Protein AF-A0A2C6KU30-F1 (afdb_monomer_lite)

pLDDT: mean 70.64, std 21.9, range [23.69, 95.44]

Sequence (408 aa):
MASQPTERASGVTDSFHDGDRAETDKSPLVNNGAGEEVPAGGAPANAPGTEAVVAKAIADERVKQFEREVDKQTSSVIALMALVLVWCVMLGVILLFAFSSVNRDVSIAVFVLGILICIIGIASVCFKSRGGTITYVIFLAGLAIFIIVMWFYYIFVLYKASLAAVDAASNKLNRWVEDQKDHLMPQLPGGLGDLGKDYLKDKDRLEDFLKNGGALKDQAGMVNMKAGAEDTSELEQVASTLEPCQEGVKRSDSKKYLESIVSAFLAMASYGQMCSYSHHDVLKFKKWKYNCWNDCAFSELAVNRNLDLGDTEDVLLISKWMMTISKLPNEQAASCLTDGLSTACVVENENFLYIMLGIVCLFLICACCTCLCCTPASMGLSIRYANALKRYNAAKQEAEKASEAAEP

Organism: NCBI:txid483139

Secondary structure (DSSP, 8-state):
----------------------PPP-PPPP----------PPPP---HHHHHHHHHHHHHHHHHHHHHHHHHHHHHHHHHHHHHHHHHHHHHHHHHHSS-HHHHHHHHHHHHHHHHHHHHHHHHHHTT-HHHHHHHHHHHHHHHHHHHHHHHHHHHHHHHHHHHHHHHHHHHHHHHHHHHHTTTSPPPTT-GGGHHHHHSTTHHHHHHHHHTT--GGG-TTTS-----TTTHHHHHHHHHHSHHHHHHHHHS-HHHHHHHHHHHHHHHHHTTGGGG--EEETTTTEE-SS-TTTTS-GGGT--SS---TT-HHHHHHHHHHHHHHTTS-HHHHHHHHHHHHHHHHHHHHTTHHHHHHHHHHHHHHHHHHIIIIIHHHHHHHHHHHHHHHHHHHHHHHHHHHHHHTT--

Radius of gyration: 37.35 Å; chains: 1; bounding box: 111×34×116 Å

Structure (mmCIF, N/CA/C/O backbone):
data_AF-A0A2C6KU30-F1
#
_entry.id   AF-A0A2C6KU30-F1
#
loop_
_atom_site.group_PDB
_atom_site.id
_atom_site.type_symbol
_atom_site.label_atom_id
_atom_site.label_alt_id
_atom_site.label_comp_id
_atom_site.label_asym_id
_atom_site.label_entity_id
_atom_site.label_seq_id
_atom_site.pdbx_PDB_ins_code
_atom_site.Cartn_x
_atom_site.Cartn_y
_atom_site.Cartn_z
_atom_site.occupancy
_atom_site.B_iso_or_equiv
_atom_site.auth_seq_id
_atom_site.auth_comp_id
_atom_site.auth_asym_id
_atom_site.auth_atom_id
_atom_site.pdbx_PDB_model_num
ATOM 1 N N . MET A 1 1 ? 43.507 -2.387 36.538 1.00 34.62 1 MET A N 1
ATOM 2 C CA . MET A 1 1 ? 44.023 -3.758 36.755 1.00 34.62 1 MET A CA 1
ATOM 3 C C . MET A 1 1 ? 42.874 -4.710 36.427 1.00 34.62 1 MET A C 1
ATOM 5 O O . MET A 1 1 ? 41.802 -4.437 36.943 1.00 34.62 1 MET A O 1
ATOM 9 N N . ALA A 1 2 ? 42.959 -5.756 35.598 1.00 31.17 2 ALA A N 1
ATOM 10 C CA . ALA A 1 2 ? 43.964 -6.245 34.629 1.00 31.17 2 ALA A CA 1
ATOM 11 C C . ALA A 1 2 ? 43.292 -7.384 33.794 1.00 31.17 2 ALA A C 1
ATOM 13 O O . ALA A 1 2 ? 42.350 -7.979 34.304 1.00 31.17 2 ALA A O 1
ATOM 14 N N . SER A 1 3 ? 43.669 -7.767 32.564 1.00 33.12 3 SER A N 1
ATOM 15 C CA . SER A 1 3 ? 44.569 -7.191 31.540 1.00 33.12 3 SER A CA 1
ATOM 16 C C . SER A 1 3 ? 44.367 -7.900 30.176 1.00 33.12 3 SER A C 1
ATOM 18 O O . SER A 1 3 ? 43.989 -9.065 30.142 1.00 33.12 3 SER A O 1
ATOM 20 N N . GLN A 1 4 ? 44.666 -7.212 29.068 1.00 36.25 4 GLN A N 1
ATOM 21 C CA . GLN A 1 4 ? 44.958 -7.784 27.728 1.00 36.25 4 GLN A CA 1
ATOM 22 C C . GLN A 1 4 ? 46.442 -8.251 27.653 1.00 36.25 4 GLN A C 1
ATOM 24 O O . GLN A 1 4 ? 47.133 -8.016 28.652 1.00 36.25 4 GLN A O 1
ATOM 29 N N . PRO A 1 5 ? 47.008 -8.817 26.547 1.00 54.38 5 PRO A N 1
ATOM 30 C CA . PRO A 1 5 ? 46.505 -9.116 25.178 1.00 54.38 5 PRO A CA 1
ATOM 31 C C . PRO A 1 5 ? 46.410 -10.666 24.931 1.00 54.38 5 PRO A C 1
ATOM 33 O O . PRO A 1 5 ? 46.077 -11.338 25.899 1.00 54.38 5 PRO A O 1
ATOM 36 N N . THR A 1 6 ? 46.557 -11.365 23.779 1.00 35.94 6 THR A N 1
ATOM 37 C CA . THR A 1 6 ? 47.215 -11.156 22.453 1.00 35.94 6 THR A CA 1
ATOM 38 C C . THR A 1 6 ? 46.398 -11.573 21.205 1.00 35.94 6 THR A C 1
ATOM 40 O O . THR A 1 6 ? 45.319 -11.031 20.993 1.00 35.94 6 THR A O 1
ATOM 43 N N . GLU A 1 7 ? 46.975 -12.345 20.273 1.00 31.88 7 GLU A N 1
ATOM 44 C CA . GLU A 1 7 ? 47.012 -12.002 18.832 1.00 31.88 7 GLU A CA 1
ATOM 45 C C . GLU A 1 7 ? 46.683 -13.198 17.893 1.00 31.88 7 GLU A C 1
ATOM 47 O O . GLU A 1 7 ? 46.995 -14.341 18.209 1.00 31.88 7 GLU A O 1
ATOM 52 N N . ARG A 1 8 ? 45.891 -13.021 16.816 1.00 33.28 8 ARG A N 1
ATOM 53 C CA . ARG A 1 8 ? 46.239 -12.497 15.463 1.00 33.28 8 ARG A CA 1
ATOM 54 C C . ARG A 1 8 ? 47.086 -13.450 14.594 1.00 33.28 8 ARG A C 1
ATOM 56 O O . ARG A 1 8 ? 48.305 -13.461 14.698 1.00 33.28 8 ARG A O 1
ATOM 63 N N . ALA A 1 9 ? 46.424 -14.136 13.654 1.00 32.31 9 ALA A N 1
ATOM 64 C CA . ALA A 1 9 ? 46.951 -14.719 12.402 1.00 32.31 9 ALA A CA 1
ATOM 65 C C . ALA A 1 9 ? 45.776 -15.321 11.583 1.00 32.31 9 ALA A C 1
ATOM 67 O O . ALA A 1 9 ? 44.734 -15.582 12.176 1.00 32.31 9 ALA A O 1
ATOM 68 N N . SER A 1 10 ? 45.860 -15.659 10.287 1.00 33.59 10 SER A N 1
ATOM 69 C CA . SER A 1 10 ? 46.511 -15.034 9.110 1.00 33.59 10 SER A CA 1
ATOM 70 C C . SER A 1 10 ? 46.045 -15.785 7.834 1.00 33.59 10 SER A C 1
ATOM 72 O O . SER A 1 10 ? 45.871 -16.999 7.903 1.00 33.59 10 SER A O 1
ATOM 74 N N . GLY A 1 11 ? 45.874 -15.106 6.688 1.00 29.28 11 GLY A N 1
ATOM 75 C CA . GLY A 1 11 ? 45.394 -15.681 5.405 1.00 29.28 11 GLY A CA 1
ATOM 76 C C . GLY A 1 11 ? 44.228 -14.869 4.801 1.00 29.28 11 GLY A C 1
ATOM 77 O O . GLY A 1 11 ? 43.280 -14.602 5.530 1.00 29.28 11 GLY A O 1
ATOM 78 N N . VAL A 1 12 ? 44.208 -14.349 3.559 1.00 34.09 12 VAL A N 1
ATOM 79 C CA . VAL A 1 12 ? 45.003 -14.576 2.320 1.00 34.09 12 VAL A CA 1
ATOM 80 C C . VAL A 1 12 ? 44.783 -15.986 1.749 1.00 34.09 12 VAL A C 1
ATOM 82 O O . VAL A 1 12 ? 45.027 -16.944 2.472 1.00 34.09 12 VAL A O 1
ATOM 85 N N . THR A 1 13 ? 44.356 -16.207 0.497 1.00 34.28 13 THR A N 1
ATOM 86 C CA . THR A 1 13 ? 44.144 -15.356 -0.711 1.00 34.28 13 THR A CA 1
ATOM 87 C C . THR A 1 13 ? 42.631 -15.051 -0.962 1.00 34.28 13 THR A C 1
ATOM 89 O O . THR A 1 13 ? 41.842 -15.258 -0.047 1.00 34.28 13 THR A O 1
ATOM 92 N N . ASP A 1 14 ? 42.096 -14.471 -2.055 1.00 29.31 14 ASP A N 1
ATOM 93 C CA . ASP A 1 14 ? 42.568 -14.170 -3.426 1.00 29.31 14 ASP A CA 1
ATOM 94 C C . ASP A 1 14 ? 42.052 -12.826 -3.976 1.00 29.31 14 ASP A C 1
ATOM 96 O O . ASP A 1 14 ? 41.007 -12.316 -3.571 1.00 29.31 14 ASP A O 1
ATOM 100 N N . SER A 1 15 ? 42.790 -12.268 -4.941 1.00 36.12 15 SER A N 1
ATOM 101 C CA . SER A 1 15 ? 42.506 -10.987 -5.601 1.00 36.12 15 SER A CA 1
ATOM 102 C C . SER A 1 15 ? 42.116 -11.182 -7.067 1.00 36.12 15 SER A C 1
ATOM 104 O O . SER A 1 15 ? 42.925 -11.684 -7.847 1.00 36.12 15 SER A O 1
ATOM 106 N N . PHE A 1 16 ? 40.932 -10.713 -7.474 1.00 33.09 16 PHE A N 1
ATOM 107 C CA . PHE A 1 16 ? 40.581 -10.616 -8.895 1.00 33.09 16 PHE A CA 1
ATOM 108 C C . PHE A 1 16 ? 41.046 -9.275 -9.474 1.00 33.09 16 PHE A C 1
ATOM 110 O O . PHE A 1 16 ? 40.813 -8.226 -8.873 1.00 33.09 16 PHE A O 1
ATOM 117 N N . HIS A 1 17 ? 41.728 -9.316 -10.619 1.00 37.75 17 HIS A N 1
ATOM 118 C CA . HIS A 1 17 ? 42.477 -8.185 -11.160 1.00 37.75 17 HIS A CA 1
ATOM 119 C C . HIS A 1 17 ? 42.221 -8.057 -12.668 1.00 37.75 17 HIS A C 1
ATOM 121 O O . HIS A 1 17 ? 42.801 -8.791 -13.458 1.00 37.75 17 HIS A O 1
ATOM 127 N N . ASP A 1 18 ? 41.379 -7.095 -13.049 1.00 36.59 18 ASP A N 1
ATOM 128 C CA . ASP A 1 18 ? 41.115 -6.693 -14.437 1.00 36.59 18 ASP A CA 1
ATOM 129 C C . ASP A 1 18 ? 41.083 -5.153 -14.518 1.00 36.59 18 ASP A C 1
ATOM 131 O O . ASP A 1 18 ? 40.647 -4.490 -13.577 1.00 36.59 18 ASP A O 1
ATOM 135 N N . GLY A 1 19 ? 41.543 -4.510 -15.594 1.00 34.41 19 GLY A N 1
ATOM 136 C CA . GLY A 1 19 ? 42.189 -5.108 -16.772 1.00 34.41 19 GLY A CA 1
ATOM 137 C C . GLY A 1 19 ? 42.413 -4.127 -17.932 1.00 34.41 19 GLY A C 1
ATOM 138 O O . GLY A 1 19 ? 43.397 -4.243 -18.662 1.00 34.41 19 GLY A O 1
ATOM 139 N N . ASP A 1 20 ? 41.559 -3.107 -18.073 1.00 33.31 20 ASP A N 1
ATOM 140 C CA . ASP A 1 20 ? 41.513 -2.261 -19.277 1.00 33.31 20 ASP A CA 1
ATOM 141 C C . ASP A 1 20 ? 42.456 -1.044 -19.265 1.00 33.31 20 ASP A C 1
ATOM 143 O O . ASP A 1 20 ? 42.073 0.114 -19.101 1.00 33.31 20 ASP A O 1
ATOM 147 N N . ARG A 1 21 ? 43.733 -1.343 -19.516 1.00 38.41 21 ARG A N 1
ATOM 148 C CA . ARG A 1 21 ? 44.453 -0.862 -20.711 1.00 38.41 21 ARG A CA 1
ATOM 149 C C . ARG A 1 21 ? 43.989 0.488 -21.307 1.00 38.41 21 ARG A C 1
ATOM 151 O O . ARG A 1 21 ? 43.292 0.532 -22.319 1.00 38.41 21 ARG A O 1
ATOM 158 N N . ALA A 1 22 ? 44.508 1.594 -20.775 1.00 35.62 22 ALA A N 1
ATOM 159 C CA . ALA A 1 22 ? 44.551 2.861 -21.509 1.00 35.62 22 ALA A CA 1
ATOM 160 C C . ALA A 1 22 ? 45.574 2.751 -22.660 1.00 35.62 22 ALA A C 1
ATOM 162 O O . ALA A 1 22 ? 46.782 2.838 -22.436 1.00 35.62 22 ALA A O 1
ATOM 163 N N . GLU A 1 23 ? 45.105 2.494 -23.884 1.00 36.00 23 GLU A N 1
ATOM 164 C CA . GLU A 1 23 ? 45.980 2.357 -25.055 1.00 36.00 23 GLU A CA 1
ATOM 165 C C . GLU A 1 23 ? 46.396 3.729 -25.622 1.00 36.00 23 GLU A C 1
ATOM 167 O O . GLU A 1 23 ? 45.681 4.722 -25.491 1.00 36.00 23 GLU A O 1
ATOM 172 N N . THR A 1 24 ? 47.614 3.810 -26.162 1.00 35.03 24 THR A N 1
ATOM 173 C CA . THR A 1 24 ? 48.361 5.073 -26.284 1.00 35.03 24 THR A CA 1
ATOM 174 C C . THR A 1 24 ? 48.109 5.850 -27.574 1.00 35.03 24 THR A C 1
ATOM 176 O O . THR A 1 24 ? 48.062 5.280 -28.663 1.00 35.03 24 THR A O 1
ATOM 179 N N . ASP A 1 25 ? 48.063 7.182 -27.441 1.00 37.50 25 ASP A N 1
ATOM 180 C CA . ASP A 1 25 ? 48.224 8.133 -28.547 1.00 37.50 25 ASP A CA 1
ATOM 181 C C . ASP A 1 25 ? 49.507 7.816 -29.334 1.00 37.50 25 ASP A C 1
ATOM 183 O O . ASP A 1 25 ? 50.591 7.655 -28.762 1.00 37.50 25 ASP A O 1
ATOM 187 N N . LYS A 1 26 ? 49.361 7.706 -30.658 1.00 38.69 26 LYS A N 1
ATOM 188 C CA . LYS A 1 26 ? 50.452 7.530 -31.617 1.00 38.69 26 LYS A CA 1
ATOM 189 C C . LYS A 1 26 ? 50.250 8.413 -32.843 1.00 38.69 26 LYS A C 1
ATOM 191 O O . LYS A 1 26 ? 50.075 7.930 -33.961 1.00 38.69 26 LYS A O 1
ATOM 196 N N . SER A 1 27 ? 50.346 9.718 -32.628 1.00 40.09 27 SER A N 1
ATOM 197 C CA . SER A 1 27 ? 50.704 10.673 -33.681 1.00 40.09 27 SER A CA 1
ATOM 198 C C . SER A 1 27 ? 51.957 10.202 -34.456 1.00 40.09 27 SER A C 1
ATOM 200 O O . SER A 1 27 ? 53.006 10.002 -33.835 1.00 40.09 27 SER A O 1
ATOM 202 N N . PRO A 1 28 ? 51.906 10.027 -35.793 1.00 41.75 28 PRO A N 1
ATOM 203 C CA . PRO A 1 28 ? 53.093 9.735 -36.594 1.00 41.75 28 PRO A CA 1
ATOM 204 C C . PRO A 1 28 ? 53.980 10.979 -36.713 1.00 41.75 28 PRO A C 1
ATOM 206 O O . PRO A 1 28 ? 53.531 12.034 -37.161 1.00 41.75 28 PRO A O 1
ATOM 209 N N . LEU A 1 29 ? 55.251 10.856 -36.335 1.00 36.94 29 LEU A N 1
ATOM 210 C CA . LEU A 1 29 ? 56.240 11.918 -36.513 1.00 36.94 29 LEU A CA 1
ATOM 211 C C . LEU A 1 29 ? 56.622 12.065 -37.992 1.00 36.94 29 LEU A C 1
ATOM 213 O O . LEU A 1 29 ? 56.940 11.085 -38.664 1.00 36.94 29 LEU A O 1
ATOM 217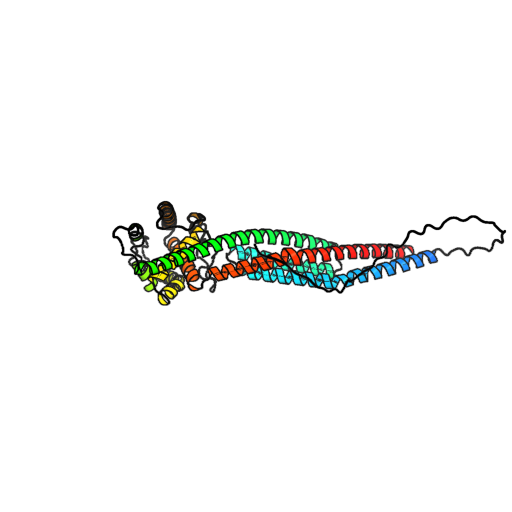 N N . VAL A 1 30 ? 56.643 13.310 -38.472 1.00 37.47 30 VAL A N 1
ATOM 218 C CA . VAL A 1 30 ? 57.248 13.678 -39.759 1.00 37.47 30 VAL A CA 1
ATOM 219 C C . VAL A 1 30 ? 58.736 13.334 -39.727 1.00 37.47 30 VAL A C 1
ATOM 221 O O . VAL A 1 30 ? 59.426 13.680 -38.768 1.00 37.47 30 VAL A O 1
ATOM 224 N N . ASN A 1 31 ? 59.249 12.727 -40.798 1.00 37.28 31 ASN A N 1
ATOM 225 C CA . ASN A 1 31 ? 60.685 12.621 -41.027 1.00 37.28 31 ASN A CA 1
ATOM 226 C C . ASN A 1 31 ? 61.001 12.917 -42.500 1.00 37.28 31 ASN A C 1
ATOM 228 O O . ASN A 1 31 ? 60.486 12.246 -43.391 1.00 37.28 31 ASN A O 1
ATOM 232 N N . ASN A 1 32 ? 61.831 13.932 -42.746 1.00 38.16 32 ASN A N 1
ATOM 233 C CA . ASN A 1 32 ? 62.255 14.350 -44.083 1.00 38.16 32 ASN A CA 1
ATOM 234 C C . ASN A 1 32 ? 63.654 13.790 -44.363 1.00 38.16 32 ASN A C 1
ATOM 236 O O . ASN A 1 32 ? 64.563 14.026 -43.568 1.00 38.16 32 ASN A O 1
ATOM 240 N N . GLY A 1 33 ? 63.870 13.121 -45.499 1.00 35.34 33 GLY A N 1
ATOM 241 C CA . GLY A 1 33 ? 65.201 12.602 -45.827 1.00 35.34 33 GLY A CA 1
ATOM 242 C C . GLY A 1 33 ? 65.347 12.061 -47.245 1.00 35.34 33 GLY A C 1
ATOM 243 O O . GLY A 1 33 ? 64.983 10.919 -47.491 1.00 35.34 33 GLY A O 1
ATOM 244 N N . ALA A 1 34 ? 65.977 12.868 -48.109 1.00 32.84 34 ALA A N 1
ATOM 245 C CA . ALA A 1 34 ? 66.360 12.568 -49.495 1.00 32.84 34 ALA A CA 1
ATOM 246 C C . ALA A 1 34 ? 65.206 12.226 -50.464 1.00 32.84 34 ALA A C 1
ATOM 248 O O . ALA A 1 34 ? 64.106 11.851 -50.073 1.00 32.84 34 ALA A O 1
ATOM 249 N N . GLY A 1 35 ? 65.463 12.409 -51.758 1.00 38.53 35 GLY A N 1
ATOM 250 C CA . GLY A 1 35 ? 6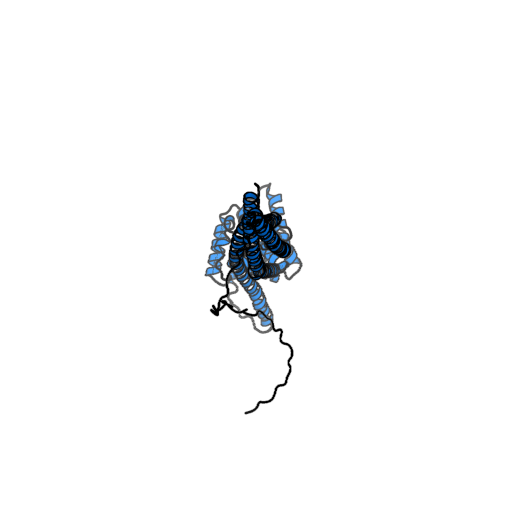4.526 12.096 -52.832 1.00 38.53 35 GLY A CA 1
ATOM 251 C C . GLY A 1 35 ? 65.261 11.539 -54.045 1.00 38.53 35 GLY A C 1
ATOM 252 O O . GLY A 1 35 ? 66.462 11.756 -54.194 1.00 38.53 35 GLY A O 1
ATOM 253 N N . GLU A 1 36 ? 64.521 10.844 -54.901 1.00 33.22 36 GLU A N 1
ATOM 254 C CA . GLU A 1 36 ? 64.981 10.326 -56.190 1.00 33.22 36 GLU A CA 1
ATOM 255 C C . GLU A 1 36 ? 63.817 10.434 -57.192 1.00 33.22 36 GLU A C 1
ATOM 257 O O . GLU A 1 36 ? 62.649 10.456 -56.790 1.00 33.22 36 GLU A O 1
ATOM 262 N N . GLU A 1 37 ? 64.111 10.605 -58.480 1.00 35.81 37 GLU A N 1
ATOM 263 C CA . GLU A 1 37 ? 63.128 11.098 -59.453 1.00 35.81 37 GLU A CA 1
ATOM 264 C C . GLU A 1 37 ? 62.352 9.984 -60.186 1.00 35.81 37 GLU A C 1
ATOM 266 O O . GLU A 1 37 ? 62.930 9.038 -60.707 1.00 35.81 37 GLU A O 1
ATOM 271 N N . VAL A 1 38 ? 61.027 10.172 -60.276 1.00 39.28 38 VAL A N 1
ATOM 272 C CA . VAL A 1 38 ? 60.174 9.988 -61.475 1.00 39.28 38 VAL A CA 1
ATOM 273 C C . VAL A 1 38 ? 60.494 8.781 -62.387 1.00 39.28 38 VAL A C 1
ATOM 275 O O . VAL A 1 38 ? 61.439 8.810 -63.173 1.00 39.28 38 VAL A O 1
ATOM 278 N N . PRO A 1 39 ? 59.573 7.799 -62.478 1.00 41.62 39 PRO A N 1
ATOM 279 C CA . PRO A 1 39 ? 58.650 7.848 -63.626 1.00 41.62 39 PRO A CA 1
ATOM 280 C C . PRO A 1 39 ? 57.173 8.013 -63.255 1.00 41.62 39 PRO A C 1
ATOM 282 O O . PRO A 1 39 ? 56.668 7.401 -62.315 1.00 41.62 39 PRO A O 1
ATOM 285 N N . ALA A 1 40 ? 56.440 8.767 -64.077 1.00 43.81 40 ALA A N 1
ATOM 286 C CA . ALA A 1 40 ? 54.985 8.858 -64.005 1.00 43.81 40 ALA A CA 1
ATOM 287 C C . ALA A 1 40 ? 54.319 7.578 -64.554 1.00 43.81 40 ALA A C 1
ATOM 289 O O . ALA A 1 40 ? 53.967 7.495 -65.731 1.00 43.81 40 ALA A O 1
ATOM 290 N N . GLY A 1 41 ? 54.134 6.575 -63.692 1.00 31.97 41 GLY A N 1
ATOM 291 C CA . GLY A 1 41 ? 53.202 5.473 -63.936 1.00 31.97 41 GLY A CA 1
ATOM 292 C C . GLY A 1 41 ? 51.765 5.943 -63.701 1.00 31.97 41 GLY A C 1
ATOM 293 O O . GLY A 1 41 ? 51.465 6.493 -62.643 1.00 31.97 41 GLY A O 1
ATOM 294 N N . GLY A 1 42 ? 50.879 5.764 -64.684 1.00 37.22 42 GLY A N 1
ATOM 295 C CA . GLY A 1 42 ? 49.505 6.264 -64.604 1.00 37.22 42 GLY A CA 1
ATOM 296 C C . GLY A 1 42 ? 48.728 5.651 -63.438 1.00 37.22 42 GLY A C 1
ATOM 297 O O . GLY A 1 42 ? 48.563 4.433 -63.377 1.00 37.22 42 GLY A O 1
ATOM 298 N N . ALA A 1 43 ? 48.219 6.494 -62.537 1.00 36.41 43 ALA A N 1
ATOM 299 C CA . ALA A 1 43 ? 47.283 6.051 -61.513 1.00 36.41 43 ALA A CA 1
ATOM 300 C C . ALA A 1 43 ? 46.015 5.492 -62.190 1.00 36.41 43 ALA A C 1
ATOM 302 O O . ALA A 1 43 ? 45.444 6.180 -63.045 1.00 36.41 43 ALA A O 1
ATOM 303 N N . PRO A 1 44 ? 45.539 4.285 -61.831 1.00 43.44 44 PRO A N 1
ATOM 304 C CA . PRO A 1 44 ? 44.194 3.885 -62.208 1.00 43.44 44 PRO A CA 1
ATOM 305 C C . PRO A 1 44 ? 43.222 4.874 -61.561 1.00 43.44 44 PRO A C 1
ATOM 307 O O . PRO A 1 44 ? 43.341 5.180 -60.374 1.00 43.44 44 PRO A O 1
ATOM 310 N N . ALA A 1 45 ? 42.267 5.394 -62.330 1.00 41.38 45 ALA A N 1
ATOM 311 C CA . ALA A 1 45 ? 41.212 6.214 -61.753 1.00 41.38 45 ALA A CA 1
ATOM 312 C C . ALA A 1 45 ? 40.434 5.356 -60.743 1.00 41.38 45 ALA A C 1
ATOM 314 O O . ALA A 1 45 ? 39.814 4.365 -61.136 1.00 41.38 45 ALA A O 1
ATOM 315 N N . ASN A 1 46 ? 40.482 5.719 -59.456 1.00 45.66 46 ASN A N 1
ATOM 316 C CA . ASN A 1 46 ? 39.674 5.071 -58.427 1.00 45.66 46 ASN A CA 1
ATOM 317 C C . ASN A 1 46 ? 38.206 5.168 -58.848 1.00 45.66 46 ASN A C 1
ATOM 319 O O . ASN A 1 46 ? 37.629 6.255 -58.873 1.00 45.66 46 ASN A O 1
ATOM 323 N N . ALA A 1 47 ? 37.612 4.033 -59.219 1.00 47.31 47 ALA A N 1
ATOM 324 C CA . ALA A 1 47 ? 36.215 3.992 -59.616 1.00 47.31 47 ALA A CA 1
ATOM 325 C C . ALA A 1 47 ? 35.354 4.429 -58.415 1.00 47.31 47 ALA A C 1
ATOM 327 O O . ALA A 1 47 ? 35.467 3.804 -57.356 1.00 47.31 47 ALA A O 1
ATOM 328 N N . PRO A 1 48 ? 34.486 5.453 -58.542 1.00 53.53 48 PRO A N 1
ATOM 329 C CA . PRO A 1 48 ? 33.768 6.018 -57.393 1.00 53.53 48 PRO A CA 1
ATOM 330 C C . PRO A 1 48 ? 32.852 5.011 -56.672 1.00 53.53 48 PRO A C 1
ATOM 332 O O . PRO A 1 48 ? 32.542 5.192 -55.498 1.00 53.53 48 PRO A O 1
ATOM 335 N N . GLY A 1 49 ? 32.482 3.902 -57.324 1.00 59.00 49 GLY A N 1
ATOM 336 C CA . GLY A 1 49 ? 31.757 2.801 -56.684 1.00 59.00 49 GLY A CA 1
ATOM 337 C C . GLY A 1 49 ? 32.552 2.034 -55.614 1.00 59.00 49 GLY A C 1
ATOM 338 O O . GLY A 1 49 ? 31.944 1.481 -54.701 1.00 59.00 49 GLY A O 1
ATOM 339 N N . THR A 1 50 ? 33.889 1.997 -55.669 1.00 65.94 50 THR A N 1
ATOM 340 C CA . THR A 1 50 ? 34.691 1.180 -54.734 1.00 65.94 50 THR A CA 1
ATOM 341 C C . THR A 1 50 ? 34.627 1.719 -53.304 1.00 65.94 50 THR A C 1
ATOM 343 O O . THR A 1 50 ? 34.465 0.949 -52.358 1.00 65.94 50 THR A O 1
ATOM 346 N N . GLU A 1 51 ? 34.700 3.042 -53.135 1.00 72.88 51 GLU A N 1
ATOM 347 C CA . GLU A 1 51 ? 34.617 3.687 -51.818 1.00 72.88 51 GLU A CA 1
ATOM 348 C C . GLU A 1 51 ? 33.200 3.579 -51.232 1.00 72.88 51 GLU A C 1
ATOM 350 O O . GLU A 1 51 ? 33.049 3.263 -50.050 1.00 72.88 51 GLU A O 1
ATOM 355 N N . ALA A 1 52 ? 32.161 3.723 -52.065 1.00 71.81 52 ALA A N 1
ATOM 356 C CA . ALA A 1 52 ? 30.765 3.541 -51.662 1.00 71.81 52 ALA A CA 1
ATOM 357 C C . ALA A 1 52 ? 30.471 2.107 -51.172 1.00 71.81 52 ALA A C 1
ATOM 359 O O . ALA A 1 52 ? 29.845 1.922 -50.127 1.00 71.81 52 ALA A O 1
ATOM 360 N N . VAL A 1 53 ? 30.980 1.083 -51.870 1.00 78.00 53 VAL A N 1
ATOM 361 C CA . VAL A 1 53 ? 30.825 -0.329 -51.468 1.00 78.00 53 VAL A CA 1
ATOM 362 C C . VAL A 1 53 ? 31.518 -0.618 -50.130 1.00 78.00 53 VAL A C 1
ATOM 364 O O . VAL A 1 53 ? 30.938 -1.293 -49.275 1.00 78.00 53 VAL A O 1
ATOM 367 N N . VAL A 1 54 ? 32.721 -0.077 -49.902 1.00 80.38 54 VAL A N 1
ATOM 368 C CA . VAL A 1 54 ? 33.431 -0.227 -48.618 1.00 80.38 54 VAL A CA 1
ATOM 369 C C . VAL A 1 54 ? 32.703 0.513 -47.488 1.00 80.38 54 VAL A C 1
ATOM 371 O O . VAL A 1 54 ? 32.538 -0.047 -46.403 1.00 80.38 54 VAL A O 1
ATOM 374 N N . ALA A 1 55 ? 32.206 1.729 -47.735 1.00 78.06 55 ALA A N 1
ATOM 375 C CA . ALA A 1 55 ? 31.430 2.491 -46.757 1.00 78.06 55 ALA A CA 1
ATOM 376 C C . ALA A 1 55 ? 30.144 1.752 -46.338 1.00 78.06 55 ALA A C 1
ATOM 378 O O . ALA A 1 55 ? 29.868 1.633 -45.141 1.00 78.06 55 ALA A O 1
ATOM 379 N N . LYS A 1 56 ? 29.406 1.184 -47.303 1.00 81.88 56 LYS A N 1
ATOM 380 C CA . LYS A 1 56 ? 28.205 0.372 -47.053 1.00 81.88 56 LYS A CA 1
ATOM 381 C C . LYS A 1 56 ? 28.517 -0.869 -46.210 1.00 81.88 56 LYS A C 1
ATOM 383 O O . LYS A 1 56 ? 27.866 -1.088 -45.193 1.00 81.88 56 LYS A O 1
ATOM 388 N N . ALA A 1 57 ? 29.569 -1.619 -46.548 1.00 83.19 57 ALA A N 1
ATOM 389 C CA . ALA A 1 57 ? 29.978 -2.801 -45.783 1.00 83.19 57 ALA A CA 1
ATOM 390 C C . ALA A 1 57 ? 30.352 -2.479 -44.318 1.00 83.19 57 ALA A C 1
ATOM 392 O O . ALA A 1 57 ? 30.035 -3.250 -43.409 1.00 83.19 57 ALA A O 1
ATOM 393 N N . ILE A 1 58 ? 30.988 -1.325 -44.072 1.00 85.94 58 ILE A N 1
ATOM 394 C CA . ILE A 1 58 ? 31.311 -0.846 -42.717 1.00 85.94 58 ILE A CA 1
ATOM 395 C C . ILE A 1 58 ? 30.040 -0.435 -41.954 1.00 85.94 58 ILE A C 1
ATOM 397 O O . ILE A 1 58 ? 29.938 -0.703 -40.754 1.00 85.94 58 ILE A O 1
ATOM 401 N N . ALA A 1 59 ? 29.064 0.188 -42.621 1.00 84.25 59 ALA A N 1
ATOM 402 C CA . ALA A 1 59 ? 27.782 0.540 -42.013 1.00 84.25 59 ALA A CA 1
ATOM 403 C C . ALA A 1 59 ? 26.964 -0.714 -41.638 1.00 84.25 59 ALA A C 1
ATOM 405 O O . ALA A 1 59 ? 26.514 -0.832 -40.497 1.00 84.25 59 ALA A O 1
ATOM 406 N N . ASP A 1 60 ? 26.860 -1.693 -42.541 1.00 86.06 60 ASP A N 1
ATOM 407 C CA . ASP A 1 60 ? 26.121 -2.943 -42.316 1.00 86.06 60 ASP A CA 1
ATOM 408 C C . ASP A 1 60 ? 26.672 -3.754 -41.127 1.00 86.06 60 ASP A C 1
ATOM 410 O O . ASP A 1 60 ? 25.904 -4.318 -40.341 1.00 86.06 60 ASP A O 1
ATOM 414 N N . GLU A 1 61 ? 27.997 -3.821 -40.943 1.00 89.19 61 GLU A N 1
ATOM 415 C CA . GLU A 1 61 ? 28.574 -4.540 -39.796 1.00 89.19 61 GLU A CA 1
ATOM 416 C C . GLU A 1 61 ? 28.391 -3.772 -38.472 1.00 89.19 61 GLU A C 1
ATOM 418 O O . GLU A 1 61 ? 28.153 -4.399 -37.437 1.00 89.19 61 GLU A O 1
ATOM 423 N N . ARG A 1 62 ? 28.374 -2.428 -38.490 1.00 87.81 62 ARG A N 1
ATOM 424 C CA . ARG A 1 62 ? 27.978 -1.618 -37.318 1.00 87.81 62 ARG A CA 1
ATOM 425 C C . ARG A 1 62 ? 26.524 -1.873 -36.918 1.00 87.81 62 ARG A C 1
ATOM 427 O O . ARG A 1 62 ? 26.243 -2.012 -35.727 1.00 87.81 62 ARG A O 1
ATOM 434 N N . VAL A 1 63 ? 25.607 -1.980 -37.886 1.00 89.75 63 VAL A N 1
ATOM 435 C CA . VAL A 1 63 ? 24.198 -2.330 -37.624 1.00 89.75 63 VAL A CA 1
ATOM 436 C C . VAL A 1 63 ? 24.106 -3.696 -36.940 1.00 89.75 63 VAL A C 1
ATOM 438 O O . VAL A 1 63 ? 23.506 -3.793 -35.869 1.00 89.75 63 VAL A O 1
ATOM 441 N N . LYS A 1 64 ? 24.780 -4.726 -37.474 1.00 90.06 64 LYS A N 1
ATOM 442 C CA . LYS A 1 64 ? 24.838 -6.068 -36.857 1.00 90.06 64 LYS A CA 1
ATOM 443 C C . LYS A 1 64 ? 25.456 -6.054 -35.455 1.00 90.06 64 LYS A C 1
ATOM 445 O O . LYS A 1 64 ? 25.000 -6.789 -34.579 1.00 90.06 64 LYS A O 1
ATOM 450 N N . GLN A 1 65 ? 26.482 -5.234 -35.217 1.00 92.25 65 GLN A N 1
ATOM 451 C CA . GLN A 1 65 ? 27.106 -5.101 -33.899 1.00 92.25 65 GLN A CA 1
ATOM 452 C C . GLN A 1 65 ? 26.125 -4.527 -32.864 1.00 92.25 65 GLN A C 1
ATOM 454 O O . GLN A 1 65 ? 25.980 -5.102 -31.782 1.00 92.25 65 GLN A O 1
ATOM 459 N N . PHE A 1 66 ? 25.419 -3.440 -33.193 1.00 90.50 66 PHE A N 1
ATOM 460 C CA . PHE A 1 66 ? 24.425 -2.853 -32.289 1.00 90.50 66 PHE A CA 1
ATOM 461 C C . PHE A 1 66 ? 23.161 -3.711 -32.154 1.00 90.50 66 PHE A C 1
ATOM 463 O O . PHE A 1 66 ? 22.566 -3.730 -31.079 1.00 90.50 66 PHE A O 1
ATOM 470 N N . GLU A 1 67 ? 22.771 -4.475 -33.179 1.00 90.88 67 GLU A N 1
ATOM 471 C CA . GLU A 1 67 ? 21.671 -5.438 -33.063 1.00 90.88 67 GLU A CA 1
ATOM 472 C C . GLU A 1 67 ? 21.987 -6.530 -32.032 1.00 90.88 67 GLU A C 1
ATOM 474 O O . GLU A 1 67 ? 21.194 -6.756 -31.120 1.00 90.88 67 GLU A O 1
ATOM 479 N N . ARG A 1 68 ? 23.193 -7.118 -32.081 1.00 90.88 68 ARG A N 1
ATOM 480 C CA . ARG A 1 68 ? 23.661 -8.071 -31.057 1.00 90.88 68 ARG A CA 1
ATOM 481 C C . ARG A 1 68 ? 23.716 -7.448 -29.654 1.00 90.88 68 ARG A C 1
ATOM 483 O O . ARG A 1 68 ? 23.454 -8.149 -28.678 1.00 90.88 68 ARG A O 1
ATOM 490 N N . GLU A 1 69 ? 24.044 -6.156 -29.528 1.00 90.56 69 GLU A N 1
ATOM 491 C CA . GLU A 1 69 ? 24.002 -5.432 -28.242 1.00 90.56 69 GLU A CA 1
ATOM 492 C C . GLU A 1 69 ? 22.560 -5.322 -27.709 1.00 90.56 69 GLU A C 1
ATOM 494 O O . GLU A 1 69 ? 22.314 -5.628 -26.539 1.00 90.56 69 GLU A O 1
ATOM 499 N N . VAL A 1 70 ? 21.609 -4.932 -28.566 1.00 90.06 70 VAL A N 1
ATOM 500 C CA . VAL A 1 70 ? 20.177 -4.814 -28.241 1.00 90.06 70 VAL A CA 1
ATOM 501 C C . VAL A 1 70 ? 19.587 -6.176 -27.869 1.00 90.06 70 VAL A C 1
ATOM 503 O O . VAL A 1 70 ? 18.988 -6.304 -26.802 1.00 90.06 70 VAL A O 1
ATOM 506 N N . ASP A 1 71 ? 19.810 -7.211 -28.678 1.00 90.62 71 ASP A N 1
ATOM 507 C CA . ASP A 1 71 ? 19.228 -8.541 -28.470 1.00 90.62 71 ASP A CA 1
ATOM 508 C C . ASP A 1 71 ? 19.791 -9.239 -27.222 1.00 90.62 71 ASP A C 1
ATOM 510 O O . ASP A 1 71 ? 19.039 -9.869 -26.476 1.00 90.62 71 ASP A O 1
ATOM 514 N N . LYS A 1 72 ? 21.081 -9.041 -26.908 1.00 90.75 72 LYS A N 1
ATOM 515 C CA . LYS A 1 72 ? 21.681 -9.499 -25.642 1.00 90.75 72 LYS A CA 1
ATOM 516 C C . LYS A 1 72 ? 21.056 -8.821 -24.415 1.00 90.75 72 LYS A C 1
ATOM 518 O O . LYS A 1 72 ? 20.981 -9.438 -23.354 1.00 90.75 72 LYS A O 1
ATOM 523 N N . GLN A 1 73 ? 20.633 -7.560 -24.528 1.00 89.88 73 GLN A N 1
ATOM 524 C CA . GLN A 1 73 ? 19.982 -6.831 -23.432 1.00 89.88 73 GLN A CA 1
ATOM 525 C C . GLN A 1 73 ? 18.485 -7.164 -23.309 1.00 89.88 73 GLN A C 1
ATOM 527 O O . GLN A 1 73 ? 17.968 -7.179 -22.191 1.00 89.88 73 GLN A O 1
ATOM 532 N N . THR A 1 74 ? 17.806 -7.479 -24.419 1.00 90.62 74 THR A N 1
ATOM 533 C CA . THR A 1 74 ? 16.362 -7.780 -24.491 1.00 90.62 74 THR A CA 1
ATOM 534 C C . THR A 1 74 ? 15.903 -8.799 -23.443 1.00 90.62 74 THR A C 1
ATOM 536 O O . THR A 1 74 ? 14.951 -8.530 -22.709 1.00 90.62 74 THR A O 1
ATOM 539 N N . SER A 1 75 ? 16.583 -9.944 -23.319 1.00 90.19 75 SER A N 1
ATOM 540 C CA . SER A 1 75 ? 16.192 -11.011 -22.381 1.00 90.19 75 SER A CA 1
ATOM 541 C C . SER A 1 75 ? 16.260 -10.565 -20.915 1.00 90.19 75 SER A C 1
ATOM 543 O O . SER A 1 75 ? 15.318 -10.792 -20.157 1.00 90.19 75 SER A O 1
ATOM 545 N N . SER A 1 76 ? 17.334 -9.872 -20.530 1.00 91.25 76 SER A N 1
ATOM 546 C CA . SER A 1 76 ? 17.539 -9.349 -19.173 1.00 91.25 76 SER A CA 1
ATOM 547 C C . SER A 1 76 ? 16.534 -8.255 -18.803 1.00 91.25 76 SER A C 1
ATOM 549 O O . SER A 1 76 ? 16.069 -8.210 -17.665 1.00 91.25 76 SER A O 1
ATOM 551 N N . VAL A 1 77 ? 16.170 -7.387 -19.755 1.00 91.00 77 VAL A N 1
ATOM 552 C CA . VAL A 1 77 ? 15.144 -6.353 -19.544 1.00 91.00 77 VAL A CA 1
ATOM 553 C C . VAL A 1 77 ? 13.768 -6.996 -19.356 1.00 91.00 77 VAL A C 1
ATOM 555 O O . VAL A 1 77 ? 13.094 -6.688 -18.376 1.00 91.00 77 VAL A O 1
ATOM 558 N N . ILE A 1 78 ? 13.370 -7.932 -20.227 1.00 91.81 78 ILE A N 1
ATOM 559 C CA . ILE A 1 78 ? 12.071 -8.622 -20.127 1.00 91.81 78 ILE A CA 1
ATOM 560 C C . ILE A 1 78 ? 11.965 -9.421 -18.820 1.00 91.81 78 ILE A C 1
ATOM 562 O O . ILE A 1 78 ? 10.944 -9.334 -18.139 1.00 91.81 78 ILE A O 1
ATOM 566 N N . ALA A 1 79 ? 13.016 -10.147 -18.425 1.00 93.19 79 ALA A N 1
ATOM 567 C CA . ALA A 1 79 ? 13.031 -10.899 -17.169 1.00 93.19 79 ALA A CA 1
ATOM 568 C C . ALA A 1 79 ? 12.825 -9.990 -15.942 1.00 93.19 79 ALA A C 1
ATOM 570 O O . ALA A 1 79 ? 12.086 -10.340 -15.022 1.00 93.19 79 ALA A O 1
ATOM 571 N N . LEU A 1 80 ? 13.428 -8.797 -15.942 1.00 91.94 80 LEU A N 1
ATOM 572 C CA . LEU A 1 80 ? 13.301 -7.851 -14.836 1.00 91.94 80 LEU A CA 1
ATOM 573 C C . LEU A 1 80 ? 11.967 -7.082 -14.855 1.00 91.94 80 LEU A C 1
ATOM 575 O O . LEU A 1 80 ? 11.402 -6.828 -13.792 1.00 91.94 80 LEU A O 1
ATOM 579 N N . MET A 1 81 ? 11.406 -6.797 -16.035 1.00 92.81 81 MET A N 1
ATOM 580 C CA . MET A 1 81 ? 10.025 -6.312 -16.183 1.00 92.81 81 MET A CA 1
ATOM 581 C C . MET A 1 81 ? 9.010 -7.329 -15.641 1.00 92.81 81 MET A C 1
ATOM 583 O O . MET A 1 81 ? 8.094 -6.951 -14.914 1.00 92.81 81 MET A O 1
ATOM 587 N N . ALA A 1 82 ? 9.191 -8.619 -15.940 1.00 92.31 82 ALA A N 1
ATOM 588 C CA . ALA A 1 82 ? 8.351 -9.695 -15.416 1.00 92.31 82 ALA A CA 1
ATOM 589 C C . ALA A 1 82 ? 8.494 -9.859 -13.891 1.00 92.31 82 ALA A C 1
ATOM 591 O O . ALA A 1 82 ? 7.505 -10.100 -13.201 1.00 92.31 82 ALA A O 1
ATOM 592 N N . LEU A 1 83 ? 9.695 -9.662 -13.339 1.00 92.62 83 LEU A N 1
ATOM 593 C CA . LEU A 1 83 ? 9.906 -9.653 -11.891 1.00 92.62 83 LEU A CA 1
ATOM 594 C C . LEU A 1 83 ? 9.195 -8.465 -11.218 1.00 92.62 83 LEU A C 1
ATOM 596 O O . LEU A 1 83 ? 8.519 -8.662 -10.211 1.00 92.62 83 LEU A O 1
ATOM 600 N N . VAL A 1 84 ? 9.269 -7.254 -11.788 1.00 90.94 84 VAL A N 1
ATOM 601 C CA . VAL A 1 84 ? 8.501 -6.087 -11.305 1.00 90.94 84 VAL A CA 1
ATOM 602 C C . VAL A 1 84 ? 6.990 -6.345 -11.380 1.00 90.94 84 VAL A C 1
ATOM 604 O O . VAL A 1 84 ? 6.284 -6.046 -10.421 1.00 90.94 84 VAL A O 1
ATOM 607 N N . LEU A 1 85 ? 6.496 -6.970 -12.454 1.00 92.19 85 LEU A N 1
ATOM 608 C CA . LEU A 1 85 ? 5.089 -7.368 -12.590 1.00 92.19 85 LEU A CA 1
ATOM 609 C C . LEU A 1 85 ? 4.633 -8.292 -11.450 1.00 92.19 85 LEU A C 1
ATOM 611 O O . LEU A 1 85 ? 3.592 -8.039 -10.843 1.00 92.19 85 LEU A O 1
ATOM 615 N N . VAL A 1 86 ? 5.417 -9.326 -11.122 1.00 92.38 86 VAL A N 1
ATOM 616 C CA . VAL A 1 86 ? 5.121 -10.238 -10.002 1.00 92.38 86 VAL A CA 1
ATOM 617 C C . VAL A 1 86 ? 5.088 -9.484 -8.669 1.00 92.38 86 VAL A C 1
ATOM 619 O O . VAL A 1 86 ? 4.169 -9.697 -7.880 1.00 92.38 86 VAL A O 1
ATOM 622 N N . TRP A 1 87 ? 6.018 -8.554 -8.428 1.00 90.56 87 TRP A N 1
ATOM 623 C CA . TRP A 1 87 ? 5.992 -7.717 -7.223 1.00 90.56 87 TRP A CA 1
ATOM 624 C C . TRP A 1 87 ? 4.765 -6.797 -7.159 1.00 90.56 87 TRP A C 1
ATOM 626 O O . TRP A 1 87 ? 4.125 -6.731 -6.112 1.00 90.56 87 TRP A O 1
ATOM 636 N N . CYS A 1 88 ? 4.372 -6.143 -8.256 1.00 87.88 88 CYS A N 1
ATOM 637 C CA . CYS A 1 88 ? 3.154 -5.324 -8.296 1.00 87.88 88 CYS A CA 1
ATOM 638 C C . CYS A 1 88 ? 1.880 -6.153 -8.058 1.00 87.88 88 CYS A C 1
ATOM 640 O O . CYS A 1 88 ? 0.985 -5.702 -7.343 1.00 87.88 88 CYS A O 1
ATOM 642 N N . VAL A 1 89 ? 1.812 -7.373 -8.601 1.00 90.50 89 VAL A N 1
ATOM 643 C CA . VAL A 1 89 ? 0.720 -8.327 -8.346 1.00 90.50 89 VAL A CA 1
ATOM 644 C C . VAL A 1 89 ? 0.676 -8.728 -6.870 1.00 90.50 89 VAL A C 1
ATOM 646 O O . VAL A 1 89 ? -0.380 -8.625 -6.250 1.00 90.50 89 VAL A O 1
ATOM 649 N N . MET A 1 90 ? 1.814 -9.113 -6.281 1.00 89.69 90 MET A N 1
ATOM 650 C CA . MET A 1 90 ? 1.907 -9.467 -4.859 1.00 89.69 90 MET A CA 1
ATOM 651 C C . MET A 1 90 ? 1.518 -8.297 -3.947 1.00 89.69 90 MET A C 1
ATOM 653 O O . MET A 1 90 ? 0.748 -8.491 -3.010 1.00 89.69 90 MET A O 1
ATOM 657 N N . LEU A 1 91 ? 1.982 -7.077 -4.239 1.00 88.25 91 LEU A N 1
ATOM 658 C CA . LEU A 1 91 ? 1.596 -5.874 -3.495 1.00 88.25 91 LEU A CA 1
ATOM 659 C C . LEU A 1 91 ? 0.095 -5.594 -3.599 1.00 88.25 91 LEU A C 1
ATOM 661 O O . LEU A 1 91 ? -0.530 -5.313 -2.581 1.00 88.25 91 LEU A O 1
ATOM 665 N N . GLY A 1 92 ? -0.495 -5.719 -4.793 1.00 86.50 92 GLY A N 1
ATOM 666 C CA . GLY A 1 92 ? -1.941 -5.604 -4.984 1.00 86.50 92 GLY A CA 1
ATOM 667 C C . GLY A 1 92 ? -2.713 -6.611 -4.126 1.00 86.50 92 GLY A C 1
ATOM 668 O O . GLY A 1 92 ? -3.591 -6.218 -3.361 1.00 86.50 92 GLY A O 1
ATOM 669 N N . VAL A 1 93 ? -2.337 -7.893 -4.174 1.00 86.12 93 VAL A N 1
ATOM 670 C CA . VAL A 1 93 ? -2.972 -8.955 -3.373 1.00 86.12 93 VAL A CA 1
ATOM 671 C C . VAL A 1 93 ? -2.836 -8.694 -1.870 1.00 86.12 93 VAL A C 1
ATOM 673 O O . VAL A 1 93 ? -3.836 -8.763 -1.163 1.00 86.12 93 VAL A O 1
ATOM 676 N N . ILE A 1 94 ? -1.649 -8.328 -1.371 1.00 86.12 94 ILE A N 1
ATOM 677 C CA . ILE A 1 94 ? -1.457 -7.989 0.051 1.00 86.12 94 ILE A CA 1
ATOM 678 C C . ILE A 1 94 ? -2.339 -6.787 0.443 1.00 86.12 94 ILE A C 1
ATOM 680 O O . ILE A 1 94 ? -2.981 -6.816 1.491 1.00 86.12 94 ILE A O 1
ATOM 684 N N . LEU A 1 95 ? -2.450 -5.768 -0.420 1.00 81.50 95 LEU A N 1
ATOM 685 C CA . LEU A 1 95 ? -3.317 -4.604 -0.197 1.00 81.50 95 LEU A CA 1
ATOM 686 C C . LEU A 1 95 ? -4.824 -4.926 -0.214 1.00 81.50 95 LEU A C 1
ATOM 688 O O . LEU A 1 95 ? -5.580 -4.189 0.408 1.00 81.50 95 LEU A O 1
ATOM 692 N N . LEU A 1 96 ? -5.279 -6.009 -0.866 1.00 78.94 96 LEU A N 1
ATOM 693 C CA . LEU A 1 96 ? -6.683 -6.456 -0.765 1.00 78.94 96 LEU A CA 1
ATOM 694 C C . LEU A 1 96 ? -7.024 -6.999 0.629 1.00 78.94 96 LEU A C 1
ATOM 696 O O . LEU A 1 96 ? -8.177 -6.910 1.048 1.00 78.94 96 LEU A O 1
ATOM 700 N N . PHE A 1 97 ? -6.041 -7.560 1.338 1.00 73.00 97 PHE A N 1
ATOM 701 C CA . PHE A 1 97 ? -6.206 -8.036 2.713 1.00 73.00 97 PHE A CA 1
ATOM 702 C C . PHE A 1 97 ? -5.908 -6.942 3.755 1.00 73.00 97 PHE A C 1
ATOM 704 O O . PHE A 1 97 ? -6.436 -6.992 4.863 1.00 73.00 97 PHE A O 1
ATOM 711 N N . ALA A 1 98 ? -5.096 -5.935 3.417 1.00 67.19 98 ALA A N 1
ATOM 712 C CA . ALA A 1 98 ? -4.647 -4.883 4.331 1.00 67.19 98 ALA A CA 1
ATOM 713 C C . ALA A 1 98 ? -5.673 -3.740 4.536 1.00 67.19 98 ALA A C 1
ATOM 715 O O . ALA A 1 98 ? -5.415 -2.595 4.165 1.00 67.19 98 ALA A O 1
ATOM 716 N N . PHE A 1 99 ? -6.783 -4.036 5.229 1.00 62.88 99 PHE A N 1
ATOM 717 C CA . PHE A 1 99 ? -7.833 -3.092 5.679 1.00 62.88 99 PHE A CA 1
ATOM 718 C C . PHE A 1 99 ? -8.732 -2.484 4.576 1.00 62.88 99 PHE A C 1
ATOM 720 O O . PHE A 1 99 ? -8.506 -2.679 3.393 1.00 62.88 99 PHE A O 1
ATOM 727 N N . SER A 1 100 ? -9.762 -1.748 5.022 1.00 60.72 100 SER A N 1
ATOM 728 C CA . SER A 1 100 ? -10.582 -0.705 4.369 1.00 60.72 100 SER A CA 1
ATOM 729 C C . SER A 1 100 ? -11.063 -0.833 2.906 1.00 60.72 100 SER A C 1
ATOM 731 O O . SER A 1 100 ? -10.322 -1.109 1.964 1.00 60.72 100 SER A O 1
ATOM 733 N N . SER A 1 101 ? -12.308 -0.399 2.670 1.00 59.06 101 SER A N 1
ATOM 734 C CA . SER A 1 101 ? -12.851 -0.119 1.331 1.00 59.06 101 SER A CA 1
ATOM 735 C C . SER A 1 101 ? -12.021 0.895 0.532 1.00 59.06 101 SER A C 1
ATOM 737 O O . SER A 1 101 ? -11.962 0.785 -0.690 1.00 59.06 101 SER A O 1
ATOM 739 N N . VAL A 1 102 ? -11.337 1.830 1.201 1.00 62.03 102 VAL A N 1
ATOM 740 C CA . VAL A 1 102 ? -10.403 2.778 0.564 1.00 62.03 102 VAL A CA 1
ATOM 741 C C . VAL A 1 102 ? -9.184 2.042 -0.006 1.00 62.03 102 VAL A C 1
ATOM 743 O O . VAL A 1 102 ? -8.744 2.322 -1.122 1.00 62.03 102 VAL A O 1
ATOM 746 N N . ASN A 1 103 ? -8.671 1.048 0.721 1.00 69.38 103 ASN A N 1
ATOM 747 C CA . ASN A 1 103 ? -7.481 0.299 0.324 1.00 69.38 103 ASN A CA 1
ATOM 748 C C . ASN A 1 103 ? -7.792 -0.729 -0.768 1.00 69.38 103 ASN A C 1
ATOM 750 O O . ASN A 1 103 ? -6.920 -1.002 -1.587 1.00 69.38 103 ASN A O 1
ATOM 754 N N . ARG A 1 104 ? -9.039 -1.218 -0.867 1.00 74.62 104 ARG A N 1
ATOM 755 C CA . ARG A 1 104 ? -9.519 -1.971 -2.043 1.00 74.62 104 ARG A CA 1
ATOM 756 C C . ARG A 1 104 ? -9.294 -1.178 -3.333 1.00 74.62 104 ARG A C 1
ATOM 758 O O . ARG A 1 104 ? -8.769 -1.721 -4.301 1.00 74.62 104 ARG A O 1
ATOM 765 N N . ASP A 1 105 ? -9.663 0.100 -3.347 1.00 80.56 105 ASP A N 1
ATOM 766 C CA . ASP A 1 105 ? -9.607 0.919 -4.562 1.00 80.56 105 ASP A CA 1
ATOM 767 C C . ASP A 1 105 ? -8.158 1.329 -4.887 1.00 80.56 105 ASP A C 1
ATOM 769 O O . ASP A 1 105 ? -7.747 1.294 -6.049 1.00 80.56 105 ASP A O 1
ATOM 773 N N . VAL A 1 106 ? -7.334 1.576 -3.859 1.00 82.75 106 VAL A N 1
ATOM 774 C CA . VAL A 1 106 ? -5.870 1.715 -3.996 1.00 82.75 106 VAL A CA 1
ATOM 775 C C . VAL A 1 106 ? -5.215 0.422 -4.501 1.00 82.75 106 VAL A C 1
ATOM 777 O O . VAL A 1 106 ? -4.352 0.482 -5.373 1.00 82.75 106 VAL A O 1
ATOM 780 N N . SER A 1 107 ? -5.620 -0.748 -4.001 1.00 84.75 107 SER A N 1
ATOM 781 C CA . SER A 1 107 ? -5.111 -2.054 -4.438 1.00 84.75 107 SER A CA 1
ATOM 782 C C . SER A 1 107 ? -5.423 -2.302 -5.912 1.00 84.75 107 SER A C 1
ATOM 784 O O . SER A 1 107 ? -4.515 -2.612 -6.683 1.00 84.75 107 SER A O 1
ATOM 786 N N . ILE A 1 108 ? -6.678 -2.094 -6.325 1.00 85.31 108 ILE A N 1
ATOM 787 C CA . ILE A 1 108 ? -7.098 -2.208 -7.726 1.00 85.31 108 ILE A CA 1
ATOM 788 C C . ILE A 1 108 ? -6.267 -1.262 -8.602 1.00 85.31 108 ILE A C 1
ATOM 790 O O . ILE A 1 108 ? -5.797 -1.679 -9.660 1.00 85.31 108 ILE A O 1
ATOM 794 N N . ALA A 1 109 ? -6.004 -0.029 -8.151 1.00 87.00 109 ALA A N 1
ATOM 795 C CA . ALA A 1 109 ? -5.123 0.895 -8.861 1.00 87.00 109 ALA A CA 1
ATOM 796 C C . ALA A 1 109 ? -3.677 0.368 -8.971 1.00 87.00 109 ALA A C 1
ATOM 798 O O . ALA A 1 109 ? -3.148 0.317 -10.078 1.00 87.00 109 ALA A O 1
ATOM 799 N N . VAL A 1 110 ? -3.045 -0.082 -7.877 1.00 87.00 110 VAL A N 1
ATOM 800 C CA . VAL A 1 110 ? -1.680 -0.661 -7.890 1.00 87.00 110 VAL A CA 1
ATOM 801 C C . VAL A 1 110 ? -1.596 -1.874 -8.819 1.00 87.00 110 VAL A C 1
ATOM 803 O O . VAL A 1 110 ? -0.672 -1.972 -9.628 1.00 87.00 110 VAL A O 1
ATOM 806 N N . PHE A 1 111 ? -2.570 -2.778 -8.727 1.00 87.56 111 PHE A N 1
ATOM 807 C CA . PHE A 1 111 ? -2.640 -4.014 -9.497 1.00 87.56 111 PHE A CA 1
ATOM 808 C C . PHE A 1 111 ? -2.813 -3.729 -10.996 1.00 87.56 111 PHE A C 1
ATOM 810 O O . PHE A 1 111 ? -1.988 -4.149 -11.808 1.00 87.56 111 PHE A O 1
ATOM 817 N N . VAL A 1 112 ? -3.840 -2.958 -11.372 1.00 90.62 112 VAL A N 1
ATOM 818 C CA . VAL A 1 112 ? -4.150 -2.658 -12.779 1.00 90.62 112 VAL A CA 1
ATOM 819 C C . VAL A 1 112 ? -3.072 -1.777 -13.414 1.00 90.62 112 VAL A C 1
ATOM 821 O O . VAL A 1 112 ? -2.623 -2.082 -14.518 1.00 90.62 112 VAL A O 1
ATOM 824 N N . LEU A 1 113 ? -2.600 -0.725 -12.732 1.00 91.00 113 LEU A N 1
ATOM 825 C CA . LEU A 1 113 ? -1.534 0.131 -13.266 1.00 91.00 113 LEU A CA 1
ATOM 826 C C . LEU A 1 113 ? -0.209 -0.632 -13.374 1.00 91.00 113 LEU A C 1
ATOM 828 O O . LEU A 1 113 ? 0.450 -0.536 -14.405 1.00 91.00 113 LEU A O 1
ATOM 832 N N . GLY A 1 114 ? 0.159 -1.437 -12.372 1.00 90.38 114 GLY A N 1
ATOM 833 C CA . GLY A 1 114 ? 1.362 -2.274 -12.418 1.00 90.38 114 GLY A CA 1
ATOM 834 C C . GLY A 1 114 ? 1.352 -3.252 -13.597 1.00 90.38 114 GLY A C 1
ATOM 835 O O . GLY A 1 114 ? 2.337 -3.340 -14.334 1.00 90.38 114 GLY A O 1
ATOM 836 N N . ILE A 1 115 ? 0.216 -3.919 -13.836 1.00 92.69 115 ILE A N 1
ATOM 837 C CA . ILE A 1 115 ? 0.013 -4.807 -14.989 1.00 92.69 115 ILE A CA 1
ATOM 838 C C . ILE A 1 115 ? 0.131 -4.036 -16.310 1.00 92.69 115 ILE A C 1
ATOM 840 O O . ILE A 1 115 ? 0.928 -4.419 -17.168 1.00 92.69 115 ILE A O 1
ATOM 844 N N . LEU A 1 116 ? -0.608 -2.932 -16.476 1.00 94.25 116 LEU A N 1
ATOM 845 C CA . LEU A 1 116 ? -0.601 -2.144 -17.714 1.00 94.25 116 LEU A CA 1
ATOM 846 C C . LEU A 1 116 ? 0.789 -1.577 -18.032 1.00 94.25 116 LEU A C 1
ATOM 848 O O . LEU A 1 116 ? 1.244 -1.682 -19.171 1.00 94.25 116 LEU A O 1
ATOM 852 N N . ILE A 1 117 ? 1.493 -1.035 -17.034 1.00 93.38 117 ILE A N 1
ATOM 853 C CA . ILE A 1 117 ? 2.850 -0.497 -17.193 1.00 93.38 117 ILE A CA 1
ATOM 854 C C . ILE A 1 117 ? 3.813 -1.604 -17.639 1.00 93.38 117 ILE A C 1
ATOM 856 O O . ILE A 1 117 ? 4.578 -1.400 -18.580 1.00 93.38 117 ILE A O 1
ATOM 860 N N . CYS A 1 118 ? 3.752 -2.795 -17.036 1.00 91.12 118 CYS A N 1
ATOM 861 C CA . CYS A 1 118 ? 4.624 -3.905 -17.425 1.00 91.12 118 CYS A CA 1
ATOM 862 C C . CYS A 1 118 ? 4.294 -4.466 -18.818 1.00 91.12 118 CYS A C 1
ATOM 864 O O . CYS A 1 118 ? 5.220 -4.749 -19.577 1.00 91.12 118 CYS A O 1
ATOM 866 N N . ILE A 1 119 ? 3.014 -4.559 -19.200 1.00 93.19 119 ILE A N 1
ATOM 867 C CA . ILE A 1 119 ? 2.607 -4.956 -20.561 1.00 93.19 119 ILE A CA 1
ATOM 868 C C . ILE A 1 119 ? 3.128 -3.948 -21.595 1.00 93.19 119 ILE A C 1
ATOM 870 O O . ILE A 1 119 ? 3.725 -4.353 -22.592 1.00 93.19 119 ILE A O 1
ATOM 874 N N . ILE A 1 120 ? 2.974 -2.642 -21.341 1.00 92.75 120 ILE A N 1
ATOM 875 C CA . ILE A 1 120 ? 3.508 -1.576 -22.204 1.00 92.75 120 ILE A CA 1
ATOM 876 C C . ILE A 1 120 ? 5.037 -1.675 -22.302 1.00 92.75 120 ILE A C 1
ATOM 878 O O . ILE A 1 120 ? 5.583 -1.561 -23.400 1.00 92.75 120 ILE A O 1
ATOM 882 N N . GLY A 1 121 ? 5.733 -1.931 -21.189 1.00 91.12 121 GLY A N 1
ATOM 883 C CA . GLY A 1 121 ? 7.185 -2.125 -21.156 1.00 91.12 121 GLY A CA 1
ATOM 884 C C . GLY A 1 121 ? 7.651 -3.299 -22.017 1.00 91.12 121 GLY A C 1
ATOM 885 O O . GLY A 1 121 ? 8.472 -3.111 -22.916 1.00 91.12 121 GLY A O 1
ATOM 886 N N . ILE A 1 122 ? 7.080 -4.486 -21.793 1.00 92.69 122 ILE A N 1
ATOM 887 C CA . ILE A 1 122 ? 7.426 -5.713 -22.524 1.00 92.69 122 ILE A CA 1
ATOM 888 C C . ILE A 1 122 ? 7.123 -5.543 -24.017 1.00 92.69 122 ILE A C 1
ATOM 890 O O . ILE A 1 122 ? 8.005 -5.774 -24.842 1.00 92.69 122 ILE A O 1
ATOM 894 N N . ALA A 1 123 ? 5.933 -5.047 -24.378 1.00 93.88 123 ALA A N 1
ATOM 895 C CA . ALA A 1 123 ? 5.577 -4.779 -25.771 1.00 93.88 123 ALA A CA 1
ATOM 896 C C . ALA A 1 123 ? 6.550 -3.786 -26.434 1.00 93.88 123 ALA A C 1
ATOM 898 O O . ALA A 1 123 ? 6.991 -4.007 -27.560 1.00 93.88 123 ALA A O 1
ATOM 899 N N . SER A 1 124 ? 6.951 -2.726 -25.725 1.00 92.38 124 SER A N 1
ATOM 900 C CA . SER A 1 124 ? 7.912 -1.738 -26.235 1.00 92.38 124 SER A CA 1
ATOM 901 C C . SER A 1 124 ? 9.287 -2.338 -26.529 1.00 92.38 124 SER A C 1
ATOM 903 O O . SER A 1 124 ? 9.926 -1.943 -27.503 1.00 92.38 124 SER A O 1
ATOM 905 N N . VAL A 1 125 ? 9.738 -3.299 -25.718 1.00 91.88 125 VAL A N 1
ATOM 906 C CA . VAL A 1 125 ? 10.991 -4.036 -25.943 1.00 91.88 125 VAL A CA 1
ATOM 907 C C . VAL A 1 125 ? 10.839 -5.032 -27.099 1.00 91.88 125 VAL A C 1
ATOM 909 O O . VAL A 1 125 ? 11.688 -5.062 -27.987 1.00 91.88 125 VAL A O 1
ATOM 912 N N . CYS A 1 126 ? 9.735 -5.784 -27.163 1.00 91.44 126 CYS A N 1
ATOM 913 C CA . CYS A 1 126 ? 9.455 -6.710 -28.267 1.00 91.44 126 CYS A CA 1
ATOM 914 C C . CYS A 1 126 ? 9.378 -6.005 -29.633 1.00 91.44 126 CYS A C 1
ATOM 916 O O . CYS A 1 126 ? 9.897 -6.523 -30.617 1.00 91.44 126 CYS A O 1
ATOM 918 N N . PHE A 1 127 ? 8.798 -4.802 -29.698 1.00 93.06 127 PHE A N 1
ATOM 919 C CA . PHE A 1 127 ? 8.743 -3.987 -30.918 1.00 93.06 127 PHE A CA 1
ATOM 920 C C . PHE A 1 127 ? 10.014 -3.147 -31.174 1.00 93.06 127 PHE A C 1
ATOM 922 O O . PHE A 1 127 ? 9.982 -2.270 -32.036 1.00 93.06 127 PHE A O 1
ATOM 929 N N . LYS A 1 128 ? 11.114 -3.360 -30.425 1.00 91.31 128 LYS A N 1
ATOM 930 C CA . LYS A 1 128 ? 12.356 -2.554 -30.481 1.00 91.31 128 LYS A CA 1
ATOM 931 C C . LYS A 1 128 ? 12.055 -1.032 -30.518 1.00 91.31 128 LYS A C 1
ATOM 933 O O . LYS A 1 128 ? 12.620 -0.276 -31.309 1.00 91.31 128 LYS A O 1
ATOM 938 N N . SER A 1 129 ? 11.134 -0.561 -29.664 1.00 93.06 129 SER A N 1
ATOM 939 C CA . SER A 1 129 ? 10.570 0.802 -29.687 1.00 93.06 129 SER A CA 1
ATOM 940 C C . SER A 1 129 ? 11.136 1.711 -28.592 1.00 93.06 129 SER A C 1
ATOM 942 O O . SER A 1 129 ? 10.703 1.691 -27.438 1.00 93.06 129 SER A O 1
ATOM 944 N N . ARG A 1 130 ? 12.067 2.598 -28.973 1.00 90.44 130 ARG A N 1
ATOM 945 C CA . ARG A 1 130 ? 12.733 3.535 -28.047 1.00 90.44 130 ARG A CA 1
ATOM 946 C C . ARG A 1 130 ? 11.756 4.491 -27.356 1.00 90.44 130 ARG A C 1
ATOM 948 O O . ARG A 1 130 ? 11.954 4.807 -26.187 1.00 90.44 130 ARG A O 1
ATOM 955 N N . GLY A 1 131 ? 10.720 4.949 -28.064 1.00 92.06 131 GLY A N 1
ATOM 956 C CA . GLY A 1 131 ? 9.682 5.806 -27.481 1.00 92.06 131 GLY A CA 1
ATOM 957 C C . GLY A 1 131 ? 8.922 5.075 -26.375 1.00 92.06 131 GLY A C 1
ATOM 958 O O . GLY A 1 131 ? 8.821 5.581 -25.261 1.00 92.06 131 GLY A O 1
ATOM 959 N N . GLY A 1 132 ? 8.492 3.842 -26.652 1.00 92.25 132 GLY A N 1
ATOM 960 C CA . GLY A 1 132 ? 7.810 2.994 -25.680 1.00 92.25 132 GLY A CA 1
ATOM 961 C C . GLY A 1 132 ? 8.661 2.671 -24.445 1.00 92.25 132 GLY A C 1
ATOM 962 O O . GLY A 1 132 ? 8.174 2.794 -23.323 1.00 92.25 132 GLY A O 1
ATOM 963 N N . THR A 1 133 ? 9.956 2.362 -24.612 1.00 91.38 133 THR A N 1
ATOM 964 C CA . THR A 1 133 ? 10.862 2.136 -23.468 1.00 91.38 133 THR A CA 1
ATOM 965 C C . THR A 1 133 ? 11.013 3.383 -22.589 1.00 91.38 133 THR A C 1
ATOM 967 O O . THR A 1 133 ? 11.039 3.268 -21.366 1.00 91.38 133 THR A O 1
ATOM 970 N N . ILE A 1 134 ? 11.087 4.582 -23.179 1.00 93.12 134 ILE A N 1
ATOM 971 C CA . ILE A 1 134 ? 11.161 5.836 -22.411 1.00 93.12 134 ILE A CA 1
ATOM 972 C C . ILE A 1 134 ? 9.846 6.076 -21.652 1.00 93.12 134 ILE A C 1
ATOM 974 O O . ILE A 1 134 ? 9.879 6.371 -20.458 1.00 93.12 134 ILE A O 1
ATOM 978 N N . THR A 1 135 ? 8.699 5.868 -22.302 1.00 93.94 135 THR A N 1
ATOM 979 C CA . THR A 1 135 ? 7.371 5.946 -21.670 1.00 93.94 135 THR A CA 1
ATOM 980 C C . THR A 1 135 ? 7.225 4.957 -20.506 1.00 93.94 135 THR A C 1
ATOM 982 O O . THR A 1 135 ? 6.737 5.342 -19.444 1.00 93.94 135 THR A O 1
ATOM 985 N N . TYR A 1 136 ? 7.717 3.719 -20.647 1.00 94.19 136 TYR A N 1
ATOM 986 C CA . TYR A 1 136 ? 7.776 2.742 -19.552 1.00 94.19 136 TYR A CA 1
ATOM 987 C C . TYR A 1 136 ? 8.582 3.261 -18.356 1.00 94.19 136 TYR A C 1
ATOM 989 O O . TYR A 1 136 ? 8.094 3.212 -17.231 1.00 94.19 136 TYR A O 1
ATOM 997 N N . VAL A 1 137 ? 9.786 3.800 -18.584 1.00 94.50 137 VAL A N 1
ATOM 998 C CA . VAL A 1 137 ? 10.641 4.335 -17.506 1.00 94.50 137 VAL A CA 1
ATOM 999 C C . VAL A 1 137 ? 9.969 5.510 -16.784 1.00 94.50 137 VAL A C 1
ATOM 1001 O O . VAL A 1 137 ? 10.069 5.601 -15.562 1.00 94.50 137 VAL A O 1
ATOM 1004 N N . ILE A 1 138 ? 9.242 6.373 -17.504 1.00 95.44 138 ILE A N 1
ATOM 1005 C CA . ILE A 1 138 ? 8.484 7.489 -16.914 1.00 95.44 138 ILE A CA 1
ATOM 1006 C C . ILE A 1 138 ? 7.323 6.974 -16.050 1.00 95.44 138 ILE A C 1
ATOM 1008 O O . ILE A 1 138 ? 7.188 7.392 -14.899 1.00 95.44 138 ILE A O 1
ATOM 1012 N N . PHE A 1 139 ? 6.508 6.042 -16.556 1.00 94.88 139 PHE A N 1
ATOM 1013 C CA . PHE A 1 139 ? 5.406 5.476 -15.770 1.00 94.88 139 PHE A CA 1
ATOM 1014 C C . PHE A 1 139 ? 5.898 4.670 -14.562 1.00 94.88 139 PHE A C 1
ATOM 1016 O O . PHE A 1 139 ? 5.314 4.772 -13.485 1.00 94.88 139 PHE A O 1
ATOM 1023 N N . LEU A 1 140 ? 6.992 3.919 -14.705 1.00 92.44 140 LEU A N 1
ATOM 1024 C CA . LEU A 1 140 ? 7.605 3.172 -13.609 1.00 92.44 140 LEU A CA 1
ATOM 1025 C C . LEU A 1 140 ? 8.167 4.105 -12.520 1.00 92.44 140 LEU A C 1
ATOM 1027 O O . LEU A 1 140 ? 8.023 3.806 -11.336 1.00 92.44 140 LEU A O 1
ATOM 1031 N N . ALA A 1 141 ? 8.734 5.259 -12.891 1.00 94.12 141 ALA A N 1
ATOM 1032 C CA . ALA A 1 141 ? 9.138 6.288 -11.931 1.00 94.12 141 ALA A CA 1
ATOM 1033 C C . ALA A 1 141 ? 7.931 6.871 -11.170 1.00 94.12 141 ALA A C 1
ATOM 1035 O O . ALA A 1 141 ? 7.979 7.010 -9.948 1.00 94.12 141 ALA A O 1
ATOM 1036 N N . GLY A 1 142 ? 6.826 7.155 -11.871 1.00 94.25 142 GLY A N 1
ATOM 1037 C CA . GLY A 1 142 ? 5.572 7.593 -11.248 1.00 94.25 142 GLY A CA 1
ATOM 1038 C C . GLY A 1 142 ? 4.997 6.552 -10.280 1.00 94.25 142 GLY A C 1
ATOM 1039 O O . GLY A 1 142 ? 4.608 6.893 -9.163 1.00 94.25 142 GLY A O 1
ATOM 1040 N N . LEU A 1 143 ? 5.020 5.273 -10.668 1.00 91.25 143 LEU A N 1
ATOM 1041 C CA . LEU A 1 143 ? 4.603 4.153 -9.822 1.00 91.25 143 LEU A CA 1
ATOM 1042 C C . LEU A 1 143 ? 5.499 4.006 -8.580 1.00 91.25 143 LEU A C 1
ATOM 1044 O O . LEU A 1 143 ? 4.981 3.786 -7.488 1.00 91.25 143 LEU A O 1
ATOM 1048 N N . ALA A 1 144 ? 6.817 4.188 -8.708 1.00 91.69 144 ALA A N 1
ATOM 1049 C CA . ALA A 1 144 ? 7.736 4.178 -7.568 1.00 91.69 144 ALA A CA 1
ATOM 1050 C C . ALA A 1 144 ? 7.415 5.294 -6.561 1.00 91.69 144 ALA A C 1
ATOM 1052 O O . ALA A 1 144 ? 7.326 5.030 -5.364 1.00 91.69 144 ALA A O 1
ATOM 1053 N N . ILE A 1 145 ? 7.179 6.522 -7.038 1.00 93.50 145 ILE A N 1
ATOM 1054 C CA . ILE A 1 145 ? 6.778 7.656 -6.188 1.00 93.50 145 ILE A CA 1
ATOM 1055 C C . ILE A 1 145 ? 5.450 7.350 -5.479 1.00 93.50 145 ILE A C 1
ATOM 1057 O O . ILE A 1 145 ? 5.340 7.560 -4.272 1.00 93.50 145 ILE A O 1
ATOM 1061 N N . PHE A 1 146 ? 4.466 6.796 -6.192 1.00 91.06 146 PHE A N 1
ATOM 1062 C CA . PHE A 1 146 ? 3.179 6.407 -5.612 1.00 91.06 146 PHE A CA 1
ATOM 1063 C C . PHE A 1 146 ? 3.323 5.333 -4.520 1.00 91.06 146 PHE A C 1
ATOM 1065 O O . PHE A 1 146 ? 2.760 5.480 -3.435 1.00 91.06 146 PHE A O 1
ATOM 1072 N N . ILE A 1 147 ? 4.122 4.285 -4.759 1.00 89.31 147 ILE A N 1
ATOM 1073 C CA . ILE A 1 147 ? 4.383 3.240 -3.757 1.00 89.31 147 ILE A CA 1
ATOM 1074 C C . ILE A 1 147 ? 5.151 3.815 -2.556 1.00 89.31 147 ILE A C 1
ATOM 1076 O O . ILE A 1 147 ? 4.848 3.435 -1.431 1.00 89.31 147 ILE A O 1
ATOM 1080 N N . ILE A 1 148 ? 6.077 4.765 -2.742 1.00 91.50 148 ILE A N 1
ATOM 1081 C CA . ILE A 1 148 ? 6.772 5.451 -1.634 1.00 91.50 148 ILE A CA 1
ATOM 1082 C C . ILE A 1 148 ? 5.794 6.276 -0.779 1.00 91.50 148 ILE A C 1
ATOM 1084 O O . ILE A 1 148 ? 5.847 6.199 0.448 1.00 91.50 148 ILE A O 1
ATOM 1088 N N . VAL A 1 149 ? 4.866 7.020 -1.392 1.00 91.69 149 VAL A N 1
ATOM 1089 C CA . VAL A 1 149 ? 3.816 7.755 -0.656 1.00 91.69 149 VAL A CA 1
ATOM 1090 C C . VAL A 1 149 ? 2.931 6.790 0.140 1.00 91.69 149 VAL A C 1
ATOM 1092 O O . VAL A 1 149 ? 2.679 7.019 1.324 1.00 91.69 149 VAL A O 1
ATOM 1095 N N . MET A 1 150 ? 2.527 5.671 -0.469 1.00 87.75 150 MET A N 1
ATOM 1096 C CA . MET A 1 150 ? 1.782 4.619 0.229 1.00 87.75 150 MET A CA 1
ATOM 1097 C C . MET A 1 150 ? 2.601 3.980 1.357 1.00 87.75 150 MET A C 1
ATOM 1099 O O . MET A 1 150 ? 2.063 3.732 2.428 1.00 87.75 150 MET A O 1
ATOM 1103 N N . TRP A 1 151 ? 3.904 3.765 1.178 1.00 89.94 151 TRP A N 1
ATOM 1104 C CA . TRP A 1 151 ? 4.787 3.197 2.201 1.00 89.94 151 TRP A CA 1
ATOM 1105 C C . TRP A 1 151 ? 4.830 4.063 3.469 1.00 89.94 151 TRP A C 1
ATOM 1107 O O . TRP A 1 151 ? 4.654 3.544 4.570 1.00 89.94 151 TRP A O 1
ATOM 1117 N N . PHE A 1 152 ? 4.945 5.390 3.331 1.00 90.81 152 PHE A N 1
ATOM 1118 C CA . PHE A 1 152 ? 4.842 6.310 4.472 1.00 90.81 152 PHE A CA 1
ATOM 1119 C C . PHE A 1 152 ? 3.455 6.291 5.135 1.00 90.81 152 PHE A C 1
ATOM 1121 O O . PHE A 1 152 ? 3.368 6.291 6.364 1.00 90.81 152 PHE A O 1
ATOM 1128 N N . TYR A 1 153 ? 2.374 6.220 4.349 1.00 88.75 153 TYR A N 1
ATOM 1129 C CA . TYR A 1 153 ? 1.015 6.077 4.884 1.00 88.75 153 TYR A CA 1
ATOM 1130 C C . TYR A 1 153 ? 0.847 4.774 5.686 1.00 88.75 153 TYR A C 1
ATOM 1132 O O . TYR A 1 153 ? 0.372 4.805 6.821 1.00 88.75 153 TYR A O 1
ATOM 1140 N N . TYR A 1 154 ? 1.311 3.638 5.159 1.00 86.69 154 TYR A N 1
ATOM 1141 C CA . TYR A 1 154 ? 1.233 2.350 5.853 1.00 86.69 154 TYR A CA 1
ATOM 1142 C C . TYR A 1 154 ? 2.157 2.257 7.075 1.00 86.69 154 TYR A C 1
ATOM 1144 O O . TYR A 1 154 ? 1.810 1.549 8.015 1.00 86.69 154 TYR A O 1
ATOM 1152 N N . ILE A 1 155 ? 3.262 3.011 7.142 1.00 89.69 155 ILE A N 1
ATOM 1153 C CA . ILE A 1 155 ? 4.039 3.174 8.387 1.00 89.69 155 ILE A CA 1
ATOM 1154 C C . ILE A 1 155 ? 3.228 3.923 9.450 1.00 89.69 155 ILE A C 1
ATOM 1156 O O . ILE A 1 155 ? 3.221 3.511 10.609 1.00 89.69 155 ILE A O 1
ATOM 1160 N N . PHE A 1 156 ? 2.512 4.989 9.079 1.00 87.06 156 PHE A N 1
ATOM 1161 C CA . PHE A 1 156 ? 1.641 5.705 10.016 1.00 87.06 156 PHE A CA 1
ATOM 1162 C C . PHE A 1 156 ? 0.484 4.821 10.512 1.00 87.06 156 PHE A C 1
ATOM 1164 O O . PHE A 1 156 ? 0.203 4.800 11.712 1.00 87.06 156 PHE A O 1
ATOM 1171 N N . VAL A 1 157 ? -0.137 4.036 9.623 1.00 83.88 157 VAL A N 1
ATOM 1172 C CA . VAL A 1 157 ? -1.159 3.040 9.995 1.00 83.88 157 VAL A CA 1
ATOM 1173 C C . VAL A 1 157 ? -0.570 1.955 10.904 1.00 83.88 157 VAL A C 1
ATOM 1175 O O . VAL A 1 157 ? -1.144 1.689 11.955 1.00 83.88 157 VAL A O 1
ATOM 1178 N N . LEU A 1 158 ? 0.598 1.384 10.574 1.00 85.75 158 LEU A N 1
ATOM 1179 C CA . LEU A 1 158 ? 1.279 0.391 11.416 1.00 85.75 158 LEU A CA 1
ATOM 1180 C C . LEU A 1 158 ? 1.569 0.947 12.815 1.00 85.75 158 LEU A C 1
ATOM 1182 O O . LEU A 1 158 ? 1.317 0.271 13.808 1.00 85.75 158 LEU A O 1
ATOM 1186 N N . TYR A 1 159 ? 2.053 2.188 12.904 1.00 87.25 159 TYR A N 1
ATOM 1187 C CA . TYR A 1 159 ? 2.297 2.863 14.176 1.00 87.25 159 TYR A CA 1
ATOM 1188 C C . TYR A 1 159 ? 1.009 2.977 15.005 1.00 87.25 159 TYR A C 1
ATOM 1190 O O . TYR A 1 159 ? 0.994 2.548 16.158 1.00 87.25 159 TYR A O 1
ATOM 1198 N N . LYS A 1 160 ? -0.099 3.453 14.420 1.00 82.75 160 LYS A N 1
ATOM 1199 C CA . LYS A 1 160 ? -1.395 3.550 15.118 1.00 82.75 160 LYS A CA 1
ATOM 1200 C C . LYS A 1 160 ? -1.965 2.191 15.530 1.00 82.75 160 LYS A C 1
ATOM 1202 O O . LYS A 1 160 ? -2.414 2.050 16.665 1.00 82.75 160 LYS A O 1
ATOM 1207 N N . ALA A 1 161 ? -1.883 1.184 14.661 1.00 81.12 161 ALA A N 1
ATOM 1208 C CA . ALA A 1 161 ? -2.269 -0.187 14.981 1.00 81.12 161 ALA A CA 1
ATOM 1209 C C . ALA A 1 161 ? -1.405 -0.778 16.111 1.00 81.12 161 ALA A C 1
ATOM 1211 O O . ALA A 1 161 ? -1.927 -1.466 16.982 1.00 81.12 161 ALA A O 1
ATOM 1212 N N . SER A 1 162 ? -0.102 -0.472 16.144 1.00 82.50 162 SER A N 1
ATOM 1213 C CA . SER A 1 162 ? 0.817 -0.935 17.194 1.00 82.50 162 SER A CA 1
ATOM 1214 C C . SER A 1 162 ? 0.558 -0.281 18.555 1.00 82.50 162 SER A C 1
ATOM 1216 O O . SER A 1 162 ? 0.653 -0.966 19.568 1.00 82.50 162 SER A O 1
ATOM 1218 N N . LEU A 1 163 ? 0.150 0.994 18.597 1.00 80.88 163 LEU A N 1
ATOM 1219 C CA . LEU A 1 163 ? -0.304 1.641 19.835 1.00 80.88 163 LEU A CA 1
ATOM 1220 C C . LEU A 1 163 ? -1.605 1.012 20.346 1.00 80.88 163 LEU A C 1
ATOM 1222 O O . LEU A 1 163 ? -1.662 0.602 21.499 1.00 80.88 163 LEU A O 1
ATOM 1226 N N . ALA A 1 164 ? -2.603 0.823 19.475 1.00 76.56 164 ALA A N 1
ATOM 1227 C CA . ALA A 1 164 ? -3.832 0.110 19.834 1.00 76.56 164 ALA A CA 1
ATOM 1228 C C . ALA A 1 164 ? -3.555 -1.330 20.321 1.00 76.56 164 ALA A C 1
ATOM 1230 O O . ALA A 1 164 ? -4.220 -1.804 21.241 1.00 76.56 164 ALA A O 1
ATOM 1231 N N . ALA A 1 165 ? -2.544 -2.007 19.759 1.00 79.12 165 ALA A N 1
ATOM 1232 C CA . ALA A 1 165 ? -2.083 -3.320 20.215 1.00 79.12 165 ALA A CA 1
ATOM 1233 C C . ALA A 1 165 ? -1.491 -3.275 21.623 1.00 79.12 165 ALA A C 1
ATOM 1235 O O . ALA A 1 165 ? -1.855 -4.081 22.478 1.00 79.12 165 ALA A O 1
ATOM 1236 N N . VAL A 1 166 ? -0.573 -2.333 21.855 1.00 80.12 166 VAL A N 1
ATOM 1237 C CA . VAL A 1 166 ? 0.095 -2.155 23.144 1.00 80.12 166 VAL A CA 1
ATOM 1238 C C . VAL A 1 166 ? -0.907 -1.746 24.215 1.00 80.12 166 VAL A C 1
ATOM 1240 O O . VAL A 1 166 ? -0.810 -2.273 25.313 1.00 80.12 166 VAL A O 1
ATOM 1243 N N . ASP A 1 167 ? -1.899 -0.907 23.915 1.00 75.56 167 ASP A N 1
ATOM 1244 C CA . ASP A 1 167 ? -2.876 -0.450 24.908 1.00 75.56 167 ASP A CA 1
ATOM 1245 C C . ASP A 1 167 ? -3.972 -1.488 25.202 1.00 75.56 167 ASP A C 1
ATOM 1247 O O . ASP A 1 167 ? -4.347 -1.669 26.363 1.00 75.56 167 ASP A O 1
ATOM 1251 N N . ALA A 1 168 ? -4.421 -2.265 24.210 1.00 69.81 168 ALA A N 1
ATOM 1252 C CA . ALA A 1 168 ? -5.268 -3.433 24.469 1.00 69.81 168 ALA A CA 1
ATOM 1253 C C . ALA A 1 168 ? -4.524 -4.494 25.313 1.00 69.81 168 ALA A C 1
ATOM 1255 O O . ALA A 1 168 ? -5.084 -5.057 26.256 1.00 69.81 168 ALA A O 1
ATOM 1256 N N . ALA A 1 169 ? -3.237 -4.729 25.030 1.00 69.69 169 ALA A N 1
ATOM 1257 C CA . ALA A 1 169 ? -2.414 -5.688 25.766 1.00 69.69 169 ALA A CA 1
ATOM 1258 C C . ALA A 1 169 ? -1.944 -5.181 27.145 1.00 69.69 169 ALA A C 1
ATOM 1260 O O . ALA A 1 169 ? -1.832 -5.981 28.074 1.00 69.69 169 ALA A O 1
ATOM 1261 N N . SER A 1 170 ? -1.686 -3.882 27.321 1.00 60.72 170 SER A N 1
ATOM 1262 C CA . SER A 1 170 ? -1.225 -3.301 28.592 1.00 60.72 170 SER A CA 1
ATOM 1263 C C . SER A 1 170 ? -2.344 -3.285 29.626 1.00 60.72 170 SER A C 1
ATOM 1265 O O . SER A 1 170 ? -2.108 -3.639 30.776 1.00 60.72 170 SER A O 1
ATOM 1267 N N . ASN A 1 171 ? -3.583 -3.015 29.205 1.00 58.84 171 ASN A N 1
ATOM 1268 C CA . ASN A 1 171 ? -4.776 -3.214 30.025 1.00 58.84 171 ASN A CA 1
ATOM 1269 C C . ASN A 1 171 ? -4.901 -4.671 30.507 1.00 58.84 171 ASN A C 1
ATOM 1271 O O . ASN A 1 171 ? -5.188 -4.918 31.677 1.00 58.84 171 ASN A O 1
ATOM 1275 N N . LYS A 1 172 ? -4.619 -5.640 29.628 1.00 57.84 172 LYS A N 1
ATOM 1276 C CA . LYS A 1 172 ? -4.623 -7.078 29.944 1.00 57.84 172 LYS A CA 1
ATOM 1277 C C . LYS A 1 172 ? -3.493 -7.466 30.913 1.00 57.84 172 LYS A C 1
ATOM 1279 O O . LYS A 1 172 ? -3.715 -8.256 31.828 1.00 57.84 172 LYS A O 1
ATOM 1284 N N . LEU A 1 173 ? -2.303 -6.877 30.758 1.00 42.91 173 LEU A N 1
ATOM 1285 C CA . LEU A 1 173 ? -1.134 -7.129 31.609 1.00 42.91 173 LEU A CA 1
ATOM 1286 C C . LEU A 1 173 ? -1.244 -6.461 32.988 1.00 42.91 173 LEU A C 1
ATOM 1288 O O . LEU A 1 173 ? -0.962 -7.107 33.993 1.00 42.91 173 LEU A O 1
ATOM 1292 N N . ASN A 1 174 ? -1.687 -5.203 33.053 1.00 54.09 174 ASN A N 1
ATOM 1293 C CA . ASN A 1 174 ? -1.903 -4.482 34.308 1.00 54.09 174 ASN A CA 1
ATOM 1294 C C . ASN A 1 174 ? -2.958 -5.196 35.161 1.00 54.09 174 ASN A C 1
ATOM 1296 O O . ASN A 1 174 ? -2.693 -5.480 36.326 1.00 54.09 174 ASN A O 1
ATOM 1300 N N . ARG A 1 175 ? -4.084 -5.609 34.557 1.00 51.00 175 ARG A N 1
ATOM 1301 C CA . ARG A 1 175 ? -5.109 -6.410 35.247 1.00 51.00 175 ARG A CA 1
ATOM 1302 C C . ARG A 1 175 ? -4.606 -7.793 35.658 1.00 51.00 175 ARG A C 1
ATOM 1304 O O . ARG A 1 175 ? -4.971 -8.251 36.729 1.00 51.00 175 ARG A O 1
ATOM 1311 N N . TRP A 1 176 ? -3.728 -8.446 34.886 1.00 47.31 176 TRP A N 1
ATOM 1312 C CA . TRP A 1 176 ? -3.076 -9.687 35.338 1.00 47.31 176 TRP A CA 1
ATOM 1313 C C . TRP A 1 176 ? -2.176 -9.449 36.563 1.00 47.31 176 TRP A C 1
ATOM 1315 O O . TRP A 1 176 ? -2.193 -10.232 37.509 1.00 47.31 176 TRP A O 1
ATOM 1325 N N . VAL A 1 177 ? -1.431 -8.339 36.591 1.00 40.09 177 VAL A N 1
ATOM 1326 C CA . VAL A 1 177 ? -0.630 -7.929 37.755 1.00 40.09 177 VAL A CA 1
ATOM 1327 C C . VAL A 1 177 ? -1.513 -7.561 38.959 1.00 40.09 177 VAL A C 1
ATOM 1329 O O . VAL A 1 177 ? -1.086 -7.755 40.094 1.00 40.09 177 VAL A O 1
ATOM 1332 N N . GLU A 1 178 ? -2.729 -7.059 38.748 1.00 48.62 178 GLU A N 1
ATOM 1333 C CA . GLU A 1 178 ? -3.702 -6.761 39.811 1.00 48.62 178 GLU A CA 1
ATOM 1334 C C . GLU A 1 178 ? -4.413 -8.022 40.330 1.00 48.62 178 GLU A C 1
ATOM 1336 O O . GLU A 1 178 ? -4.396 -8.246 41.537 1.00 48.62 178 GLU A O 1
ATOM 1341 N N . ASP A 1 179 ? -4.881 -8.921 39.455 1.00 46.91 179 ASP A N 1
ATOM 1342 C CA . ASP A 1 179 ? -5.377 -10.270 39.803 1.00 46.91 179 ASP A CA 1
ATOM 1343 C C . ASP A 1 179 ? -4.360 -11.041 40.676 1.00 46.91 179 ASP A C 1
ATOM 1345 O O . ASP A 1 179 ? -4.735 -11.756 41.604 1.00 46.91 179 ASP A O 1
ATOM 1349 N N . GLN A 1 180 ? -3.056 -10.900 40.396 1.00 38.97 180 GLN A N 1
ATOM 1350 C CA . GLN A 1 180 ? -1.978 -11.498 41.198 1.00 38.97 180 GLN A CA 1
ATOM 1351 C C . GLN A 1 180 ? -1.708 -10.750 42.523 1.00 38.97 180 GLN A C 1
ATOM 1353 O O . GLN A 1 180 ? -1.210 -11.356 43.474 1.00 38.97 180 GLN A O 1
ATOM 1358 N N . LYS A 1 181 ? -2.030 -9.452 42.623 1.00 34.88 181 LYS A N 1
ATOM 1359 C CA . LYS A 1 181 ? -1.910 -8.647 43.859 1.00 34.88 181 LYS A CA 1
ATOM 1360 C C . LYS A 1 181 ? -3.103 -8.804 44.799 1.00 34.88 181 LYS A C 1
ATOM 1362 O O . LYS A 1 181 ? -2.913 -8.688 46.008 1.00 34.88 181 LYS A O 1
ATOM 1367 N N . ASP A 1 182 ? -4.284 -9.137 44.285 1.00 37.09 182 ASP A N 1
ATOM 1368 C CA . ASP A 1 182 ? -5.493 -9.417 45.077 1.00 37.09 182 ASP A CA 1
ATOM 1369 C C . ASP A 1 182 ? -5.365 -10.688 45.950 1.00 37.09 182 ASP A C 1
ATOM 1371 O O . ASP A 1 182 ? -6.237 -10.998 46.758 1.00 37.09 182 ASP A O 1
ATOM 1375 N N . HIS A 1 183 ? -4.252 -11.422 45.842 1.00 38.47 183 HIS A N 1
ATOM 1376 C CA . HIS A 1 183 ? -3.860 -12.494 46.769 1.00 38.47 183 HIS A CA 1
ATOM 1377 C C . HIS A 1 183 ? -2.886 -12.026 47.875 1.00 38.47 183 HIS A C 1
ATOM 1379 O O . HIS A 1 183 ? -2.484 -12.828 48.718 1.00 38.47 183 HIS A O 1
ATOM 1385 N N . LEU A 1 184 ? -2.473 -10.750 47.873 1.00 29.31 184 LEU A N 1
ATOM 1386 C CA . LEU A 1 184 ? -1.392 -10.206 48.710 1.00 29.31 184 LEU A CA 1
ATOM 1387 C C . LEU A 1 184 ? -1.669 -8.829 49.345 1.00 29.31 184 LEU A C 1
ATOM 1389 O O . LEU A 1 184 ? -0.874 -8.401 50.183 1.00 29.31 184 LEU A O 1
ATOM 1393 N N . MET A 1 185 ? -2.764 -8.136 49.011 1.00 23.69 185 MET A N 1
ATOM 1394 C CA . MET A 1 185 ? -3.160 -6.884 49.679 1.00 23.69 185 MET A CA 1
ATOM 1395 C C . MET A 1 185 ? -4.624 -6.903 50.150 1.00 23.69 185 MET A C 1
ATOM 1397 O O . MET A 1 185 ? -5.499 -7.332 49.403 1.00 23.69 185 MET A O 1
ATOM 1401 N N . PRO A 1 186 ? -4.924 -6.429 51.377 1.00 28.83 186 PRO A N 1
ATOM 1402 C CA . PRO A 1 186 ? -6.296 -6.314 51.856 1.00 28.83 186 PRO A CA 1
ATOM 1403 C C . PRO A 1 186 ? -7.011 -5.143 51.171 1.00 28.83 186 PRO A C 1
ATOM 1405 O O . PRO A 1 186 ? -6.506 -4.020 51.151 1.00 28.83 186 PRO A O 1
ATOM 1408 N N . GLN A 1 187 ? -8.213 -5.392 50.656 1.00 30.47 187 GLN A N 1
ATOM 1409 C CA . GLN A 1 187 ? -9.055 -4.366 50.038 1.00 30.47 187 GLN A CA 1
ATOM 1410 C C . GLN A 1 187 ? -9.476 -3.311 51.079 1.00 30.47 187 GLN A C 1
ATOM 1412 O O . GLN A 1 187 ? -10.172 -3.631 52.045 1.00 30.47 187 GLN A O 1
ATOM 1417 N N . LEU A 1 188 ? -9.084 -2.045 50.883 1.00 26.28 188 LEU A N 1
ATOM 1418 C CA . LEU A 1 188 ? -9.642 -0.928 51.652 1.00 26.28 188 LEU A CA 1
ATOM 1419 C C . LEU A 1 188 ? -10.991 -0.487 51.048 1.00 26.28 188 LEU A C 1
ATOM 1421 O O . LEU A 1 188 ? -11.082 -0.311 49.831 1.00 26.28 188 LEU A O 1
ATOM 1425 N N . PRO A 1 189 ? -12.032 -0.254 51.868 1.00 24.86 189 PRO A N 1
ATOM 1426 C CA . PRO A 1 189 ? -13.310 0.257 51.383 1.00 24.86 189 PRO A CA 1
ATOM 1427 C C . PRO A 1 189 ? -13.194 1.735 50.972 1.00 24.86 189 PRO A C 1
ATOM 1429 O O . PRO A 1 189 ? -12.613 2.538 51.701 1.00 24.86 189 PRO A O 1
ATOM 1432 N N . GLY A 1 190 ? -13.791 2.102 49.831 1.00 31.61 190 GLY A N 1
ATOM 1433 C CA . GLY A 1 190 ? -13.845 3.489 49.334 1.00 31.61 190 GLY A CA 1
ATOM 1434 C C . GLY A 1 190 ? -12.942 3.821 48.136 1.00 31.61 190 GLY A C 1
ATOM 1435 O O . GLY A 1 190 ? -12.723 4.997 47.858 1.00 31.61 190 GLY A O 1
ATOM 1436 N N . GLY A 1 191 ? -12.406 2.821 47.426 1.00 23.78 191 GLY A N 1
ATOM 1437 C CA . GLY A 1 191 ? -11.669 3.034 46.172 1.00 23.78 191 GLY A CA 1
ATOM 1438 C C . GLY A 1 191 ? -12.551 3.535 45.015 1.00 23.78 191 GLY A C 1
ATOM 1439 O O . GLY A 1 191 ? -13.750 3.272 44.975 1.00 23.78 191 GLY A O 1
ATOM 1440 N N . LEU A 1 192 ? -11.939 4.208 44.032 1.00 28.91 192 LEU A N 1
ATOM 1441 C CA . LEU A 1 192 ? -12.602 4.956 42.942 1.00 28.91 192 LEU A CA 1
ATOM 1442 C C . LEU A 1 192 ? -13.466 4.111 41.968 1.00 28.91 192 LEU A C 1
ATOM 1444 O O . LEU A 1 192 ? -14.116 4.652 41.077 1.00 28.91 192 LEU A O 1
ATOM 1448 N N . GLY A 1 193 ? -13.506 2.788 42.140 1.00 31.23 193 GLY A N 1
ATOM 1449 C CA . GLY A 1 193 ? -14.188 1.836 41.258 1.00 31.23 193 GLY A CA 1
ATOM 1450 C C . GLY A 1 193 ? -15.722 1.832 41.311 1.00 31.23 193 GLY A C 1
ATOM 1451 O O . GLY A 1 193 ? -16.320 0.969 40.676 1.00 31.23 193 GLY A O 1
ATOM 1452 N N . ASP A 1 194 ? -16.370 2.740 42.048 1.00 30.44 194 ASP A N 1
ATOM 1453 C CA . ASP A 1 194 ? -17.839 2.861 42.080 1.00 30.44 194 ASP A CA 1
ATOM 1454 C C . ASP A 1 194 ? -18.404 3.816 41.013 1.00 30.44 194 ASP A C 1
ATOM 1456 O O . ASP A 1 194 ? -19.506 3.578 40.525 1.00 30.44 194 ASP A O 1
ATOM 1460 N N . LEU A 1 195 ? -17.662 4.836 40.561 1.00 29.64 195 LEU A N 1
ATOM 1461 C CA . LEU A 1 195 ? -18.170 5.783 39.549 1.00 29.64 195 LEU A CA 1
ATOM 1462 C C . LEU A 1 195 ? -18.367 5.128 38.172 1.00 29.64 195 LEU A C 1
ATOM 1464 O O . LEU A 1 195 ? -19.360 5.390 37.495 1.00 29.64 195 LEU A O 1
ATOM 1468 N N . GLY A 1 196 ? -17.482 4.201 37.793 1.00 30.53 196 GLY A N 1
ATOM 1469 C CA . GLY A 1 196 ? -17.660 3.381 36.591 1.00 30.53 196 GLY A CA 1
ATOM 1470 C C . GLY A 1 196 ? -18.823 2.383 36.689 1.00 30.53 196 GLY A C 1
ATOM 1471 O O . GLY A 1 196 ? -19.344 1.954 35.659 1.00 30.53 196 GLY A O 1
ATOM 1472 N N . LYS A 1 197 ? -19.275 2.022 37.903 1.00 33.34 197 LYS A N 1
ATOM 1473 C CA . LYS A 1 197 ? -20.360 1.043 38.085 1.00 33.34 197 LYS A CA 1
ATOM 1474 C C . LYS A 1 197 ? -21.734 1.587 37.738 1.00 33.34 197 LYS A C 1
ATOM 1476 O O . LYS A 1 197 ? -22.585 0.768 37.448 1.00 33.34 197 LYS A O 1
ATOM 1481 N N . ASP A 1 198 ? -21.992 2.893 37.753 1.00 33.47 198 ASP A N 1
ATOM 1482 C CA . ASP A 1 198 ? -23.355 3.379 37.473 1.00 33.47 198 ASP A CA 1
ATOM 1483 C C . ASP A 1 198 ? -23.675 3.459 35.972 1.00 33.47 198 ASP A C 1
ATOM 1485 O O . ASP A 1 198 ? -24.814 3.204 35.589 1.00 33.47 198 ASP A O 1
ATOM 1489 N N . TYR A 1 199 ? -22.675 3.679 35.109 1.00 33.81 199 TYR A N 1
ATOM 1490 C CA . TYR A 1 199 ? -22.838 3.582 33.648 1.00 33.81 199 TYR A CA 1
ATOM 1491 C C . TYR A 1 199 ? -22.580 2.173 33.085 1.00 33.81 199 TYR A C 1
ATOM 1493 O O . TYR A 1 199 ? -23.065 1.857 32.003 1.00 33.81 199 TYR A O 1
ATOM 1501 N N . LEU A 1 200 ? -21.864 1.308 33.816 1.00 35.59 200 LEU A N 1
ATOM 1502 C CA . LEU A 1 200 ? -21.655 -0.107 33.466 1.00 35.59 200 LEU A CA 1
ATOM 1503 C C . LEU A 1 200 ? -22.347 -1.078 34.442 1.00 35.59 200 LEU A C 1
ATOM 1505 O O . LEU A 1 200 ? -21.946 -2.235 34.543 1.00 35.59 200 LEU A O 1
ATOM 1509 N N . LYS A 1 201 ? -23.393 -0.645 35.161 1.00 36.03 201 LYS A N 1
ATOM 1510 C CA . LYS A 1 201 ? -24.173 -1.525 36.064 1.00 36.03 201 LYS A CA 1
ATOM 1511 C C . LYS A 1 201 ? -24.898 -2.611 35.287 1.00 36.03 201 LYS A C 1
ATOM 1513 O O . LYS A 1 201 ? -24.965 -3.756 35.713 1.00 36.03 201 LYS A O 1
ATOM 1518 N N . ASP A 1 202 ? -25.298 -2.255 34.075 1.00 42.59 202 ASP A N 1
ATOM 1519 C CA . ASP A 1 202 ? -25.833 -3.131 33.046 1.00 42.59 202 ASP A CA 1
ATOM 1520 C C . ASP A 1 202 ? -24.756 -4.029 32.396 1.00 42.59 202 ASP A C 1
ATOM 1522 O O . ASP A 1 202 ? -24.897 -4.443 31.251 1.00 42.59 202 ASP A O 1
ATOM 1526 N N . LYS A 1 203 ? -23.690 -4.395 33.123 1.00 41.59 203 LYS A N 1
ATOM 1527 C CA . LYS A 1 203 ? -22.740 -5.440 32.706 1.00 41.59 203 LYS A CA 1
ATOM 1528 C C . LYS A 1 203 ? -23.417 -6.806 32.663 1.00 41.59 203 LYS A C 1
ATOM 1530 O O . LYS A 1 203 ? -23.289 -7.505 31.664 1.00 41.59 203 LYS A O 1
ATOM 1535 N N . ASP A 1 204 ? -24.228 -7.108 33.677 1.00 41.88 204 ASP A N 1
ATOM 1536 C CA . ASP A 1 204 ? -25.105 -8.283 33.696 1.00 41.88 204 ASP A CA 1
ATOM 1537 C C . ASP A 1 204 ? -26.123 -8.217 32.543 1.00 41.88 204 ASP A C 1
ATOM 1539 O O . ASP A 1 204 ? -26.414 -9.224 31.909 1.00 41.88 204 ASP A O 1
ATOM 1543 N N . ARG A 1 205 ? -26.600 -7.011 32.199 1.00 44.44 205 ARG A N 1
ATOM 1544 C CA . ARG A 1 205 ? -27.560 -6.763 31.108 1.00 44.44 205 ARG A CA 1
ATOM 1545 C C . ARG A 1 205 ? -26.926 -6.819 29.711 1.00 44.44 205 ARG A C 1
ATOM 1547 O O . ARG A 1 205 ? -27.617 -7.160 28.757 1.00 44.44 205 ARG A O 1
ATOM 1554 N N . LEU A 1 206 ? -25.634 -6.507 29.577 1.00 44.50 206 LEU A N 1
ATOM 1555 C CA . LEU A 1 206 ? -24.826 -6.718 28.369 1.00 44.50 206 LEU A CA 1
ATOM 1556 C C . LEU A 1 206 ? -24.503 -8.207 28.203 1.00 44.50 206 LEU A C 1
ATOM 1558 O O . LEU A 1 206 ? -24.583 -8.738 27.097 1.00 44.50 206 LEU A O 1
ATOM 1562 N N . GLU A 1 207 ? -24.190 -8.889 29.306 1.00 44.94 207 GLU A N 1
ATOM 1563 C CA . GLU A 1 207 ? -24.008 -10.335 29.334 1.00 44.94 207 GLU A CA 1
ATOM 1564 C C . GLU A 1 207 ? -25.317 -11.063 28.971 1.00 44.94 207 GLU A C 1
ATOM 1566 O O . GLU A 1 207 ? -25.281 -11.965 28.139 1.00 44.94 207 GLU A O 1
ATOM 1571 N N . ASP A 1 208 ? -26.475 -10.608 29.467 1.00 47.06 208 ASP A N 1
ATOM 1572 C CA . ASP A 1 208 ? -27.809 -11.069 29.049 1.00 47.06 208 ASP A CA 1
ATOM 1573 C C . ASP A 1 208 ? -28.135 -10.700 27.593 1.00 47.06 208 ASP A C 1
ATOM 1575 O O . ASP A 1 208 ? -28.646 -11.535 26.852 1.00 47.06 208 ASP A O 1
ATOM 1579 N N . PHE A 1 209 ? -27.839 -9.479 27.137 1.00 49.31 209 PHE A N 1
ATOM 1580 C CA . PHE A 1 209 ? -28.077 -9.055 25.748 1.00 49.31 209 PHE A CA 1
ATOM 1581 C C . PHE A 1 209 ? -27.321 -9.944 24.750 1.00 49.31 209 PHE A C 1
ATOM 1583 O O . PHE A 1 209 ? -27.868 -10.331 23.713 1.00 49.31 209 PHE A O 1
ATOM 1590 N N . LEU A 1 210 ? -26.089 -10.326 25.099 1.00 46.81 210 LEU A N 1
ATOM 1591 C CA . LEU A 1 210 ? -25.261 -11.238 24.318 1.00 46.81 210 LEU A CA 1
ATOM 1592 C C . LEU A 1 210 ? -25.714 -12.699 24.467 1.00 46.81 210 LEU A C 1
ATOM 1594 O O . LEU A 1 210 ? -25.917 -13.362 23.450 1.00 46.81 210 LEU A O 1
ATOM 1598 N N . LYS A 1 211 ? -25.930 -13.207 25.690 1.00 46.75 211 LYS A N 1
ATOM 1599 C CA . LYS A 1 211 ? -26.360 -14.601 25.940 1.00 46.75 211 LYS A CA 1
ATOM 1600 C C . LYS A 1 211 ? -27.751 -14.909 25.382 1.00 46.75 211 LYS A C 1
ATOM 1602 O O . LYS A 1 211 ? -27.936 -15.976 24.804 1.00 46.75 211 LYS A O 1
ATOM 1607 N N . ASN A 1 212 ? -28.690 -13.972 25.500 1.00 45.41 212 ASN A N 1
ATOM 1608 C CA . ASN A 1 212 ? -30.076 -14.110 25.043 1.00 45.41 212 ASN A CA 1
ATOM 1609 C C . ASN A 1 212 ? -30.296 -13.584 23.611 1.00 45.41 212 ASN A C 1
ATOM 1611 O O . ASN A 1 212 ? -31.435 -13.505 23.160 1.00 45.41 212 ASN A O 1
ATOM 1615 N N . GLY A 1 213 ? -29.222 -13.229 22.890 1.00 40.38 213 GLY A N 1
ATOM 1616 C CA . GLY A 1 213 ? -29.248 -12.993 21.443 1.00 40.38 213 GLY A CA 1
ATOM 1617 C C . GLY A 1 213 ? -30.144 -11.843 20.986 1.00 40.38 213 GLY A C 1
ATOM 1618 O O . GLY A 1 213 ? -30.938 -12.025 20.070 1.00 40.38 213 GLY A O 1
ATOM 1619 N N . GLY A 1 214 ? -30.019 -10.664 21.604 1.00 42.19 214 GLY A N 1
ATOM 1620 C CA . GLY A 1 214 ? -30.771 -9.481 21.172 1.00 42.19 214 GLY A CA 1
ATOM 1621 C C . GLY A 1 214 ? -32.223 -9.443 21.661 1.00 42.19 214 GLY A C 1
ATOM 1622 O O . GLY A 1 214 ? -33.112 -9.013 20.930 1.00 42.19 214 GLY A O 1
ATOM 1623 N N . ALA A 1 215 ? -32.477 -9.855 22.908 1.00 34.62 215 ALA A N 1
ATOM 1624 C CA . ALA A 1 215 ? -33.782 -9.759 23.576 1.00 34.62 215 ALA A CA 1
ATOM 1625 C C . ALA A 1 215 ? -34.201 -8.296 23.885 1.00 34.62 215 ALA A C 1
ATOM 1627 O O . ALA A 1 215 ? -34.384 -7.894 25.032 1.00 34.62 215 ALA A O 1
ATOM 1628 N N . LEU A 1 216 ? -34.378 -7.481 22.843 1.00 38.34 216 LEU A N 1
ATOM 1629 C CA . LEU A 1 216 ? -34.578 -6.024 22.892 1.00 38.34 216 LEU A CA 1
ATOM 1630 C C . LEU A 1 216 ? -35.986 -5.590 23.372 1.00 38.34 216 LEU A C 1
ATOM 1632 O O . LEU A 1 216 ? -36.339 -4.418 23.295 1.00 38.34 216 LEU A O 1
ATOM 1636 N N . LYS A 1 217 ? -36.801 -6.514 23.904 1.00 34.16 217 LYS A N 1
ATOM 1637 C CA . LYS A 1 217 ? -38.157 -6.214 24.406 1.00 34.16 217 LYS A CA 1
ATOM 1638 C C . LYS A 1 217 ? -38.161 -5.369 25.683 1.00 34.16 217 LYS A C 1
ATOM 1640 O O . LYS A 1 217 ? -39.018 -4.502 25.821 1.00 34.16 217 LYS A O 1
ATOM 1645 N N . ASP A 1 218 ? -37.178 -5.567 26.561 1.00 34.47 218 ASP A N 1
ATOM 1646 C CA . ASP A 1 218 ? -37.147 -4.963 27.906 1.00 34.47 218 ASP A CA 1
ATOM 1647 C C . ASP A 1 218 ? -36.070 -3.858 28.056 1.00 34.47 218 ASP A C 1
ATOM 1649 O O . ASP A 1 218 ? -35.735 -3.423 29.163 1.00 34.47 218 ASP A O 1
ATOM 1653 N N . GLN A 1 219 ? -35.508 -3.382 26.934 1.00 37.59 219 GLN A N 1
ATOM 1654 C CA . GLN A 1 219 ? -34.471 -2.333 26.883 1.00 37.59 219 GLN A CA 1
ATOM 1655 C C . GLN A 1 219 ? -34.949 -0.975 26.326 1.00 37.59 219 GLN A C 1
ATOM 1657 O O . GLN A 1 219 ? -34.134 -0.077 26.107 1.00 37.59 219 GLN A O 1
ATOM 1662 N N . ALA A 1 220 ? -36.263 -0.748 26.215 1.00 33.31 220 ALA A N 1
ATOM 1663 C CA . ALA A 1 220 ? -36.869 0.523 25.775 1.00 33.31 220 ALA A CA 1
ATOM 1664 C C . ALA A 1 220 ? -36.605 1.752 26.695 1.00 33.31 220 ALA A C 1
ATOM 1666 O O . ALA A 1 220 ? -37.268 2.779 26.574 1.00 33.31 220 ALA A O 1
ATOM 1667 N N . GLY A 1 221 ? -35.657 1.652 27.637 1.00 33.59 221 GLY A N 1
ATOM 1668 C CA . GLY A 1 221 ? -35.251 2.710 28.566 1.00 33.59 221 GLY A CA 1
ATOM 1669 C C . GLY A 1 221 ? -33.980 3.482 28.184 1.00 33.59 221 GLY A C 1
ATOM 1670 O O . GLY A 1 221 ? -33.735 4.520 28.790 1.00 33.59 221 GLY A O 1
ATOM 1671 N N . MET A 1 222 ? -33.176 3.018 27.212 1.00 31.89 222 MET A N 1
ATOM 1672 C CA . MET A 1 222 ? -31.962 3.738 26.759 1.00 31.89 222 MET A CA 1
ATOM 1673 C C . MET A 1 222 ? -31.977 4.130 25.275 1.00 31.89 222 MET A C 1
ATOM 1675 O O . MET A 1 222 ? -31.379 5.139 24.911 1.00 31.89 222 MET A O 1
ATOM 1679 N N . VAL A 1 223 ? -32.720 3.407 24.432 1.00 36.75 223 VAL A N 1
ATOM 1680 C CA . VAL A 1 223 ? -33.106 3.851 23.084 1.00 36.75 223 VAL A CA 1
ATOM 1681 C C . VAL A 1 223 ? -34.612 3.656 22.952 1.00 36.75 223 VAL A C 1
ATOM 1683 O O . VAL A 1 223 ? -35.151 2.637 23.382 1.00 36.75 223 VAL A O 1
ATOM 1686 N N . ASN A 1 224 ? -35.309 4.634 22.373 1.00 32.50 224 ASN A N 1
ATOM 1687 C CA . ASN A 1 224 ? -36.771 4.641 22.279 1.00 32.50 224 ASN A CA 1
ATOM 1688 C C . ASN A 1 224 ? -37.248 3.783 21.083 1.00 32.50 224 ASN A C 1
ATOM 1690 O O . ASN A 1 224 ? -37.861 4.268 20.128 1.00 32.50 224 ASN A O 1
ATOM 1694 N N . MET A 1 225 ? -36.890 2.494 21.105 1.00 36.97 225 MET A N 1
ATOM 1695 C CA . MET A 1 225 ? -37.282 1.496 20.108 1.00 36.97 225 MET A CA 1
ATOM 1696 C C . MET A 1 225 ? -38.744 1.096 20.307 1.00 36.97 225 MET A C 1
ATOM 1698 O O . MET A 1 225 ? -39.094 0.220 21.096 1.00 36.97 225 MET A O 1
ATOM 1702 N N . LYS A 1 226 ? -39.620 1.795 19.585 1.00 33.09 226 LYS A N 1
ATOM 1703 C CA . LYS A 1 226 ? -41.066 1.584 19.600 1.00 33.09 226 LYS A CA 1
ATOM 1704 C C . LYS A 1 226 ? -41.438 0.464 18.624 1.00 33.09 226 LYS A C 1
ATOM 1706 O O . LYS A 1 226 ? -41.795 0.747 17.485 1.00 33.09 226 LYS A O 1
ATOM 1711 N N . ALA A 1 227 ? -41.313 -0.775 19.095 1.00 34.59 227 ALA A N 1
ATOM 1712 C CA . ALA A 1 227 ? -41.325 -1.965 18.250 1.00 34.59 227 ALA A CA 1
ATOM 1713 C C . ALA A 1 227 ? -42.557 -2.089 17.327 1.00 34.59 227 ALA A C 1
ATOM 1715 O O . ALA A 1 227 ? -43.703 -1.944 17.771 1.00 34.59 227 ALA A O 1
ATOM 1716 N N . GLY A 1 228 ? -42.299 -2.375 16.051 1.00 32.94 228 GLY A N 1
ATOM 1717 C CA . GLY A 1 228 ? -43.276 -2.633 14.996 1.00 32.94 228 GLY A CA 1
ATOM 1718 C C . GLY A 1 228 ? -43.331 -4.116 14.616 1.00 32.94 228 GLY A C 1
ATOM 1719 O O . GLY A 1 228 ? -42.434 -4.897 14.918 1.00 32.94 228 GLY A O 1
ATOM 1720 N N . ALA A 1 229 ? -44.395 -4.541 13.932 1.00 34.94 229 ALA A N 1
ATOM 1721 C CA . ALA A 1 229 ? -44.572 -5.954 13.568 1.00 34.94 229 ALA A CA 1
ATOM 1722 C C . ALA A 1 229 ? -43.630 -6.452 12.445 1.00 34.94 229 ALA A C 1
ATOM 1724 O O . ALA A 1 229 ? -43.696 -7.626 12.088 1.00 34.94 229 ALA A O 1
ATOM 1725 N N . GLU A 1 230 ? -42.773 -5.583 11.902 1.00 42.53 230 GLU A N 1
ATOM 1726 C CA . GLU A 1 230 ? -41.762 -5.908 10.884 1.00 42.53 230 GLU A CA 1
ATOM 1727 C C . GLU A 1 230 ? -40.370 -6.197 11.499 1.00 42.53 230 GLU A C 1
ATOM 1729 O O . GLU A 1 230 ? -39.537 -6.812 10.839 1.00 42.53 230 GLU A O 1
ATOM 1734 N N . ASP A 1 231 ? -40.140 -5.858 12.778 1.00 49.03 231 ASP A N 1
ATOM 1735 C CA . ASP A 1 231 ? -38.821 -5.877 13.447 1.00 49.03 231 ASP A CA 1
ATOM 1736 C C . ASP A 1 231 ? -38.139 -7.259 13.549 1.00 49.03 231 ASP A C 1
ATOM 1738 O O . ASP A 1 231 ? -36.974 -7.348 13.943 1.00 49.03 231 ASP A O 1
ATOM 1742 N N . THR A 1 232 ? -38.832 -8.368 13.265 1.00 47.00 232 THR A N 1
ATOM 1743 C CA . THR A 1 232 ? -38.289 -9.718 13.507 1.00 47.00 232 THR A CA 1
ATOM 1744 C C . THR A 1 232 ? -37.060 -10.037 12.659 1.00 47.00 232 THR A C 1
ATOM 1746 O O . THR A 1 232 ? -36.158 -10.712 13.152 1.00 47.00 232 THR A O 1
ATOM 1749 N N . SER A 1 233 ? -36.987 -9.528 11.427 1.00 53.75 233 SER A N 1
ATOM 1750 C CA . SER A 1 233 ? -35.815 -9.691 10.556 1.00 53.75 233 SER A CA 1
ATOM 1751 C C . SER A 1 233 ? -34.635 -8.813 10.986 1.00 53.75 233 SER A C 1
ATOM 1753 O O . SER A 1 233 ? -33.484 -9.232 10.862 1.00 53.75 233 SER A O 1
ATOM 1755 N N . GLU A 1 234 ? -34.894 -7.626 11.542 1.00 53.75 234 GLU A N 1
ATOM 1756 C CA . GLU A 1 234 ? -33.850 -6.734 12.063 1.00 53.75 234 GLU A CA 1
ATOM 1757 C C . GLU A 1 234 ? -33.236 -7.283 13.355 1.00 53.75 234 GLU A C 1
ATOM 1759 O O . GLU A 1 234 ? -32.015 -7.259 13.524 1.00 53.75 234 GLU A O 1
ATOM 1764 N N . LEU A 1 235 ? -34.065 -7.854 14.236 1.00 50.72 235 LEU A N 1
ATOM 1765 C CA . LEU A 1 235 ? -33.617 -8.524 15.458 1.00 50.72 235 LEU A CA 1
ATOM 1766 C C . LEU A 1 235 ? -32.701 -9.719 15.138 1.00 50.72 235 LEU A C 1
ATOM 1768 O O . LEU A 1 235 ? -31.642 -9.883 15.746 1.00 50.72 235 LEU A O 1
ATOM 1772 N N . GLU A 1 236 ? -33.083 -10.523 14.140 1.00 56.97 236 GLU A N 1
ATOM 1773 C CA . GLU A 1 236 ? -32.296 -11.655 13.642 1.00 56.97 236 GLU A CA 1
ATOM 1774 C C . GLU A 1 236 ? -30.996 -11.189 12.958 1.00 56.97 236 GLU A C 1
ATOM 1776 O O . GLU A 1 236 ? -29.931 -11.772 13.188 1.00 56.97 236 GLU A O 1
ATOM 1781 N N . GLN A 1 237 ? -31.032 -10.080 12.206 1.00 60.62 237 GLN A N 1
ATOM 1782 C CA . GLN A 1 237 ? -29.831 -9.466 11.634 1.00 60.62 237 GLN A CA 1
ATOM 1783 C C . GLN A 1 237 ? -28.851 -9.017 12.732 1.00 60.62 237 GLN A C 1
ATOM 1785 O O . GLN A 1 237 ? -27.673 -9.377 12.664 1.00 60.62 237 GLN A O 1
ATOM 1790 N N . VAL A 1 238 ? -29.323 -8.305 13.762 1.00 59.81 238 VAL A N 1
ATOM 1791 C CA . VAL A 1 238 ? -28.513 -7.864 14.915 1.00 59.81 238 VAL A CA 1
ATOM 1792 C C . VAL A 1 238 ? -27.901 -9.052 15.661 1.00 59.81 238 VAL A C 1
ATOM 1794 O O . VAL A 1 238 ? -26.698 -9.049 15.937 1.00 59.81 238 VAL A O 1
ATOM 1797 N N . ALA A 1 239 ? -28.681 -10.103 15.926 1.00 59.88 239 ALA A N 1
ATOM 1798 C CA . ALA A 1 239 ? -28.173 -11.328 16.541 1.00 59.88 239 ALA A CA 1
ATOM 1799 C C . ALA A 1 239 ? -27.069 -11.988 15.686 1.00 59.88 239 ALA A C 1
ATOM 1801 O O . ALA A 1 239 ? -26.040 -12.403 16.222 1.00 59.88 239 ALA A O 1
ATOM 1802 N N . SER A 1 240 ? -27.227 -12.011 14.355 1.00 66.56 240 SER A N 1
ATOM 1803 C CA . SER A 1 240 ? -26.232 -12.566 13.418 1.00 66.56 240 SER A CA 1
ATOM 1804 C C . SER A 1 240 ? -24.928 -11.759 13.316 1.00 66.56 240 SER A C 1
ATOM 1806 O O . SER A 1 240 ? -23.902 -12.294 12.883 1.00 66.56 240 SER A O 1
ATOM 1808 N N . THR A 1 241 ? -24.952 -10.475 13.688 1.00 66.94 241 THR A N 1
ATOM 1809 C CA . THR A 1 241 ? -23.757 -9.622 13.795 1.00 66.94 241 THR A CA 1
ATOM 1810 C C . THR A 1 241 ? -23.017 -9.887 15.108 1.00 66.94 241 THR A C 1
ATOM 1812 O O . THR A 1 241 ? -21.795 -9.872 15.137 1.00 66.94 241 THR A O 1
ATOM 1815 N N . LEU A 1 242 ? -23.729 -10.219 16.190 1.00 73.44 242 LEU A N 1
ATOM 1816 C CA . LEU A 1 242 ? -23.141 -10.471 17.514 1.00 73.44 242 LEU A CA 1
ATOM 1817 C C . LEU A 1 242 ? -22.662 -11.922 17.738 1.00 73.44 242 LEU A C 1
ATOM 1819 O O . LEU A 1 242 ? -22.113 -12.223 18.801 1.00 73.44 242 LEU A O 1
ATOM 1823 N N . GLU A 1 243 ? -22.803 -12.805 16.742 1.00 77.94 243 GLU A N 1
ATOM 1824 C CA . GLU A 1 243 ? -22.287 -14.188 16.734 1.00 77.94 243 GLU A CA 1
ATOM 1825 C C . GLU A 1 243 ? -20.843 -14.319 17.287 1.00 77.94 243 GLU A C 1
ATOM 1827 O O . GLU A 1 243 ? -20.637 -15.156 18.175 1.00 77.94 243 GLU A O 1
ATOM 1832 N N . PRO A 1 244 ? -19.849 -13.489 16.889 1.00 77.31 244 PRO A N 1
ATOM 1833 C CA . PRO A 1 244 ? -18.483 -13.602 17.409 1.00 77.31 244 PRO A CA 1
ATOM 1834 C C . PRO A 1 244 ? -18.394 -13.311 18.913 1.00 77.31 244 PRO A C 1
ATOM 1836 O O . PRO A 1 244 ? -17.687 -14.006 19.645 1.00 77.31 244 PRO A O 1
ATOM 1839 N N . CYS A 1 245 ? -19.147 -12.319 19.397 1.00 76.44 245 CYS A N 1
ATOM 1840 C CA . CYS A 1 245 ? -19.210 -11.982 20.819 1.00 76.44 245 CYS A CA 1
ATOM 1841 C C . CYS A 1 245 ? -19.805 -13.140 21.630 1.00 76.44 245 CYS A C 1
ATOM 1843 O O . CYS A 1 245 ? -19.283 -13.502 22.684 1.00 76.44 245 CYS A O 1
ATOM 1845 N N . GLN A 1 246 ? -20.872 -13.767 21.119 1.00 77.44 246 GLN A N 1
ATOM 1846 C CA . GLN A 1 246 ? -21.470 -14.936 21.762 1.00 77.44 246 GLN A CA 1
ATOM 1847 C C . GLN A 1 246 ? -20.506 -16.118 21.841 1.00 77.44 246 GLN A C 1
ATOM 1849 O O . GLN A 1 246 ? -20.523 -16.851 22.828 1.00 77.44 246 GLN A O 1
ATOM 1854 N N . GLU A 1 247 ? -19.694 -16.344 20.808 1.00 80.50 247 GLU A N 1
ATOM 1855 C CA . GLU A 1 247 ? -18.729 -17.437 20.817 1.00 80.50 247 GLU A CA 1
ATOM 1856 C C . GLU A 1 247 ? -17.599 -17.201 21.831 1.00 80.50 247 GLU A C 1
ATOM 1858 O O . GLU A 1 247 ? -17.278 -18.108 22.601 1.00 80.50 247 GLU A O 1
ATOM 1863 N N . GLY A 1 248 ? -17.046 -15.989 21.917 1.00 76.62 248 GLY A N 1
ATOM 1864 C CA . GLY A 1 248 ? -16.017 -15.675 22.913 1.00 76.62 248 GLY A CA 1
ATOM 1865 C C . GLY A 1 248 ? -16.525 -15.773 24.360 1.00 76.62 248 GLY A C 1
ATOM 1866 O O . GLY A 1 248 ? -15.861 -16.389 25.200 1.00 76.62 248 GLY A O 1
ATOM 1867 N N . VAL A 1 249 ? -17.757 -15.306 24.622 1.00 78.31 249 VAL A N 1
ATOM 1868 C CA . VAL A 1 249 ? -18.467 -15.465 25.913 1.00 78.31 249 VAL A CA 1
ATOM 1869 C C . VAL A 1 249 ? -18.656 -16.941 26.299 1.00 78.31 249 VAL A C 1
ATOM 1871 O O . VAL A 1 249 ? -18.658 -17.254 27.487 1.00 78.31 249 VAL A O 1
ATOM 1874 N N . LYS A 1 250 ? -18.801 -17.851 25.321 1.00 79.50 250 LYS A N 1
ATOM 1875 C CA . LYS A 1 250 ? -18.918 -19.310 25.539 1.00 79.50 250 LYS A CA 1
ATOM 1876 C C . LYS A 1 250 ? -17.560 -20.005 25.714 1.00 79.50 250 LYS A C 1
ATOM 1878 O O . LYS A 1 250 ? -17.496 -21.044 26.365 1.00 79.50 250 LYS A O 1
ATOM 1883 N N . ARG A 1 251 ? -16.487 -19.472 25.115 1.00 77.75 251 ARG A N 1
ATOM 1884 C CA . ARG A 1 251 ? -15.131 -20.060 25.124 1.00 77.75 251 ARG A CA 1
ATOM 1885 C C . ARG A 1 251 ? -14.274 -19.654 26.333 1.00 77.75 251 ARG A C 1
ATOM 1887 O O . ARG A 1 251 ? -13.223 -20.255 26.540 1.00 77.75 251 ARG A O 1
ATOM 1894 N N . SER A 1 252 ? -14.666 -18.634 27.096 1.00 74.25 252 SER A N 1
ATOM 1895 C CA . SER A 1 252 ? -13.830 -18.030 28.145 1.00 74.25 252 SER A CA 1
ATOM 1896 C C . SER A 1 252 ? -14.653 -17.469 29.315 1.00 74.25 252 SER A C 1
ATOM 1898 O O . SER A 1 252 ? -15.880 -17.469 29.267 1.00 74.25 252 SER A O 1
ATOM 1900 N N . ASP A 1 253 ? -13.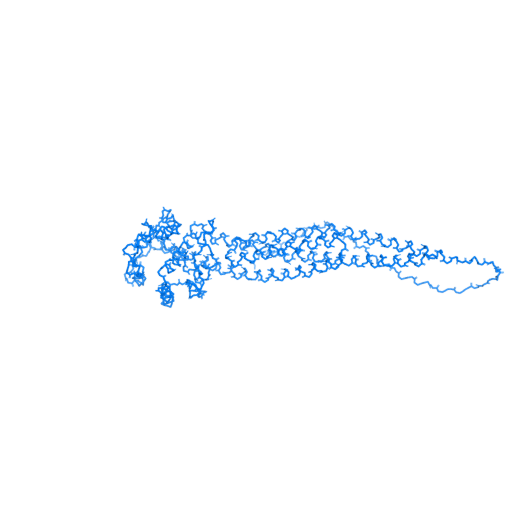985 -17.016 30.385 1.00 77.81 253 ASP A N 1
ATOM 1901 C CA . ASP A 1 253 ? -14.626 -16.298 31.499 1.00 77.81 253 ASP A CA 1
ATOM 1902 C C . ASP A 1 253 ? -15.355 -15.060 30.952 1.00 77.81 253 ASP A C 1
ATOM 1904 O O . ASP A 1 253 ? -14.719 -14.100 30.509 1.00 77.81 253 ASP A O 1
ATOM 1908 N N . SER A 1 254 ? -16.692 -15.102 30.976 1.00 73.38 254 SER A N 1
ATOM 1909 C CA . SER A 1 254 ? -17.555 -14.094 30.357 1.00 73.38 254 SER A CA 1
ATOM 1910 C C . SER A 1 254 ? -17.245 -12.682 30.860 1.00 73.38 254 SER A C 1
ATOM 1912 O O . SER A 1 254 ? -17.178 -11.752 30.056 1.00 73.38 254 SER A O 1
ATOM 1914 N N . LYS A 1 255 ? -16.938 -12.518 32.154 1.00 71.38 255 LYS A N 1
ATOM 1915 C CA . LYS A 1 255 ? -16.615 -11.214 32.742 1.00 71.38 255 LYS A CA 1
ATOM 1916 C C . LYS A 1 255 ? -15.288 -10.678 32.200 1.00 71.38 255 LYS A C 1
ATOM 1918 O O . LYS A 1 255 ? -15.226 -9.524 31.772 1.00 71.38 255 LYS A O 1
ATOM 1923 N N . LYS A 1 256 ? -14.238 -11.508 32.191 1.00 72.88 256 LYS A N 1
ATOM 1924 C CA . LYS A 1 256 ? -12.902 -11.114 31.700 1.00 72.88 256 LYS A CA 1
ATOM 1925 C C . LYS A 1 256 ? -12.893 -10.872 30.192 1.00 72.88 256 LYS A C 1
ATOM 1927 O O . LYS A 1 256 ? -12.225 -9.954 29.726 1.00 72.88 256 LYS A O 1
ATOM 1932 N N . TYR A 1 257 ? -13.674 -11.645 29.441 1.00 75.75 257 TYR A N 1
ATOM 1933 C CA . TYR A 1 257 ? -13.842 -11.465 28.003 1.00 75.75 257 TYR A CA 1
ATOM 1934 C C . TYR A 1 257 ? -14.524 -10.132 27.664 1.00 75.75 257 TYR A C 1
ATOM 1936 O O . TYR A 1 257 ? -13.976 -9.355 26.885 1.00 75.75 257 TYR A O 1
ATOM 1944 N N . LEU A 1 258 ? -15.649 -9.802 28.314 1.00 73.81 258 LEU A N 1
ATOM 1945 C CA . LEU A 1 258 ? -16.339 -8.516 28.126 1.00 73.81 258 LEU A CA 1
ATOM 1946 C C . LEU A 1 258 ? -15.436 -7.317 28.462 1.00 73.81 258 LEU A C 1
ATOM 1948 O O . LEU A 1 258 ? -15.424 -6.321 27.740 1.00 73.81 258 LEU A O 1
ATOM 1952 N N . GLU A 1 259 ? -14.629 -7.420 29.520 1.00 71.50 259 GLU A N 1
ATOM 1953 C CA . GLU A 1 259 ? -13.640 -6.397 29.890 1.00 71.50 259 GLU A CA 1
ATOM 1954 C C . GLU A 1 259 ? -12.479 -6.253 28.890 1.00 71.50 259 GLU A C 1
ATOM 1956 O O . GLU A 1 259 ? -11.870 -5.180 28.820 1.00 71.50 259 GLU A O 1
ATOM 1961 N N . SER A 1 260 ? -12.167 -7.302 28.123 1.00 76.94 260 SER A N 1
ATOM 1962 C CA . SER A 1 260 ? -11.178 -7.260 27.039 1.00 76.94 260 SER A CA 1
ATOM 1963 C C . SER A 1 260 ? -11.789 -6.657 25.769 1.00 76.94 260 SER A C 1
ATOM 1965 O O . SER A 1 260 ? -11.194 -5.748 25.194 1.00 76.94 260 SER A O 1
ATOM 1967 N N . ILE A 1 261 ? -13.028 -7.034 25.406 1.00 81.75 261 ILE A N 1
ATOM 1968 C CA . ILE A 1 261 ? -13.780 -6.420 24.294 1.00 81.75 261 ILE A CA 1
ATOM 1969 C C . ILE A 1 261 ? -13.900 -4.905 24.482 1.00 81.75 261 ILE A C 1
ATOM 1971 O O . ILE A 1 261 ? -13.603 -4.160 23.555 1.00 81.75 261 ILE A O 1
ATOM 1975 N N . VAL A 1 262 ? -14.306 -4.430 25.667 1.00 79.44 262 VAL A N 1
ATOM 1976 C CA . VAL A 1 262 ? -14.432 -2.983 25.936 1.00 79.44 262 VAL A CA 1
ATOM 1977 C C . VAL A 1 262 ? -13.077 -2.279 25.806 1.00 79.44 262 VAL A C 1
ATOM 1979 O O . VAL A 1 262 ? -13.006 -1.192 25.235 1.00 79.44 262 VAL A O 1
ATOM 1982 N N . SER A 1 263 ? -11.988 -2.915 26.252 1.00 79.31 263 SER A N 1
ATOM 1983 C CA . SER A 1 263 ? -10.632 -2.374 26.098 1.00 79.31 263 SER A CA 1
ATOM 1984 C C . SER A 1 263 ? -10.203 -2.292 24.628 1.00 79.31 263 SER A C 1
ATOM 1986 O O . SER A 1 263 ? -9.669 -1.270 24.202 1.00 79.31 263 SER A O 1
ATOM 1988 N N . ALA A 1 264 ? -10.464 -3.341 23.842 1.00 82.25 264 ALA A N 1
ATOM 1989 C CA . ALA A 1 264 ? -10.178 -3.378 22.411 1.00 82.25 264 ALA A CA 1
ATOM 1990 C C . ALA A 1 264 ? -11.042 -2.371 21.634 1.00 82.25 264 ALA A C 1
ATOM 1992 O O . ALA A 1 264 ? -10.533 -1.667 20.766 1.00 82.25 264 ALA A O 1
ATOM 1993 N N . PHE A 1 265 ? -12.328 -2.249 21.975 1.00 85.38 265 PHE A N 1
ATOM 1994 C CA . PHE A 1 265 ? -13.251 -1.278 21.388 1.00 85.38 265 PHE A CA 1
ATOM 1995 C C . PHE A 1 265 ? -12.760 0.158 21.604 1.00 85.38 265 PHE A C 1
ATOM 1997 O O . PHE A 1 265 ? -12.631 0.907 20.635 1.00 85.38 265 PHE A O 1
ATOM 2004 N N . LEU A 1 266 ? -12.441 0.526 22.852 1.00 83.25 266 LEU A N 1
ATOM 2005 C CA . LEU A 1 266 ? -11.979 1.872 23.193 1.00 83.25 266 LEU A CA 1
ATOM 2006 C C . LEU A 1 266 ? -10.638 2.198 22.526 1.00 83.25 266 LEU A C 1
ATOM 2008 O O . LEU A 1 266 ? -10.545 3.230 21.866 1.00 83.25 266 LEU A O 1
ATOM 2012 N N . ALA A 1 267 ? -9.644 1.305 22.598 1.00 82.94 267 ALA A N 1
ATOM 2013 C CA . ALA A 1 267 ? -8.347 1.516 21.952 1.00 82.94 267 ALA A CA 1
ATOM 2014 C C . ALA A 1 267 ? -8.460 1.603 20.415 1.00 82.94 267 ALA A C 1
ATOM 2016 O O . ALA A 1 267 ? -7.827 2.448 19.779 1.00 82.94 267 ALA A O 1
ATOM 2017 N N . MET A 1 268 ? -9.295 0.771 19.782 1.00 84.25 268 MET A N 1
ATOM 2018 C CA . MET A 1 268 ? -9.509 0.854 18.334 1.00 84.25 268 MET A CA 1
ATOM 2019 C C . MET A 1 268 ? -10.263 2.118 17.924 1.00 84.25 268 MET A C 1
ATOM 2021 O O . MET A 1 268 ? -9.920 2.709 16.900 1.00 84.25 268 MET A O 1
ATOM 2025 N N . ALA A 1 269 ? -11.259 2.561 18.691 1.00 86.00 269 ALA A N 1
ATOM 2026 C CA . ALA A 1 269 ? -11.943 3.823 18.431 1.00 86.00 269 ALA A CA 1
ATOM 2027 C C . ALA A 1 269 ? -10.986 5.017 18.597 1.00 86.00 269 ALA A C 1
ATOM 2029 O O . ALA A 1 269 ? -10.915 5.883 17.724 1.00 86.00 269 ALA A O 1
ATOM 2030 N N . SER A 1 270 ? -10.184 5.028 19.663 1.00 85.81 270 SER A N 1
ATOM 2031 C CA . SER A 1 270 ? -9.366 6.181 20.039 1.00 85.81 270 SER A CA 1
ATOM 2032 C C . SER A 1 270 ? -8.129 6.401 19.168 1.00 85.81 270 SER A C 1
ATOM 2034 O O . SER A 1 270 ? -7.746 7.544 18.905 1.00 85.81 270 SER A O 1
ATOM 2036 N N . TYR A 1 271 ? -7.554 5.328 18.619 1.00 84.81 271 TYR A N 1
ATOM 2037 C CA . TYR A 1 271 ? -6.535 5.396 17.566 1.00 84.81 271 TYR A CA 1
ATOM 2038 C C . TYR A 1 271 ? -7.124 5.414 16.141 1.00 84.81 271 TYR A C 1
ATOM 2040 O O . TYR A 1 271 ? -6.385 5.261 15.163 1.00 84.81 271 TYR A O 1
ATOM 2048 N N . GLY A 1 272 ? -8.446 5.585 16.000 1.00 83.81 272 GLY A N 1
ATOM 2049 C CA . GLY A 1 272 ? -9.159 5.654 14.718 1.00 83.81 272 GLY A CA 1
ATOM 2050 C C . GLY A 1 272 ? -9.157 4.351 13.905 1.00 83.81 272 GLY A C 1
ATOM 2051 O O . GLY A 1 272 ? -9.617 4.339 12.764 1.00 83.81 272 GLY A O 1
ATOM 2052 N N . GLN A 1 273 ? -8.649 3.255 14.475 1.00 82.31 273 GLN A N 1
ATOM 2053 C CA . GLN A 1 273 ? -8.508 1.956 13.814 1.00 82.31 273 GLN A CA 1
ATOM 2054 C C . GLN A 1 273 ? -9.846 1.232 13.632 1.00 82.31 273 GLN A C 1
ATOM 2056 O O . GLN A 1 273 ? -9.960 0.425 12.716 1.00 82.31 273 GLN A O 1
ATOM 2061 N N . MET A 1 274 ? -10.872 1.544 14.436 1.00 83.19 274 MET A N 1
ATOM 2062 C CA . MET A 1 274 ? -12.213 0.949 14.321 1.00 83.19 274 MET A CA 1
ATOM 2063 C C . MET A 1 274 ? -12.733 1.008 12.875 1.00 83.19 274 MET A C 1
ATOM 2065 O O . MET A 1 274 ? -13.152 -0.002 12.321 1.00 83.19 274 MET A O 1
ATOM 2069 N N . CYS A 1 275 ? -12.592 2.163 12.217 1.00 80.69 275 CYS A N 1
ATOM 2070 C CA . CYS A 1 275 ? -13.031 2.355 10.833 1.00 80.69 275 CYS A CA 1
ATOM 2071 C C . CYS A 1 275 ? -12.021 1.888 9.769 1.00 80.69 275 CYS A C 1
ATOM 2073 O O . CYS A 1 275 ? -12.341 1.892 8.578 1.00 80.69 275 CYS A O 1
ATOM 2075 N N . SER A 1 276 ? -10.811 1.469 10.157 1.00 72.94 276 SER A N 1
ATOM 2076 C CA . SER A 1 276 ? -9.903 0.740 9.261 1.00 72.94 276 SER A CA 1
ATOM 2077 C C . SER A 1 276 ? -10.454 -0.662 8.967 1.00 72.94 276 SER A C 1
ATOM 2079 O O . SER A 1 276 ? -10.324 -1.157 7.843 1.00 72.94 276 SER A O 1
ATOM 2081 N N . TYR A 1 277 ? -11.140 -1.276 9.935 1.00 68.81 277 TYR A N 1
ATOM 2082 C CA . TYR A 1 277 ? -11.881 -2.526 9.770 1.00 68.81 277 TYR A CA 1
ATOM 2083 C C . TYR A 1 277 ? -13.229 -2.279 9.075 1.00 68.81 277 TYR A C 1
ATOM 2085 O O . TYR A 1 277 ? -14.289 -2.317 9.689 1.00 68.81 277 TYR A O 1
ATOM 2093 N N . SER A 1 278 ? -13.221 -2.073 7.752 1.00 54.75 278 SER A N 1
ATOM 2094 C CA . SER A 1 278 ? -14.459 -1.901 6.961 1.00 54.75 278 SER A CA 1
ATOM 2095 C C . SER A 1 278 ? -15.372 -3.137 6.911 1.00 54.75 278 SER A C 1
ATOM 2097 O O . SER A 1 278 ? -16.412 -3.106 6.251 1.00 54.75 278 SER A O 1
ATOM 2099 N N . HIS A 1 279 ? -14.970 -4.229 7.560 1.00 60.38 279 HIS A N 1
ATOM 2100 C CA . HIS A 1 279 ? -15.752 -5.437 7.755 1.00 60.38 279 HIS A CA 1
ATOM 2101 C C . HIS A 1 279 ? -15.740 -5.771 9.251 1.00 60.38 279 HIS A C 1
ATOM 2103 O O . HIS A 1 279 ? -14.656 -5.829 9.831 1.00 60.38 279 HIS A O 1
ATOM 2109 N N . HIS A 1 280 ? -16.907 -5.998 9.860 1.00 58.81 280 HIS A N 1
ATOM 2110 C CA . HIS A 1 280 ? -16.986 -6.423 11.266 1.00 58.81 280 HIS A CA 1
ATOM 2111 C C . HIS A 1 280 ? -16.612 -7.904 11.448 1.00 58.81 280 HIS A C 1
ATOM 2113 O O . HIS A 1 280 ? -16.284 -8.332 12.549 1.00 58.81 280 HIS A O 1
ATOM 2119 N N . ASP A 1 281 ? -16.647 -8.666 10.351 1.00 60.19 281 ASP A N 1
ATOM 2120 C CA . ASP A 1 281 ? -16.112 -10.016 10.195 1.00 60.19 281 ASP A CA 1
ATOM 2121 C C . ASP A 1 281 ? -15.350 -10.035 8.859 1.00 60.19 281 ASP A C 1
ATOM 2123 O O . ASP A 1 281 ? -15.952 -9.996 7.778 1.00 60.19 281 ASP A O 1
ATOM 2127 N N . VAL A 1 282 ? -14.015 -9.996 8.931 1.00 55.81 282 VAL A N 1
ATOM 2128 C CA . VAL A 1 282 ? -13.149 -9.906 7.743 1.00 55.81 282 VAL A CA 1
ATOM 2129 C C . VAL A 1 282 ? -13.076 -11.244 7.006 1.00 55.81 282 VAL A C 1
ATOM 2131 O O . VAL A 1 282 ? -13.034 -11.241 5.778 1.00 55.81 282 VAL A O 1
ATOM 2134 N N . LEU A 1 283 ? -13.135 -12.380 7.713 1.00 61.50 283 LEU A N 1
ATOM 2135 C CA . LEU A 1 283 ? -13.098 -13.710 7.093 1.00 61.50 283 LEU A CA 1
ATOM 2136 C C . LEU A 1 283 ? -14.357 -13.988 6.258 1.00 61.50 283 LEU A C 1
ATOM 2138 O O . LEU A 1 283 ? -14.265 -14.570 5.178 1.00 61.50 283 LEU A O 1
ATOM 2142 N N . LYS A 1 284 ? -15.526 -13.526 6.720 1.00 64.50 284 LYS A N 1
ATOM 2143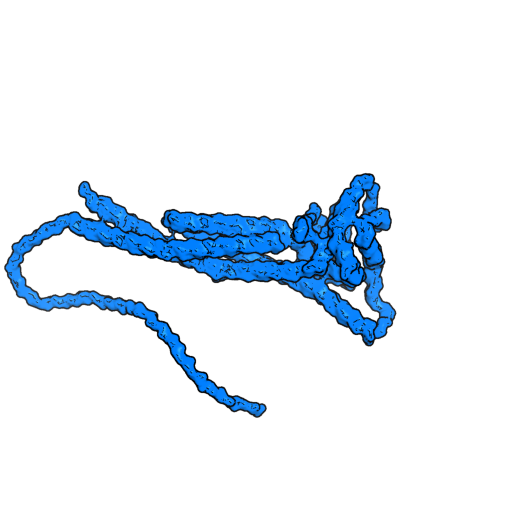 C CA . LYS A 1 284 ? -16.798 -13.579 5.977 1.00 64.50 284 LYS A CA 1
ATOM 2144 C C . LYS A 1 284 ? -17.028 -12.348 5.080 1.00 64.50 284 LYS A C 1
ATOM 2146 O O . LYS A 1 284 ? -18.081 -12.252 4.453 1.00 64.50 284 LYS A O 1
ATOM 2151 N N . PHE A 1 285 ? -16.081 -11.402 5.018 1.00 65.38 285 PHE A N 1
ATOM 2152 C CA . PHE A 1 285 ? -16.177 -10.119 4.299 1.00 65.38 285 PHE A CA 1
ATOM 2153 C C . PHE A 1 285 ? -17.471 -9.313 4.585 1.00 65.38 285 PHE A C 1
ATOM 2155 O O . PHE A 1 285 ? -17.942 -8.551 3.732 1.00 65.38 285 PHE A O 1
ATOM 2162 N N . LYS A 1 286 ? -18.061 -9.444 5.786 1.00 70.19 286 LYS A N 1
ATOM 2163 C CA . LYS A 1 286 ? -19.298 -8.736 6.165 1.00 70.19 286 LYS A CA 1
ATOM 2164 C C . LYS A 1 286 ? -19.009 -7.253 6.408 1.00 70.19 286 LYS A C 1
ATOM 2166 O O . LYS A 1 286 ? -18.378 -6.898 7.401 1.00 70.19 286 LYS A O 1
ATOM 2171 N N . LYS A 1 287 ? -19.464 -6.380 5.505 1.00 74.81 287 LYS A N 1
ATOM 2172 C CA . LYS A 1 287 ? -19.308 -4.919 5.629 1.00 74.81 287 LYS A CA 1
ATOM 2173 C C . LYS A 1 287 ? -20.224 -4.329 6.697 1.00 74.81 287 LYS A C 1
ATOM 2175 O O . LYS A 1 287 ? -21.331 -4.818 6.895 1.00 74.81 287 LYS A O 1
ATOM 2180 N N . TRP A 1 288 ? -19.770 -3.225 7.289 1.00 81.81 288 TRP A N 1
ATOM 2181 C CA . TRP A 1 288 ? -20.618 -2.315 8.064 1.00 81.81 288 TRP A CA 1
ATOM 2182 C C . TRP A 1 288 ? -21.785 -1.807 7.203 1.00 81.81 288 TRP A C 1
ATOM 2184 O O . TRP A 1 288 ? -21.599 -1.545 6.009 1.00 81.81 288 TRP A O 1
ATOM 2194 N N . LYS A 1 289 ? -22.971 -1.635 7.801 1.00 82.88 289 LYS A N 1
ATOM 2195 C CA . LYS A 1 289 ? -24.180 -1.167 7.087 1.00 82.88 289 LYS A CA 1
ATOM 2196 C C . LYS A 1 289 ? -24.125 0.331 6.744 1.00 82.88 289 LYS A C 1
ATOM 2198 O O . LYS A 1 289 ? -24.653 0.741 5.713 1.00 82.88 289 LYS A O 1
ATOM 2203 N N . TYR A 1 290 ? -23.443 1.121 7.576 1.00 86.12 290 TYR A N 1
ATOM 2204 C CA . TYR A 1 290 ? -23.291 2.577 7.455 1.00 86.12 290 TYR A CA 1
ATOM 2205 C C . TYR A 1 290 ? -21.810 2.995 7.510 1.00 86.12 290 TYR A C 1
ATOM 2207 O O . TYR A 1 290 ? -20.929 2.204 7.855 1.00 86.12 290 TYR A O 1
ATOM 2215 N N . ASN A 1 291 ? -21.503 4.247 7.163 1.00 86.06 291 ASN A N 1
ATOM 2216 C CA . ASN A 1 291 ? -20.138 4.765 7.171 1.00 86.06 291 ASN A CA 1
ATOM 2217 C C . ASN A 1 291 ? -19.628 4.988 8.608 1.00 86.06 291 ASN A C 1
ATOM 2219 O O . ASN A 1 291 ? -20.000 5.956 9.266 1.00 86.06 291 ASN A O 1
ATOM 2223 N N . CYS A 1 292 ? -18.709 4.136 9.067 1.00 86.31 292 CYS A N 1
ATOM 2224 C CA . CYS A 1 292 ? -18.108 4.213 10.405 1.00 86.31 292 CYS A CA 1
ATOM 2225 C C . CYS A 1 292 ? -17.588 5.620 10.792 1.00 86.31 292 CYS A C 1
ATOM 2227 O O . CYS A 1 292 ? -17.740 6.046 11.937 1.00 86.31 292 CYS A O 1
ATOM 2229 N N . TRP A 1 293 ? -17.004 6.370 9.848 1.00 87.56 293 TRP A N 1
ATOM 2230 C CA . TRP A 1 293 ? -16.360 7.657 10.135 1.00 87.56 293 TRP A CA 1
ATOM 2231 C C . TRP A 1 293 ? -17.346 8.829 10.218 1.00 87.56 293 TRP A C 1
ATOM 2233 O O . TRP A 1 293 ? -17.218 9.680 11.103 1.00 87.56 293 TRP A O 1
ATOM 2243 N N . ASN A 1 294 ? -18.313 8.860 9.294 1.00 86.94 294 ASN A N 1
ATOM 2244 C CA . ASN A 1 294 ? -19.250 9.972 9.111 1.00 86.94 294 ASN A CA 1
ATOM 2245 C C . ASN A 1 294 ? -20.615 9.706 9.757 1.00 86.94 294 ASN A C 1
ATOM 2247 O O . ASN A 1 294 ? -21.128 10.561 10.469 1.00 86.94 294 ASN A O 1
ATOM 2251 N N . ASP A 1 295 ? -21.187 8.524 9.518 1.00 89.94 295 ASP A N 1
ATOM 2252 C CA . ASP A 1 295 ? -22.543 8.171 9.948 1.00 89.94 295 ASP A CA 1
ATOM 2253 C C . ASP A 1 295 ? -22.535 7.713 11.410 1.00 89.94 295 ASP A C 1
ATOM 2255 O O . ASP A 1 295 ? -23.341 8.163 12.215 1.00 89.94 295 ASP A O 1
ATOM 2259 N N . CYS A 1 296 ? -21.573 6.856 11.766 1.00 87.38 296 CYS A N 1
ATOM 2260 C CA . CYS A 1 296 ? -21.389 6.351 13.130 1.00 87.38 296 CYS A CA 1
ATOM 2261 C C . CYS A 1 296 ? -20.478 7.240 13.997 1.00 87.38 296 CYS A C 1
ATOM 2263 O O . CYS A 1 296 ? -20.143 6.868 15.122 1.00 87.38 296 CYS A O 1
ATOM 2265 N N . ALA A 1 297 ? -20.046 8.394 13.479 1.00 90.81 297 ALA A N 1
ATOM 2266 C CA . ALA A 1 297 ? -19.304 9.429 14.202 1.00 90.81 297 ALA A CA 1
ATOM 2267 C C . ALA A 1 297 ? -18.067 8.961 15.009 1.00 90.81 297 ALA A C 1
ATOM 2269 O O . ALA A 1 297 ? -17.620 9.679 15.901 1.00 90.81 297 ALA A O 1
ATOM 2270 N N . PHE A 1 298 ? -17.458 7.802 14.708 1.00 88.50 298 PHE A N 1
ATOM 2271 C CA . PHE A 1 298 ? -16.265 7.309 15.428 1.00 88.50 298 PHE A CA 1
ATOM 2272 C C . PHE A 1 298 ? -15.057 8.254 15.301 1.00 88.50 298 PHE A C 1
ATOM 2274 O O . PHE A 1 298 ? -14.133 8.206 16.111 1.00 88.50 298 PHE A O 1
ATOM 2281 N N . SER A 1 299 ? -15.098 9.164 14.327 1.00 88.81 299 SER A N 1
ATOM 2282 C CA . SER A 1 299 ? -14.207 10.317 14.206 1.00 88.81 299 SER A CA 1
ATOM 2283 C C . SER A 1 299 ? -14.192 11.229 15.446 1.00 88.81 299 SER A C 1
ATOM 2285 O O . SER A 1 299 ? -13.156 11.828 15.725 1.00 88.81 299 SER A O 1
ATOM 2287 N N . GLU A 1 300 ? -15.277 11.299 16.230 1.00 88.88 300 GLU A N 1
ATOM 2288 C CA . GLU A 1 300 ? -15.318 12.046 17.499 1.00 88.88 300 GLU A CA 1
ATOM 2289 C C . GLU A 1 300 ? -14.504 11.379 18.619 1.00 88.88 300 GLU A C 1
ATOM 2291 O O . GLU A 1 300 ? -14.047 12.073 19.524 1.00 88.88 300 GLU A O 1
ATOM 2296 N N . LEU A 1 301 ? -14.296 10.058 18.560 1.00 87.00 301 LEU A N 1
ATOM 2297 C CA . LEU A 1 301 ? -13.525 9.309 19.560 1.00 87.00 301 LEU A CA 1
ATOM 2298 C C . LEU A 1 301 ? -12.017 9.277 19.264 1.00 87.00 301 LEU A C 1
ATOM 2300 O O . LEU A 1 301 ? -11.242 8.955 20.159 1.00 87.00 301 LEU A O 1
ATOM 2304 N N . ALA A 1 302 ? -11.586 9.604 18.040 1.00 88.31 302 ALA A N 1
ATOM 2305 C CA . ALA A 1 302 ? -10.233 9.366 17.519 1.00 88.31 302 ALA A CA 1
ATOM 2306 C C . ALA A 1 302 ? -9.144 10.339 18.049 1.00 88.31 302 ALA A C 1
ATOM 2308 O O . ALA A 1 302 ? -8.408 10.968 17.282 1.00 88.31 302 ALA A O 1
ATOM 2309 N N . VAL A 1 303 ? -9.025 10.470 19.375 1.00 89.75 303 VAL A N 1
ATOM 2310 C CA . VAL A 1 303 ? -8.157 11.437 20.078 1.00 89.75 303 VAL A CA 1
ATOM 2311 C C . VAL A 1 303 ? -6.670 11.073 20.145 1.00 89.75 303 VAL A C 1
ATOM 2313 O O . VAL A 1 303 ? -5.872 11.876 20.618 1.00 89.75 303 VAL A O 1
ATOM 2316 N N . ASN A 1 304 ? -6.253 9.917 19.619 1.00 85.69 304 ASN A N 1
ATOM 2317 C CA . ASN A 1 304 ? -4.851 9.468 19.563 1.00 85.69 304 ASN A CA 1
ATOM 2318 C C . ASN A 1 304 ? -4.172 9.190 20.924 1.00 85.69 304 ASN A C 1
ATOM 2320 O O . ASN A 1 304 ? -2.944 9.093 20.967 1.00 85.69 304 ASN A O 1
ATOM 2324 N N . ARG A 1 305 ? -4.957 9.008 21.991 1.00 83.94 305 ARG A N 1
ATOM 2325 C CA . ARG A 1 305 ? -4.568 8.382 23.270 1.00 83.94 305 ARG A CA 1
ATOM 2326 C C . ARG A 1 305 ? -5.469 7.175 23.539 1.00 83.94 305 ARG A C 1
ATOM 2328 O O . ARG A 1 305 ? -6.542 7.109 22.945 1.00 83.94 305 ARG A O 1
ATOM 2335 N N . ASN A 1 306 ? -5.097 6.243 24.418 1.00 79.56 306 ASN A N 1
ATOM 2336 C CA . ASN A 1 306 ? -6.091 5.313 24.969 1.00 79.56 306 ASN A CA 1
ATOM 2337 C C . ASN A 1 306 ? -7.157 6.105 25.748 1.00 79.56 306 ASN A C 1
ATOM 2339 O O . ASN A 1 306 ? -6.802 7.065 26.430 1.00 79.56 306 ASN A O 1
ATOM 2343 N N . LEU A 1 307 ? -8.427 5.704 25.647 1.00 77.00 307 LEU A N 1
ATOM 2344 C CA . LEU A 1 307 ? -9.512 6.287 26.442 1.00 77.00 307 LEU A CA 1
ATOM 2345 C C . LEU A 1 307 ? -9.628 5.536 27.773 1.00 77.00 307 LEU A C 1
ATOM 2347 O O . LEU A 1 307 ? -9.775 4.311 27.769 1.00 77.00 307 LEU A O 1
ATOM 2351 N N . ASP A 1 308 ? -9.583 6.254 28.893 1.00 74.75 308 ASP A N 1
ATOM 2352 C CA . ASP A 1 308 ? -9.770 5.685 30.230 1.00 74.75 308 ASP A CA 1
ATOM 2353 C C . ASP A 1 308 ? -11.145 6.058 30.804 1.00 74.75 308 ASP A C 1
ATOM 2355 O O . ASP A 1 308 ? -11.516 7.225 30.884 1.00 74.75 308 ASP A O 1
ATOM 2359 N N . LEU A 1 309 ? -11.899 5.059 31.265 1.00 70.44 309 LEU A N 1
ATOM 2360 C CA . LEU A 1 309 ? -13.179 5.265 31.951 1.00 70.44 309 LEU A CA 1
ATOM 2361 C C . LEU A 1 309 ? -13.007 5.841 33.372 1.00 70.44 309 LEU A C 1
ATOM 2363 O O . LEU A 1 309 ? -13.998 6.208 34.003 1.00 70.44 309 LEU A O 1
ATOM 2367 N N . GLY A 1 310 ? -11.771 5.917 33.878 1.00 70.44 310 GLY A N 1
ATOM 2368 C CA . GLY A 1 310 ? -11.397 6.681 35.067 1.00 70.44 310 GLY A CA 1
ATOM 2369 C C . GLY A 1 310 ? -11.143 8.176 34.820 1.00 70.44 310 GLY A C 1
ATOM 2370 O O . GLY A 1 310 ? -11.180 8.948 35.780 1.00 70.44 310 GLY A O 1
ATOM 2371 N N . ASP A 1 311 ? -10.915 8.612 33.573 1.00 74.19 311 ASP A N 1
ATOM 2372 C CA . ASP A 1 311 ? -10.721 10.028 33.235 1.00 74.19 311 ASP A CA 1
ATOM 2373 C C . ASP A 1 311 ? -12.071 10.710 32.952 1.00 74.19 311 ASP A C 1
ATOM 2375 O O . ASP A 1 311 ? -12.880 10.264 32.138 1.00 74.19 311 ASP A O 1
ATOM 2379 N N . THR A 1 312 ? -12.311 11.841 33.615 1.00 78.69 312 THR A N 1
ATOM 2380 C CA . THR A 1 312 ? -13.530 12.635 33.420 1.00 78.69 312 THR A CA 1
ATOM 2381 C C . THR A 1 312 ? -13.591 13.258 32.022 1.00 78.69 312 THR A C 1
ATOM 2383 O O . THR A 1 312 ? -14.687 13.403 31.483 1.00 78.69 312 THR A O 1
ATOM 2386 N N . GLU A 1 313 ? -12.454 13.593 31.400 1.00 85.75 313 GLU A N 1
ATOM 2387 C CA . GLU A 1 313 ? -12.437 14.114 30.025 1.00 85.75 313 GLU A CA 1
ATOM 2388 C C . GLU A 1 313 ? -12.830 13.040 29.000 1.00 85.75 313 GLU A C 1
ATOM 2390 O O . GLU A 1 313 ? -13.658 13.298 28.124 1.00 85.75 313 GLU A O 1
ATOM 2395 N N . ASP A 1 314 ? -12.308 11.819 29.143 1.00 77.31 314 ASP A N 1
ATOM 2396 C CA . ASP A 1 314 ? -12.624 10.699 28.249 1.00 77.31 314 ASP A CA 1
ATOM 2397 C C . ASP A 1 314 ? -14.068 10.212 28.439 1.00 77.31 314 ASP A C 1
ATOM 2399 O O . ASP A 1 314 ? -14.767 9.956 27.456 1.00 77.31 314 ASP A O 1
ATOM 2403 N N . VAL A 1 315 ? -14.578 10.174 29.676 1.00 75.12 315 VAL A N 1
ATOM 2404 C CA . VAL A 1 315 ? -16.000 9.895 29.948 1.00 75.12 315 VAL A CA 1
ATOM 2405 C C . VAL A 1 315 ? -16.909 10.966 29.330 1.00 75.12 315 VAL A C 1
ATOM 2407 O O . VAL A 1 315 ? -17.946 10.627 28.754 1.00 75.12 315 VAL A O 1
ATOM 2410 N N . LEU A 1 316 ? -16.527 12.250 29.371 1.00 79.00 316 LEU A N 1
ATOM 2411 C CA . LEU A 1 316 ? -17.259 13.320 28.681 1.00 79.00 316 LEU A CA 1
ATOM 2412 C C . LEU A 1 316 ? -17.208 13.168 27.152 1.00 79.00 316 LEU A C 1
ATOM 2414 O O . LEU A 1 316 ? -18.220 13.410 26.492 1.00 79.00 316 LEU A O 1
ATOM 2418 N N . LEU A 1 317 ? -16.081 12.729 26.584 1.00 81.44 317 LEU A N 1
ATOM 2419 C CA . LEU A 1 317 ? -15.945 12.463 25.149 1.00 81.44 317 LEU A CA 1
ATOM 2420 C C . LEU A 1 317 ? -16.823 11.285 24.696 1.00 81.44 317 LEU A C 1
ATOM 2422 O O . LEU A 1 317 ? -17.570 11.408 23.724 1.00 81.44 317 LEU A O 1
ATOM 2426 N N . ILE A 1 318 ? -16.781 10.165 25.422 1.00 78.06 318 ILE A N 1
ATOM 2427 C CA . ILE A 1 318 ? -17.594 8.970 25.148 1.00 78.06 318 ILE A CA 1
ATOM 2428 C C . ILE A 1 318 ? -19.086 9.296 25.301 1.00 78.06 318 ILE A C 1
ATOM 2430 O O . ILE A 1 318 ? -19.891 8.920 24.449 1.00 78.06 318 ILE A O 1
ATOM 2434 N N . SER A 1 319 ? -19.454 10.061 26.334 1.00 74.31 319 SER A N 1
ATOM 2435 C CA . SER A 1 319 ? -20.817 10.569 26.532 1.00 74.31 319 SER A CA 1
ATOM 2436 C C . SER A 1 319 ? -21.265 11.480 25.383 1.00 74.31 319 SER A C 1
ATOM 2438 O O . SER A 1 319 ? -22.375 11.329 24.870 1.00 74.31 319 SER A O 1
ATOM 2440 N N . LYS A 1 320 ? -20.393 12.375 24.897 1.00 81.56 320 LYS A N 1
ATOM 2441 C CA . LYS A 1 320 ? -20.671 13.217 23.726 1.00 81.56 320 LYS A CA 1
ATOM 2442 C C . LYS A 1 320 ? -20.922 12.376 22.472 1.00 81.56 320 LYS A C 1
ATOM 2444 O O . LYS A 1 320 ? -21.931 12.603 21.811 1.00 81.56 320 LYS A O 1
ATOM 2449 N N . TRP A 1 321 ? -20.068 11.395 22.177 1.00 87.44 321 TRP A N 1
ATOM 2450 C CA . TRP A 1 321 ? -20.256 10.496 21.033 1.00 87.44 321 TRP A CA 1
ATOM 2451 C C . TRP A 1 321 ? -21.547 9.670 21.160 1.00 87.44 321 TRP A C 1
ATOM 2453 O O . TRP A 1 321 ? -22.322 9.606 20.208 1.00 87.44 321 TRP A O 1
ATOM 2463 N N . MET A 1 322 ? -21.869 9.141 22.346 1.00 77.19 322 MET A N 1
ATOM 2464 C CA . MET A 1 322 ? -23.162 8.486 22.603 1.00 77.19 322 MET A CA 1
ATOM 2465 C C . MET A 1 322 ? -24.355 9.436 22.401 1.00 77.19 322 MET A C 1
ATOM 2467 O O . MET A 1 322 ? -25.380 9.032 21.855 1.00 77.19 322 MET A O 1
ATOM 2471 N N . MET A 1 323 ? -24.223 10.716 22.766 1.00 74.69 323 MET A N 1
ATOM 2472 C CA . MET A 1 323 ? -25.203 11.760 22.442 1.00 74.69 323 MET A CA 1
ATOM 2473 C C . MET A 1 323 ? -25.233 12.138 20.954 1.00 74.69 323 MET A C 1
ATOM 2475 O O . MET A 1 323 ? -26.178 12.802 20.531 1.00 74.69 323 MET A O 1
ATOM 2479 N N . THR A 1 324 ? -24.230 11.789 20.151 1.00 83.62 324 THR A N 1
ATOM 2480 C CA . THR A 1 324 ? -24.267 11.910 18.684 1.00 83.62 324 THR A CA 1
ATOM 2481 C C . THR A 1 324 ? -24.988 10.698 18.085 1.00 83.62 324 THR A C 1
ATOM 2483 O O . THR A 1 324 ? -25.939 10.884 17.328 1.00 83.62 324 THR A O 1
ATOM 2486 N N . ILE A 1 325 ? -24.641 9.478 18.516 1.00 79.06 325 ILE A N 1
ATOM 2487 C CA . ILE A 1 325 ? -25.307 8.224 18.125 1.00 79.06 325 ILE A CA 1
ATOM 2488 C C . ILE A 1 325 ? -26.812 8.247 18.436 1.00 79.06 325 ILE A C 1
ATOM 2490 O O . ILE A 1 325 ? -27.615 7.903 17.574 1.00 79.06 325 ILE A O 1
ATOM 2494 N N . SER A 1 326 ? -27.229 8.707 19.620 1.00 73.94 326 SER A N 1
ATOM 2495 C CA . SER A 1 326 ? -28.648 8.715 20.025 1.00 73.94 326 SER A CA 1
ATOM 2496 C C . SER A 1 326 ? -29.532 9.747 19.306 1.00 73.94 326 SER A C 1
ATOM 2498 O O . SER A 1 326 ? -30.741 9.783 19.536 1.00 73.94 326 SER A O 1
ATOM 2500 N N . LYS A 1 327 ? -28.955 10.574 18.421 1.00 82.12 327 LYS A N 1
ATOM 2501 C CA . LYS A 1 327 ? -29.691 11.467 17.505 1.00 82.12 327 LYS A CA 1
ATOM 2502 C C . LYS A 1 327 ? -29.924 10.846 16.122 1.00 82.12 327 LYS A C 1
ATOM 2504 O O . LYS A 1 327 ? -30.671 11.418 15.330 1.00 82.12 327 LYS A O 1
ATOM 2509 N N . LEU A 1 328 ? -29.274 9.722 15.818 1.00 78.62 328 LEU A N 1
ATOM 2510 C CA . LEU A 1 328 ? -29.488 8.964 14.587 1.00 78.62 328 LEU A CA 1
ATOM 2511 C C . LEU A 1 328 ? -30.826 8.198 14.662 1.00 78.62 328 LEU A C 1
ATOM 2513 O O . LEU A 1 328 ? -31.324 7.934 15.759 1.00 78.62 328 LEU A O 1
ATOM 2517 N N . PRO A 1 329 ? -31.412 7.790 13.521 1.00 83.50 329 PRO A N 1
ATOM 2518 C CA . PRO A 1 329 ? -32.485 6.798 13.495 1.00 83.50 329 PRO A CA 1
ATOM 2519 C C . PRO A 1 329 ? -32.111 5.535 14.286 1.00 83.50 329 PRO A C 1
ATOM 2521 O O . PRO A 1 329 ? -30.972 5.076 14.208 1.00 83.50 329 PRO A O 1
ATOM 2524 N N . ASN A 1 330 ? -33.074 4.945 15.005 1.00 72.81 330 ASN A N 1
ATOM 2525 C CA . ASN A 1 330 ? -32.854 3.782 15.881 1.00 72.81 330 ASN A CA 1
ATOM 2526 C C . ASN A 1 330 ? -32.097 2.627 15.187 1.00 72.81 330 ASN A C 1
ATOM 2528 O O . ASN A 1 330 ? -31.165 2.076 15.766 1.00 72.81 330 ASN A O 1
ATOM 2532 N N . GLU A 1 331 ? -32.475 2.298 13.947 1.00 74.38 331 GLU A N 1
ATOM 2533 C CA . GLU A 1 331 ? -31.834 1.294 13.079 1.00 74.38 331 GLU A CA 1
ATOM 2534 C C . GLU A 1 331 ? -30.336 1.592 12.860 1.00 74.38 331 GLU A C 1
ATOM 2536 O O . GLU A 1 331 ? -29.476 0.720 13.003 1.00 74.38 331 GLU A O 1
ATOM 2541 N N . GLN A 1 332 ? -30.017 2.852 12.555 1.00 80.62 332 GLN A N 1
ATOM 2542 C CA . GLN A 1 332 ? -28.662 3.319 12.275 1.00 80.62 332 GLN A CA 1
ATOM 2543 C C . GLN A 1 332 ? -27.809 3.353 13.546 1.00 80.62 332 GLN A C 1
ATOM 2545 O O . GLN A 1 332 ? -26.684 2.853 13.541 1.00 80.62 332 GLN A O 1
ATOM 2550 N N . ALA A 1 333 ? -28.362 3.863 14.651 1.00 70.69 333 ALA A N 1
ATOM 2551 C CA . ALA A 1 333 ? -27.715 3.850 15.961 1.00 70.69 333 ALA A CA 1
ATOM 2552 C C . ALA A 1 333 ? -27.389 2.417 16.420 1.00 70.69 333 ALA A C 1
ATOM 2554 O O . ALA A 1 333 ? -26.257 2.138 16.820 1.00 70.69 333 ALA A O 1
ATOM 2555 N N . ALA A 1 334 ? -28.353 1.496 16.304 1.00 72.00 334 ALA A N 1
ATOM 2556 C CA . ALA A 1 334 ? -28.165 0.091 16.648 1.00 72.00 334 ALA A CA 1
ATOM 2557 C C . ALA A 1 334 ? -27.093 -0.570 15.772 1.00 72.00 334 ALA A C 1
ATOM 2559 O O . ALA A 1 334 ? -26.167 -1.170 16.315 1.00 72.00 334 ALA A O 1
ATOM 2560 N N . SER A 1 335 ? -27.145 -0.392 14.444 1.00 77.38 335 SER A N 1
ATOM 2561 C CA . SER A 1 335 ? -26.129 -0.954 13.545 1.00 77.38 335 SER A CA 1
ATOM 2562 C C . SER A 1 335 ? -24.732 -0.435 13.877 1.00 77.38 335 SER A C 1
ATOM 2564 O O . SER A 1 335 ? -23.830 -1.244 14.055 1.00 77.38 335 SER A O 1
ATOM 2566 N N . CYS A 1 336 ? -24.558 0.880 14.056 1.00 79.88 336 CYS A N 1
ATOM 2567 C CA . CYS A 1 336 ? -23.271 1.488 14.404 1.00 79.88 336 CYS A CA 1
ATOM 256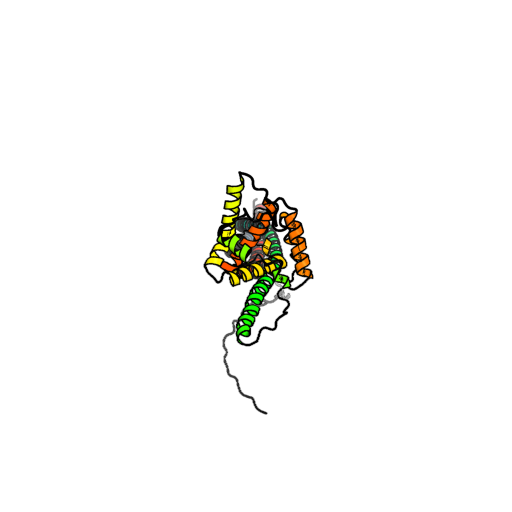8 C C . CYS A 1 336 ? -22.663 0.924 15.700 1.00 79.88 336 CYS A C 1
ATOM 2570 O O . CYS A 1 336 ? -21.451 0.708 15.772 1.00 79.88 336 CYS A O 1
ATOM 2572 N N . LEU A 1 337 ? -23.494 0.657 16.714 1.00 77.88 337 LEU A N 1
ATOM 2573 C CA . LEU A 1 337 ? -23.059 0.035 17.966 1.00 77.88 337 LEU A CA 1
ATOM 2574 C C . LEU A 1 337 ? -22.741 -1.459 17.784 1.00 77.88 337 LEU A C 1
ATOM 2576 O O . LEU A 1 337 ? -21.721 -1.929 18.287 1.00 77.88 337 LEU A O 1
ATOM 2580 N N . THR A 1 338 ? -23.566 -2.206 17.044 1.00 77.31 338 THR A N 1
ATOM 2581 C CA . THR A 1 338 ? -23.386 -3.659 16.863 1.00 77.31 338 THR A CA 1
ATOM 2582 C C . THR A 1 338 ? -22.259 -4.021 15.895 1.00 77.31 338 THR A C 1
ATOM 2584 O O . THR A 1 338 ? -21.515 -4.957 16.176 1.00 77.31 338 THR A O 1
ATOM 2587 N N . ASP A 1 339 ? -22.069 -3.256 14.813 1.00 83.12 339 ASP A N 1
ATOM 2588 C CA . ASP A 1 339 ? -20.938 -3.385 13.885 1.00 83.12 339 ASP A CA 1
ATOM 2589 C C . ASP A 1 339 ? -19.614 -3.130 14.635 1.00 83.12 339 ASP A C 1
ATOM 2591 O O . ASP A 1 339 ? -18.677 -3.931 14.557 1.00 83.12 339 ASP A O 1
ATOM 2595 N N . GLY A 1 340 ? -19.550 -2.056 15.436 1.00 83.38 340 GLY A N 1
ATOM 2596 C CA . GLY A 1 340 ? -18.376 -1.720 16.249 1.00 83.38 340 GLY A CA 1
ATOM 2597 C C . GLY A 1 340 ? -18.081 -2.743 17.352 1.00 83.38 340 GLY A C 1
ATOM 2598 O O . GLY A 1 340 ? -16.926 -3.132 17.541 1.00 83.38 340 GLY A O 1
ATOM 2599 N N . LEU A 1 341 ? -19.112 -3.236 18.049 1.00 81.94 341 LEU A N 1
ATOM 2600 C CA . LEU A 1 341 ? -18.952 -4.269 19.077 1.00 81.94 341 LEU A CA 1
ATOM 2601 C C . LEU A 1 341 ? -18.510 -5.610 18.467 1.00 81.94 341 LEU A C 1
ATOM 2603 O O . LEU A 1 341 ? -17.548 -6.200 18.953 1.00 81.94 341 LEU A O 1
ATOM 2607 N N . SER A 1 342 ? -19.132 -6.050 17.365 1.00 82.44 342 SER A N 1
ATOM 2608 C CA . SER A 1 342 ? -18.709 -7.246 16.617 1.00 82.44 342 SER A CA 1
ATOM 2609 C C . SER A 1 342 ? -17.249 -7.151 16.179 1.00 82.44 342 SER A C 1
ATOM 2611 O O . SER A 1 342 ? -16.494 -8.103 16.366 1.00 82.44 342 SER A O 1
ATOM 2613 N N . THR A 1 343 ? -16.837 -5.994 15.648 1.00 83.94 343 THR A N 1
ATOM 2614 C CA . THR A 1 343 ? -15.447 -5.742 15.239 1.00 83.94 343 THR A CA 1
ATOM 2615 C C . THR A 1 343 ? -14.481 -5.972 16.409 1.00 83.94 343 THR A C 1
ATOM 2617 O O . THR A 1 343 ? -13.480 -6.671 16.256 1.00 83.94 343 THR A O 1
ATOM 2620 N N . ALA A 1 344 ? -14.799 -5.464 17.606 1.00 83.31 344 ALA A N 1
ATOM 2621 C CA . ALA A 1 344 ? -13.990 -5.688 18.807 1.00 83.31 344 ALA A CA 1
ATOM 2622 C C . ALA A 1 344 ? -13.983 -7.158 19.277 1.00 83.31 344 ALA A C 1
ATOM 2624 O O . ALA A 1 344 ? -12.930 -7.669 19.661 1.00 83.31 344 ALA A O 1
ATOM 2625 N N . CYS A 1 345 ? -15.113 -7.864 19.184 1.00 83.38 345 CYS A N 1
ATOM 2626 C CA . CYS A 1 345 ? -15.201 -9.288 19.522 1.00 83.38 345 CYS A CA 1
ATOM 2627 C C . CYS A 1 345 ? -14.372 -10.180 18.582 1.00 83.38 345 CYS A C 1
ATOM 2629 O O . CYS A 1 345 ? -13.673 -11.074 19.056 1.00 83.38 345 CYS A O 1
ATOM 2631 N N . VAL A 1 346 ? -14.401 -9.932 17.265 1.00 82.94 346 VAL A N 1
ATOM 2632 C CA . VAL A 1 346 ? -13.558 -10.646 16.282 1.00 82.94 346 VAL A CA 1
ATOM 2633 C C . VAL A 1 346 ? -12.075 -10.371 16.536 1.00 82.94 346 VAL A C 1
ATOM 2635 O O . VAL A 1 346 ? -11.262 -11.296 16.528 1.00 82.94 346 VAL A O 1
ATOM 2638 N N . VAL A 1 347 ? -11.722 -9.116 16.833 1.00 81.62 347 VAL A N 1
ATOM 2639 C CA . VAL A 1 347 ? -10.338 -8.710 17.106 1.00 81.62 347 VAL A CA 1
ATOM 2640 C C . VAL A 1 347 ? -9.742 -9.414 18.330 1.00 81.62 347 VAL A C 1
ATOM 2642 O O . VAL A 1 347 ? -8.602 -9.879 18.251 1.00 81.62 347 VAL A O 1
ATOM 2645 N N . GLU A 1 348 ? -10.508 -9.555 19.415 1.00 82.25 348 GLU A N 1
ATOM 2646 C CA . GLU A 1 348 ? -10.108 -10.327 20.600 1.00 82.25 348 GLU A CA 1
ATOM 2647 C C . GLU A 1 348 ? -10.080 -11.843 20.317 1.00 82.25 348 GLU A C 1
ATOM 2649 O O . GLU A 1 348 ? -9.096 -12.508 20.640 1.00 82.25 348 GLU A O 1
ATOM 2654 N N . ASN A 1 349 ? -11.116 -12.396 19.671 1.00 80.69 349 ASN A N 1
ATOM 2655 C CA . ASN A 1 349 ? -11.251 -13.841 19.433 1.00 80.69 349 ASN A CA 1
ATOM 2656 C C . ASN A 1 349 ? -10.134 -14.428 18.562 1.00 80.69 349 ASN A C 1
ATOM 2658 O O . ASN A 1 349 ? -9.608 -15.501 18.860 1.00 80.69 349 ASN A O 1
ATOM 2662 N N . GLU A 1 350 ? -9.809 -13.759 17.455 1.00 76.06 350 GLU A N 1
ATOM 2663 C CA . GLU A 1 350 ? -8.894 -14.291 16.438 1.00 76.06 350 GLU A CA 1
ATOM 2664 C C . GLU A 1 350 ? -7.457 -13.788 16.610 1.00 76.06 350 GLU A C 1
ATOM 2666 O O . GLU A 1 350 ? -6.583 -14.126 15.814 1.00 76.06 350 GLU A O 1
ATOM 2671 N N . ASN A 1 351 ? -7.194 -12.966 17.637 1.00 74.81 351 ASN A N 1
ATOM 2672 C CA . ASN A 1 351 ? -5.967 -12.168 17.751 1.00 74.81 351 ASN A CA 1
ATOM 2673 C C . ASN A 1 351 ? -5.716 -11.330 16.475 1.00 74.81 351 ASN A C 1
ATOM 2675 O O . ASN A 1 351 ? -4.570 -11.071 16.095 1.00 74.81 351 ASN A O 1
ATOM 2679 N N . PHE A 1 352 ? -6.798 -10.911 15.803 1.00 70.69 352 PHE A N 1
ATOM 2680 C CA . PHE A 1 352 ? -6.786 -10.390 14.430 1.00 70.69 352 PHE A CA 1
ATOM 2681 C C . PHE A 1 352 ? -5.844 -9.193 14.259 1.00 70.69 352 PHE A C 1
ATOM 2683 O O . PHE A 1 352 ? -5.181 -9.041 13.235 1.00 70.69 352 PHE A O 1
ATOM 2690 N N . LEU A 1 353 ? -5.715 -8.380 15.307 1.00 70.62 353 LEU A N 1
ATOM 2691 C CA . LEU A 1 353 ? -4.828 -7.224 15.347 1.00 70.62 353 LEU A CA 1
ATOM 2692 C C . LEU A 1 353 ? -3.355 -7.591 15.065 1.00 70.62 353 LEU A C 1
ATOM 2694 O O . LEU A 1 353 ? -2.665 -6.869 14.347 1.00 70.62 353 LEU A O 1
ATOM 2698 N N . TYR A 1 354 ? -2.883 -8.743 15.557 1.00 76.94 354 TYR A N 1
ATOM 2699 C CA . TYR A 1 354 ? -1.530 -9.248 15.292 1.00 76.94 354 TYR A CA 1
ATOM 2700 C C . TYR A 1 354 ? -1.380 -9.788 13.865 1.00 76.94 354 TYR A C 1
ATOM 2702 O O . TYR A 1 354 ? -0.331 -9.599 13.247 1.00 76.94 354 TYR A O 1
ATOM 2710 N N . ILE A 1 355 ? -2.433 -10.403 13.313 1.00 79.56 355 ILE A N 1
ATOM 2711 C CA . ILE A 1 355 ? -2.474 -10.844 11.910 1.00 79.56 355 ILE A CA 1
ATOM 2712 C C . ILE A 1 355 ? -2.341 -9.622 10.989 1.00 79.56 355 ILE A C 1
ATOM 2714 O O . ILE A 1 355 ? -1.511 -9.617 10.081 1.00 79.56 355 ILE A O 1
ATOM 2718 N N . MET A 1 356 ? -3.079 -8.547 11.276 1.00 75.94 356 MET A N 1
ATOM 2719 C CA . MET A 1 356 ? -3.024 -7.301 10.508 1.00 75.94 356 MET A CA 1
ATOM 2720 C C . MET A 1 356 ? -1.682 -6.573 10.631 1.00 75.94 356 MET A C 1
ATOM 2722 O O . MET A 1 356 ? -1.155 -6.112 9.618 1.00 75.94 356 MET A O 1
ATOM 2726 N N . LEU A 1 357 ? -1.079 -6.527 11.826 1.00 82.31 357 LEU A N 1
ATOM 2727 C CA . LEU A 1 357 ? 0.300 -6.049 11.997 1.00 82.31 357 LEU A CA 1
ATOM 2728 C C . LEU A 1 357 ? 1.280 -6.864 11.133 1.00 82.31 357 LEU A C 1
ATOM 2730 O O . LEU A 1 357 ? 2.126 -6.283 10.455 1.00 82.31 357 LEU A O 1
ATOM 2734 N N . GLY A 1 358 ? 1.131 -8.192 11.087 1.00 84.81 358 GLY A N 1
ATOM 2735 C CA . GLY A 1 358 ? 1.921 -9.072 10.221 1.00 84.81 358 GLY A CA 1
ATOM 2736 C C . GLY A 1 358 ? 1.751 -8.771 8.727 1.00 84.81 358 GLY A C 1
ATOM 2737 O O . GLY A 1 358 ? 2.746 -8.650 8.010 1.00 84.81 358 GLY A O 1
ATOM 2738 N N . ILE A 1 359 ? 0.512 -8.583 8.262 1.00 85.19 359 ILE A N 1
ATOM 2739 C CA . ILE A 1 359 ? 0.187 -8.253 6.863 1.00 85.19 359 ILE A CA 1
ATOM 2740 C C . ILE A 1 359 ? 0.764 -6.886 6.463 1.00 85.19 359 ILE A C 1
ATOM 2742 O O . ILE A 1 359 ? 1.363 -6.768 5.392 1.00 85.19 359 ILE A O 1
ATOM 2746 N N . VAL A 1 360 ? 0.651 -5.859 7.315 1.00 85.94 360 VAL A N 1
ATOM 2747 C CA . VAL A 1 360 ? 1.219 -4.529 7.024 1.00 85.94 360 VAL A CA 1
ATOM 2748 C C . VAL A 1 360 ? 2.751 -4.550 7.069 1.00 85.94 360 VAL A C 1
ATOM 2750 O O . VAL A 1 360 ? 3.387 -3.970 6.190 1.00 85.94 360 VAL A O 1
ATOM 2753 N N . CYS A 1 361 ? 3.371 -5.273 8.007 1.00 87.69 361 CYS A N 1
ATOM 2754 C CA . CYS A 1 361 ? 4.822 -5.487 8.000 1.00 87.69 361 CYS A CA 1
ATOM 2755 C C . CYS A 1 361 ? 5.294 -6.186 6.713 1.00 87.69 361 CYS A C 1
ATOM 2757 O O . CYS A 1 361 ? 6.276 -5.752 6.108 1.00 87.69 361 CYS A O 1
ATOM 2759 N N . LEU A 1 362 ? 4.577 -7.217 6.250 1.00 88.81 362 LEU A N 1
ATOM 2760 C CA . LEU A 1 362 ? 4.869 -7.888 4.982 1.00 88.81 362 LEU A CA 1
ATOM 2761 C C . LEU A 1 362 ? 4.746 -6.920 3.795 1.00 88.81 362 LEU A C 1
ATOM 2763 O O . LEU A 1 362 ? 5.669 -6.844 2.986 1.00 88.81 362 LEU A O 1
ATOM 2767 N N . PHE A 1 363 ? 3.671 -6.124 3.727 1.00 89.19 363 PHE A N 1
ATOM 2768 C CA . PHE A 1 363 ? 3.508 -5.081 2.709 1.00 89.19 363 PHE A CA 1
ATOM 2769 C C . PHE A 1 363 ? 4.702 -4.118 2.679 1.00 89.19 363 PHE A C 1
ATOM 2771 O O . PHE A 1 363 ? 5.275 -3.886 1.615 1.00 89.19 363 PHE A O 1
ATOM 2778 N N . LEU A 1 364 ? 5.111 -3.589 3.837 1.00 89.75 364 LEU A N 1
ATOM 2779 C CA . LEU A 1 364 ? 6.210 -2.625 3.935 1.00 89.75 364 LEU A CA 1
ATOM 2780 C C . LEU A 1 364 ? 7.557 -3.221 3.501 1.00 89.75 364 LEU A C 1
ATOM 2782 O O . LEU A 1 364 ? 8.352 -2.512 2.879 1.00 89.75 364 LEU A O 1
ATOM 2786 N N . ILE A 1 365 ? 7.803 -4.509 3.765 1.00 90.38 365 ILE A N 1
ATOM 2787 C CA . ILE A 1 365 ? 8.991 -5.233 3.284 1.00 90.38 365 ILE A CA 1
ATOM 2788 C C . ILE A 1 365 ? 8.927 -5.412 1.760 1.00 90.38 365 ILE A C 1
ATOM 2790 O O . ILE A 1 365 ? 9.858 -5.021 1.057 1.00 90.38 365 ILE A O 1
ATOM 2794 N N . CYS A 1 366 ? 7.818 -5.933 1.224 1.00 90.62 366 CYS A N 1
ATOM 2795 C CA . CYS A 1 366 ? 7.645 -6.139 -0.217 1.00 90.62 366 CYS A CA 1
ATOM 2796 C C . CYS A 1 366 ? 7.745 -4.821 -1.008 1.00 90.62 366 CYS A C 1
ATOM 2798 O O . CYS A 1 366 ? 8.380 -4.769 -2.065 1.00 90.62 366 CYS A O 1
ATOM 2800 N N . ALA A 1 367 ? 7.165 -3.737 -0.488 1.00 88.81 367 ALA A N 1
ATOM 2801 C CA . ALA A 1 367 ? 7.207 -2.412 -1.099 1.00 88.81 367 ALA A CA 1
ATOM 2802 C C . ALA A 1 367 ? 8.619 -1.807 -1.041 1.00 88.81 367 ALA A C 1
ATOM 2804 O O . ALA A 1 367 ? 9.072 -1.227 -2.027 1.00 88.81 367 ALA A O 1
ATOM 2805 N N . CYS A 1 368 ? 9.352 -2.019 0.058 1.00 91.38 368 CYS A N 1
ATOM 2806 C 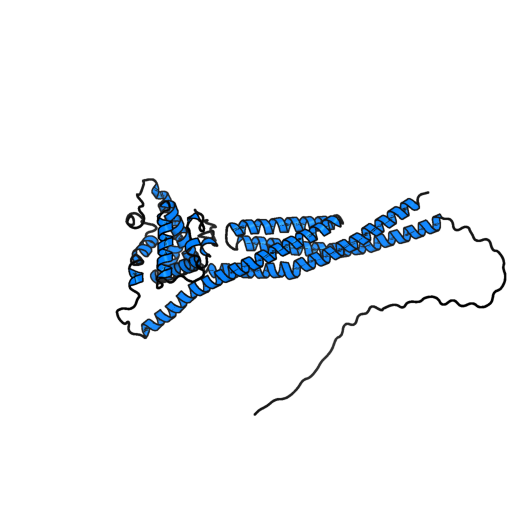CA . CYS A 1 368 ? 10.762 -1.645 0.180 1.00 91.38 368 CYS A CA 1
ATOM 2807 C C . CYS A 1 368 ? 11.628 -2.350 -0.883 1.00 91.38 368 CYS A C 1
ATOM 2809 O O . CYS A 1 368 ? 12.323 -1.681 -1.648 1.00 91.38 368 CYS A O 1
ATOM 2811 N N . CYS A 1 369 ? 11.518 -3.678 -1.023 1.00 90.31 369 CYS A N 1
ATOM 2812 C CA . CYS A 1 369 ? 12.222 -4.434 -2.068 1.00 90.31 369 CYS A CA 1
ATOM 2813 C C . CYS A 1 369 ? 11.855 -3.953 -3.484 1.00 90.31 369 CYS A C 1
ATOM 2815 O O . CYS A 1 369 ? 12.731 -3.790 -4.339 1.00 90.31 369 CYS A O 1
ATOM 2817 N N . THR A 1 370 ? 10.573 -3.665 -3.722 1.00 88.69 370 THR A N 1
ATOM 2818 C CA . THR A 1 370 ? 10.083 -3.168 -5.015 1.00 88.69 370 THR A CA 1
ATOM 2819 C C . THR A 1 370 ? 10.688 -1.802 -5.356 1.00 88.69 370 THR A C 1
ATOM 2821 O O . THR A 1 370 ? 11.242 -1.632 -6.442 1.00 88.69 370 THR A O 1
ATOM 2824 N N . CYS A 1 371 ? 10.638 -0.840 -4.429 1.00 88.38 371 CYS A N 1
ATOM 2825 C CA . CYS A 1 371 ? 11.084 0.536 -4.662 1.00 88.38 371 CYS A CA 1
ATOM 2826 C C . CYS A 1 371 ? 12.602 0.734 -4.609 1.00 88.38 371 CYS A C 1
ATOM 2828 O O . CYS A 1 371 ? 13.109 1.574 -5.349 1.00 88.38 371 CYS A O 1
ATOM 2830 N N . LEU A 1 372 ? 13.330 -0.001 -3.762 1.00 89.25 372 LEU A N 1
ATOM 2831 C CA . LEU A 1 372 ? 14.777 0.190 -3.584 1.00 89.25 372 LEU A CA 1
ATOM 2832 C C . LEU A 1 372 ? 15.631 -0.759 -4.434 1.00 89.25 372 LEU A C 1
ATOM 2834 O O . LEU A 1 372 ? 16.760 -0.409 -4.772 1.00 89.25 372 LEU A O 1
ATOM 2838 N N . CYS A 1 373 ? 15.115 -1.936 -4.806 1.00 91.56 373 CYS A N 1
ATOM 2839 C CA . CYS A 1 373 ? 15.883 -2.938 -5.551 1.00 91.56 373 CYS A CA 1
ATOM 2840 C C . CYS A 1 373 ? 15.332 -3.152 -6.966 1.00 91.56 373 CYS A C 1
ATOM 2842 O O . CYS A 1 373 ? 16.036 -2.918 -7.949 1.00 91.56 373 CYS A O 1
ATOM 2844 N N . CYS A 1 374 ? 14.073 -3.583 -7.089 1.00 90.44 374 CYS A N 1
ATOM 2845 C CA . CYS A 1 374 ? 13.529 -4.072 -8.359 1.00 90.44 374 CYS A CA 1
ATOM 2846 C C . CYS A 1 374 ? 13.307 -2.948 -9.381 1.00 90.44 374 CYS A C 1
ATOM 2848 O O . CYS A 1 374 ? 13.771 -3.038 -10.520 1.00 90.44 374 CYS A O 1
ATOM 2850 N N . THR A 1 375 ? 12.645 -1.866 -8.970 1.00 89.69 375 THR A N 1
ATOM 2851 C CA . THR A 1 375 ? 12.341 -0.729 -9.845 1.00 89.69 375 THR A CA 1
ATOM 2852 C C . THR A 1 375 ? 13.599 0.028 -10.300 1.00 89.69 375 THR A C 1
ATOM 2854 O O . THR A 1 375 ? 13.750 0.199 -11.513 1.00 89.69 375 THR A O 1
ATOM 2857 N N . PRO A 1 376 ? 14.557 0.412 -9.427 1.00 92.25 376 PRO A N 1
ATOM 2858 C CA . PRO A 1 376 ? 15.778 1.096 -9.863 1.00 92.25 376 PRO A CA 1
ATOM 2859 C C . PRO A 1 376 ? 16.627 0.250 -10.820 1.00 92.25 376 PRO A C 1
ATOM 2861 O O . PRO A 1 376 ? 17.151 0.775 -11.805 1.00 92.25 376 PRO A O 1
ATOM 2864 N N . ALA A 1 377 ? 16.709 -1.066 -10.594 1.00 92.94 377 ALA A N 1
ATOM 2865 C CA . ALA A 1 377 ? 17.388 -1.981 -11.507 1.00 92.94 377 ALA A CA 1
ATOM 2866 C C . ALA A 1 377 ? 16.671 -2.074 -12.870 1.00 92.94 377 ALA A C 1
ATOM 2868 O O . ALA A 1 377 ? 17.331 -2.000 -13.911 1.00 92.94 377 ALA A O 1
ATOM 2869 N N . SER A 1 378 ? 15.332 -2.165 -12.881 1.00 92.12 378 SER A N 1
ATOM 2870 C CA . SER A 1 378 ? 14.528 -2.185 -14.115 1.00 92.12 378 SER A CA 1
ATOM 2871 C C . SER A 1 378 ? 14.689 -0.894 -14.920 1.00 92.12 378 SER A C 1
ATOM 2873 O O . SER A 1 378 ? 14.947 -0.940 -16.126 1.00 92.12 378 SER A O 1
ATOM 2875 N N . MET A 1 379 ? 14.634 0.268 -14.258 1.00 91.31 379 MET A N 1
ATOM 2876 C CA . MET A 1 379 ? 14.887 1.568 -14.885 1.00 91.31 379 MET A CA 1
ATOM 2877 C C . MET A 1 379 ? 16.309 1.645 -15.454 1.00 91.31 379 MET A C 1
ATOM 2879 O O . MET A 1 379 ? 16.483 2.011 -16.615 1.00 91.31 379 MET A O 1
ATOM 2883 N N . GLY A 1 380 ? 17.326 1.249 -14.681 1.00 92.19 380 GLY A N 1
ATOM 2884 C CA . GLY A 1 380 ? 18.727 1.276 -15.110 1.00 92.19 380 GLY A CA 1
ATOM 2885 C C . GLY A 1 380 ? 19.005 0.408 -16.343 1.00 92.19 380 GLY A C 1
ATOM 2886 O O . GLY A 1 380 ? 19.684 0.853 -17.271 1.00 92.19 380 GLY A O 1
ATOM 2887 N N . LEU A 1 381 ? 18.444 -0.804 -16.397 1.00 92.88 381 LEU A N 1
ATOM 2888 C CA . LEU A 1 381 ? 18.544 -1.687 -17.565 1.00 92.88 381 LEU A CA 1
ATOM 2889 C C . LEU A 1 381 ? 17.722 -1.174 -18.757 1.00 92.88 381 LEU A C 1
ATOM 2891 O O . LEU A 1 381 ? 18.230 -1.163 -19.877 1.00 92.88 381 LEU A O 1
ATOM 2895 N N . SER A 1 382 ? 16.515 -0.653 -18.527 1.00 91.75 382 SER A N 1
ATOM 2896 C CA . SER A 1 382 ? 15.672 -0.062 -19.580 1.00 91.75 382 SER A CA 1
ATOM 2897 C C . SER A 1 382 ? 16.309 1.183 -20.216 1.00 91.75 382 SER A C 1
ATOM 2899 O O . SER A 1 382 ? 16.220 1.375 -21.427 1.00 91.75 382 SER A O 1
ATOM 2901 N N . ILE A 1 383 ? 17.014 2.008 -19.433 1.00 93.00 383 ILE A N 1
ATOM 2902 C CA . ILE A 1 383 ? 17.768 3.172 -19.930 1.00 93.00 383 ILE A CA 1
ATOM 2903 C C . ILE A 1 383 ? 18.987 2.731 -20.756 1.00 93.00 383 ILE A C 1
ATOM 2905 O O . ILE A 1 383 ? 19.259 3.320 -21.805 1.00 93.00 383 ILE A O 1
ATOM 2909 N N . ARG A 1 384 ? 19.711 1.682 -20.335 1.00 93.25 384 ARG A N 1
ATOM 2910 C CA . ARG A 1 384 ? 20.810 1.093 -21.129 1.00 93.25 384 ARG A CA 1
ATOM 2911 C C . ARG A 1 384 ? 20.293 0.569 -22.472 1.00 93.25 384 ARG A C 1
ATOM 2913 O O . ARG A 1 384 ? 20.821 0.967 -23.509 1.00 93.25 384 ARG A O 1
ATOM 2920 N N . TYR A 1 385 ? 19.193 -0.181 -22.453 1.00 92.62 385 TYR A N 1
ATOM 2921 C CA . TYR A 1 385 ? 18.525 -0.687 -23.650 1.00 92.62 385 TYR A CA 1
ATOM 2922 C C . TYR A 1 385 ? 18.062 0.442 -24.583 1.00 92.62 385 TYR A C 1
ATOM 2924 O O . TYR A 1 385 ? 18.384 0.431 -25.769 1.00 92.62 385 TYR A O 1
ATOM 2932 N N . ALA A 1 386 ? 17.399 1.481 -24.062 1.00 92.31 386 ALA A N 1
ATOM 2933 C CA . ALA A 1 386 ? 16.964 2.636 -24.856 1.00 92.31 386 ALA A CA 1
ATOM 2934 C C . ALA A 1 386 ? 18.133 3.419 -25.494 1.00 92.31 386 ALA A C 1
ATOM 2936 O O . ALA A 1 386 ? 17.951 4.063 -26.533 1.00 92.31 386 ALA A O 1
ATOM 2937 N N . ASN A 1 387 ? 19.331 3.361 -24.899 1.00 92.81 387 ASN A N 1
ATOM 2938 C CA . ASN A 1 387 ? 20.556 3.946 -25.446 1.00 92.81 387 ASN A CA 1
ATOM 2939 C C . ASN A 1 387 ? 21.235 3.042 -26.490 1.00 92.81 387 ASN A C 1
ATOM 2941 O O . ASN A 1 387 ? 21.641 3.552 -27.534 1.00 92.81 387 ASN A O 1
ATOM 2945 N N . ALA A 1 388 ? 21.301 1.724 -26.274 1.00 91.69 388 ALA A N 1
ATOM 2946 C CA . ALA A 1 388 ? 21.748 0.766 -27.294 1.00 91.69 388 ALA A CA 1
ATOM 2947 C C . ALA A 1 388 ? 20.844 0.834 -28.539 1.00 91.69 388 ALA A C 1
ATOM 2949 O O . ALA A 1 388 ? 21.315 0.983 -29.664 1.00 91.69 388 ALA A O 1
ATOM 2950 N N . LEU A 1 389 ? 19.529 0.883 -28.327 1.00 91.88 389 LEU A N 1
ATOM 2951 C CA . LEU A 1 389 ? 18.522 1.034 -29.372 1.00 91.88 389 LEU A CA 1
ATOM 2952 C C . LEU A 1 389 ? 18.603 2.392 -30.099 1.00 91.88 389 LEU A C 1
ATOM 2954 O O . LEU A 1 389 ? 18.336 2.467 -31.297 1.00 91.88 389 LEU A O 1
ATOM 2958 N N . LYS A 1 390 ? 19.035 3.468 -29.420 1.00 94.25 390 LYS A N 1
ATOM 2959 C CA . LYS A 1 390 ? 19.370 4.746 -30.080 1.00 94.25 390 LYS A CA 1
ATOM 2960 C C . LYS A 1 390 ? 20.547 4.579 -31.051 1.00 94.25 390 LYS A C 1
ATOM 2962 O O . LYS A 1 390 ? 20.487 5.138 -32.142 1.00 94.25 390 LYS A O 1
ATOM 2967 N N . ARG A 1 391 ? 21.595 3.835 -30.668 1.00 93.75 391 ARG A N 1
ATOM 2968 C CA . ARG A 1 391 ? 22.764 3.561 -31.528 1.00 93.75 391 ARG A CA 1
ATOM 2969 C C . ARG A 1 391 ? 22.386 2.691 -32.724 1.00 93.75 391 ARG A C 1
ATOM 2971 O O . ARG A 1 391 ? 22.708 3.063 -33.843 1.00 93.75 391 ARG A O 1
ATOM 2978 N N . TYR A 1 392 ? 21.644 1.606 -32.494 1.00 92.31 392 TYR A N 1
ATOM 2979 C CA . TYR A 1 392 ? 21.126 0.733 -33.551 1.00 92.31 392 TYR A CA 1
ATOM 2980 C C . TYR A 1 392 ? 20.299 1.515 -34.584 1.00 92.31 392 TYR A C 1
ATOM 2982 O O . TYR A 1 392 ? 20.597 1.456 -35.773 1.00 92.31 392 TYR A O 1
ATOM 2990 N N . ASN A 1 393 ? 19.332 2.327 -34.142 1.00 91.62 393 ASN A N 1
ATOM 2991 C CA . ASN A 1 393 ? 18.504 3.120 -35.057 1.00 91.62 393 ASN A CA 1
ATOM 2992 C C . ASN A 1 393 ? 19.305 4.196 -35.814 1.00 91.62 393 ASN A C 1
ATOM 2994 O O . ASN A 1 393 ? 18.994 4.469 -36.969 1.00 91.62 393 ASN A O 1
ATOM 2998 N N . ALA A 1 394 ? 20.335 4.791 -35.199 1.00 92.56 394 ALA A N 1
ATOM 2999 C CA . ALA A 1 394 ? 21.223 5.734 -35.883 1.00 92.56 394 ALA A CA 1
ATOM 3000 C C . ALA A 1 394 ? 22.086 5.032 -36.946 1.00 92.56 394 ALA A C 1
ATOM 3002 O O . ALA A 1 394 ? 22.080 5.445 -38.100 1.00 92.56 394 ALA A O 1
ATOM 3003 N N . ALA A 1 395 ? 22.742 3.922 -36.590 1.00 90.94 395 ALA A N 1
ATOM 3004 C CA . ALA A 1 395 ? 23.540 3.125 -37.522 1.00 90.94 395 ALA A CA 1
ATOM 3005 C C . ALA A 1 395 ? 22.695 2.571 -38.681 1.00 90.94 395 ALA A C 1
ATOM 3007 O O . ALA A 1 395 ? 23.161 2.531 -39.815 1.00 90.94 395 ALA A O 1
ATOM 3008 N N . LYS A 1 396 ? 21.435 2.196 -38.421 1.00 92.25 396 LYS A N 1
ATOM 3009 C CA . LYS A 1 396 ? 20.497 1.775 -39.464 1.00 92.25 396 LYS A CA 1
ATOM 3010 C C . LYS A 1 396 ? 20.186 2.917 -40.439 1.00 92.25 396 LYS A C 1
ATOM 3012 O O . LYS A 1 396 ? 20.283 2.705 -41.639 1.00 92.25 396 LYS A O 1
ATOM 3017 N N . GLN A 1 397 ? 19.921 4.129 -39.945 1.00 92.62 397 GLN A N 1
ATOM 3018 C CA . GLN A 1 397 ? 19.721 5.309 -40.801 1.00 92.62 397 GLN A CA 1
ATOM 3019 C C . GLN A 1 397 ? 20.993 5.740 -41.553 1.00 92.62 397 GLN A C 1
ATOM 3021 O O . GLN A 1 397 ? 20.895 6.330 -42.627 1.00 92.62 397 GLN A O 1
ATOM 3026 N N . GLU A 1 398 ? 22.182 5.476 -41.004 1.00 89.50 398 GLU A N 1
ATOM 3027 C CA . GLU A 1 398 ? 23.461 5.656 -41.706 1.00 89.50 398 GLU A CA 1
ATOM 3028 C C . GLU A 1 398 ? 23.622 4.626 -42.838 1.00 89.50 398 GLU A C 1
ATOM 3030 O O . GLU A 1 398 ? 23.973 5.008 -43.952 1.00 89.50 398 GLU A O 1
ATOM 3035 N N . ALA A 1 399 ? 23.306 3.350 -42.589 1.00 87.62 399 ALA A N 1
ATOM 3036 C CA . ALA A 1 399 ? 23.359 2.279 -43.588 1.00 87.62 399 ALA A CA 1
ATOM 3037 C C . ALA A 1 399 ? 22.311 2.450 -44.704 1.00 87.62 399 ALA A C 1
ATOM 3039 O O . ALA A 1 399 ? 22.638 2.276 -45.875 1.00 87.62 399 ALA A O 1
ATOM 3040 N N . GLU A 1 400 ? 21.083 2.856 -44.364 1.00 90.38 400 GLU A N 1
ATOM 3041 C CA . GLU A 1 400 ? 20.019 3.173 -45.328 1.00 90.38 400 GLU A CA 1
ATOM 3042 C C . GLU A 1 400 ? 20.486 4.278 -46.292 1.00 90.38 400 GLU A C 1
ATOM 3044 O O . GLU A 1 400 ? 20.543 4.047 -47.499 1.00 90.38 400 GLU A O 1
ATOM 3049 N N . LYS A 1 401 ? 20.982 5.411 -45.779 1.00 87.56 401 LYS A N 1
ATOM 3050 C CA . LYS A 1 401 ? 21.522 6.507 -46.612 1.00 87.56 401 LYS A CA 1
ATOM 3051 C C . LYS A 1 401 ? 22.765 6.117 -47.412 1.00 87.56 401 LYS A C 1
ATOM 3053 O O . LYS A 1 401 ? 22.925 6.555 -48.547 1.00 87.56 401 LYS A O 1
ATOM 3058 N N . ALA A 1 402 ? 23.652 5.299 -46.842 1.00 82.31 402 ALA A N 1
ATOM 3059 C CA . ALA A 1 402 ? 24.809 4.763 -47.559 1.00 82.31 402 ALA A CA 1
ATOM 3060 C C . ALA A 1 402 ? 24.406 3.764 -48.659 1.00 82.31 402 ALA A C 1
ATOM 3062 O O . ALA A 1 402 ? 25.170 3.550 -49.597 1.00 82.31 402 ALA A O 1
ATOM 3063 N N . SER A 1 403 ? 23.217 3.158 -48.560 1.00 82.00 403 SER A N 1
ATOM 3064 C CA . SER A 1 403 ? 22.651 2.320 -49.614 1.00 82.00 403 SER A CA 1
ATOM 3065 C C . SER A 1 403 ? 21.987 3.145 -50.719 1.00 82.00 403 SER A C 1
ATOM 3067 O O . SER A 1 403 ? 22.284 2.885 -51.879 1.00 82.00 403 SER A O 1
ATOM 3069 N N . GLU A 1 404 ? 21.213 4.181 -50.372 1.00 85.69 404 GLU A N 1
ATOM 3070 C CA . GLU A 1 404 ? 20.622 5.142 -51.321 1.00 85.69 404 GLU A CA 1
ATOM 3071 C C . GLU A 1 404 ? 21.707 5.858 -52.145 1.00 85.69 404 GLU A C 1
ATOM 3073 O O . GLU A 1 404 ? 21.598 5.974 -53.360 1.00 85.69 404 GLU A O 1
ATOM 3078 N N . ALA A 1 405 ? 22.804 6.277 -51.504 1.00 77.44 405 ALA A N 1
ATOM 3079 C CA . ALA A 1 405 ? 23.944 6.920 -52.165 1.00 77.44 405 ALA A CA 1
ATOM 3080 C C . ALA A 1 405 ? 24.837 5.961 -52.987 1.00 77.44 405 ALA A C 1
ATOM 3082 O O . ALA A 1 405 ? 25.859 6.392 -53.524 1.00 77.44 405 ALA A O 1
ATOM 3083 N N . ALA A 1 406 ? 24.490 4.671 -53.054 1.00 71.38 406 ALA A N 1
ATOM 3084 C CA . ALA A 1 406 ? 25.215 3.641 -53.798 1.00 71.38 406 ALA A CA 1
ATOM 3085 C C . ALA A 1 406 ? 24.376 2.990 -54.918 1.00 71.38 406 ALA A C 1
ATOM 3087 O O . ALA A 1 406 ? 24.871 2.075 -55.582 1.00 71.38 406 ALA A O 1
ATOM 3088 N N . GLU A 1 407 ? 23.136 3.440 -55.140 1.00 72.94 407 GLU A N 1
ATOM 3089 C CA . GLU A 1 407 ? 22.350 3.092 -56.330 1.00 72.94 407 GLU A CA 1
ATOM 3090 C C . GLU A 1 407 ? 22.647 4.105 -57.466 1.00 72.94 407 GLU A C 1
ATOM 3092 O O . GLU A 1 407 ? 22.704 5.306 -57.190 1.00 72.94 407 GLU A O 1
ATOM 3097 N N . PRO A 1 408 ? 22.925 3.645 -58.708 1.00 59.28 408 PRO A N 1
ATOM 3098 C CA . PRO A 1 408 ? 23.446 4.481 -59.802 1.00 59.28 408 PRO A CA 1
ATOM 3099 C C . PRO A 1 408 ? 22.381 5.153 -60.688 1.00 59.28 408 PRO A C 1
ATOM 3101 O O . PRO A 1 408 ? 21.303 4.552 -60.896 1.00 59.28 408 PRO A O 1
#

Foldseek 3Di:
DDDDDDDDDDDDDDDDDDDDDPDDDDDDDDDDDDDDDDDDDDDDPPDPLVVLVVLLVVLVVLLVVLVVVLVVLLVVLLVLLVVLLVLLQVLLVLQVLQFDPVSPVVSCVSNVLSVVLSVLCNVCSVVLHLVSLVVSLVSLVVSLVVLVVVLVVLVLVLVLLVQLVCQLVVLVVVVVVVVVCVVPDDDDPDDPVVVLCVVCVCVVVVVCCLQVQNPVPPVCPLAVCPDDPVCPVVSVVLSVLSVLVNVQCVVDVVSVLVVSLVSSLQSCLQSVVLQRHQALDVVVPHGQPDRLVPLLVSVLNNNSHRQDPSDPVSVVSVVVSSVVLSVDPPSSSSSSVSSSSSSSSCCVRVVVSVVSSVSSVVSSVSSCCSNVPSSVVSSVSSVVSSVSSVSSVVSVVSSVVSVVVSDD